Protein AF-A0A7C1VEL8-F1 (afdb_monomer)

Foldseek 3Di:
DQDAADPDAQKWFPAPQQKWWKALFAFPPDDWFQKKKKKKKWAAAADALDKWFFKAFVLGQWTFIQHSNQWTKTFHADPVSDTAWIKTFQDHDGHPRGIKMWIWIARLCDPPQTFTDILLHGRIDIDHHHSDITDRHGGMMIGQAYPVSPHGGHGMMAFIFIAPPDGDRSVDPVRCCLQAPPSRYGDQPSACPPPVAFGSATQHHHQQCSQQGSGRRGGIDIPDDGIDGRVVVVPPDDDDDDDDDPDPDPPPPDDPPDDQDDPPPPFLDKDKDKDDKDFDDFAFFWKKFWDWPLVVPQPVVNLVVLVVQLVVLVVVLVVLVPDPVNQPDPPDDPPPLPDDDPNSHRDDRRDRPDDRWKKKKWKFFDAVPGPDTHTQFIDIDRDRQMDTTPRPGTGRIMMMIMITSIGIDDMDTDRDSVVVVVD

Secondary structure (DSSP, 8-state):
--------SS-EEE-TT--EEE-SSPPTT---BSEEEEEEEEEE-S-TTS-EEEEEETTSSEEEEE-TTS-EEEEEE-TT--EEEEEEESS-------EEEEEEEEETTSTT-EEEEETTEE-EEEEEE--S-B----S-EEESB-TTS--B--EEEEEEEEEET----TTSHHHHTTTB-TTSPBPS--TTTTTTS--SEEE-S-GGGTTS-SSSS---EEESS--B-TTGGGS--------PPP-----TTS-TT--------S----EEEEPPPEEEEEE---EEEEEE-TT----HHHHHHHHHHHHHHHHHHHHHHH-TTTS-S-TT-TTSTTS--TT-PPP-PPPPPPSS--EEEEEEEE-TT-SS-EEEEEEEE-SSS-EE----S-EEEEEEEEEESS-EEEEEEES-HHHHT--

Structure (mmCIF, N/CA/C/O backbone):
data_AF-A0A7C1VEL8-F1
#
_entry.id   AF-A0A7C1VEL8-F1
#
loop_
_atom_site.group_PDB
_atom_site.id
_atom_site.type_symbol
_atom_site.label_atom_id
_atom_site.label_alt_id
_atom_site.label_comp_id
_atom_site.label_asym_id
_atom_site.label_entity_id
_atom_site.label_seq_id
_atom_site.pdbx_PDB_ins_code
_atom_site.Cartn_x
_atom_site.Cartn_y
_atom_site.Cartn_z
_atom_site.occupancy
_atom_site.B_iso_or_equiv
_atom_site.auth_seq_id
_atom_site.auth_comp_id
_atom_site.auth_asym_id
_atom_site.auth_atom_id
_atom_site.pdbx_PDB_model_num
ATOM 1 N N . MET A 1 1 ? -11.208 -22.782 0.284 1.00 33.25 1 MET A N 1
ATOM 2 C CA . MET A 1 1 ? -11.543 -21.385 0.617 1.00 33.25 1 MET A CA 1
ATOM 3 C C . MET A 1 1 ? -10.215 -20.685 0.793 1.00 33.25 1 MET A C 1
ATOM 5 O O . MET A 1 1 ? -9.515 -21.023 1.736 1.00 33.25 1 MET A O 1
ATOM 9 N N . ALA A 1 2 ? -9.803 -19.890 -0.195 1.00 29.83 2 ALA A N 1
ATOM 10 C CA . ALA A 1 2 ? -8.572 -19.110 -0.112 1.00 29.83 2 ALA A CA 1
ATOM 11 C C . ALA A 1 2 ? -8.760 -18.035 0.966 1.00 29.83 2 ALA A C 1
ATOM 13 O O . ALA A 1 2 ? -9.850 -17.469 1.062 1.00 29.83 2 ALA A O 1
ATOM 14 N N . ALA A 1 3 ? -7.749 -17.844 1.811 1.00 31.75 3 ALA A N 1
ATOM 15 C CA . ALA A 1 3 ? -7.752 -16.806 2.830 1.00 31.75 3 ALA A CA 1
ATOM 16 C C . ALA A 1 3 ? -7.942 -15.438 2.158 1.00 31.75 3 ALA A C 1
ATOM 18 O O . ALA A 1 3 ? -7.396 -15.189 1.085 1.00 31.75 3 ALA A O 1
ATOM 19 N N .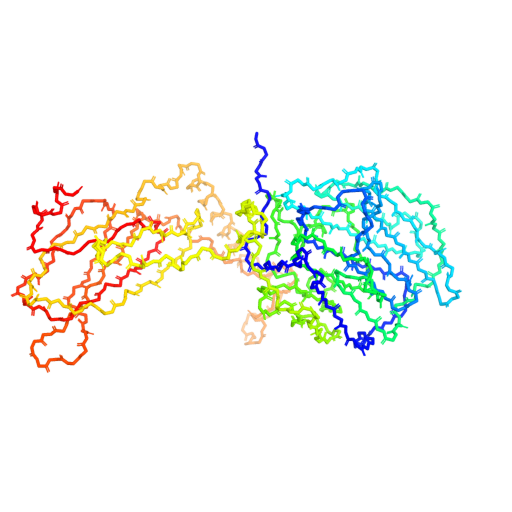 VAL A 1 4 ? -8.778 -14.598 2.764 1.00 39.50 4 VAL A N 1
ATOM 20 C CA . VAL A 1 4 ? -9.010 -13.227 2.314 1.00 39.50 4 VAL A CA 1
ATOM 21 C C . VAL A 1 4 ? -7.731 -12.446 2.606 1.00 39.50 4 VAL A C 1
ATOM 23 O O . VAL A 1 4 ? -7.354 -12.316 3.766 1.00 39.50 4 VAL A O 1
ATOM 26 N N . LEU A 1 5 ? -7.061 -11.998 1.546 1.00 49.50 5 LEU A N 1
ATOM 27 C CA . LEU A 1 5 ? -5.910 -11.097 1.587 1.00 49.50 5 LEU A CA 1
ATOM 28 C C . LEU A 1 5 ? -6.412 -9.777 2.190 1.00 49.50 5 LEU A C 1
ATOM 30 O O . LEU A 1 5 ? -7.396 -9.232 1.685 1.00 49.50 5 LEU A O 1
ATOM 34 N N . GLN A 1 6 ? -5.820 -9.279 3.276 1.00 53.97 6 GLN A N 1
ATOM 35 C CA . GLN A 1 6 ? -6.238 -7.997 3.849 1.00 53.97 6 GLN A CA 1
ATOM 36 C C . GLN A 1 6 ? -5.045 -7.062 4.068 1.00 53.97 6 GLN A C 1
ATOM 38 O O . GLN A 1 6 ? -4.089 -7.396 4.765 1.00 53.97 6 GLN A O 1
ATOM 43 N N . ALA A 1 7 ? -5.132 -5.867 3.484 1.00 52.25 7 ALA A N 1
ATOM 44 C CA . ALA A 1 7 ? -4.549 -4.666 4.064 1.00 52.25 7 ALA A CA 1
ATOM 45 C C . ALA A 1 7 ? -5.594 -4.147 5.065 1.00 52.25 7 ALA A C 1
ATOM 47 O O . ALA A 1 7 ? -6.755 -4.001 4.689 1.00 52.25 7 ALA A O 1
ATOM 48 N N . THR A 1 8 ? -5.245 -4.025 6.347 1.00 49.19 8 THR A N 1
ATOM 49 C CA . THR A 1 8 ? -6.218 -3.680 7.408 1.00 49.19 8 THR A CA 1
ATOM 50 C C . THR A 1 8 ? -5.832 -2.472 8.251 1.00 49.19 8 THR A C 1
ATOM 52 O O . THR A 1 8 ? -6.599 -2.094 9.129 1.00 49.19 8 THR A O 1
ATOM 55 N N . GLU A 1 9 ? -4.647 -1.883 8.064 1.00 50.47 9 GLU A N 1
ATOM 56 C CA . GLU A 1 9 ? -4.124 -0.893 9.024 1.00 50.47 9 GLU A CA 1
ATOM 57 C C . GLU A 1 9 ? -3.711 0.452 8.400 1.00 50.47 9 GLU A C 1
ATOM 59 O O . GLU A 1 9 ? -3.475 1.415 9.127 1.00 50.47 9 GLU A O 1
ATOM 64 N N . PHE A 1 10 ? -3.667 0.569 7.065 1.00 52.12 10 PHE A N 1
ATOM 65 C CA . PHE A 1 10 ? -3.064 1.722 6.371 1.00 52.12 10 PHE A CA 1
ATOM 66 C C . PHE A 1 10 ? -3.917 2.240 5.208 1.00 52.12 10 PHE A C 1
ATOM 68 O O . PHE A 1 10 ? -3.395 2.704 4.192 1.00 52.12 10 PHE A O 1
ATOM 75 N N . ASP A 1 11 ? -5.231 2.091 5.315 1.00 58.62 11 ASP A N 1
ATOM 76 C CA . ASP A 1 11 ? -6.111 2.191 4.158 1.00 58.62 11 ASP A CA 1
ATOM 77 C C . ASP A 1 11 ? -6.571 3.628 3.932 1.00 58.62 11 ASP A C 1
ATOM 79 O O . ASP A 1 11 ? -6.935 4.331 4.878 1.00 58.62 11 ASP A O 1
ATOM 83 N N . ALA A 1 12 ? -6.603 4.050 2.668 1.00 58.19 12 ALA A N 1
ATOM 84 C CA . ALA A 1 12 ? -7.296 5.254 2.244 1.00 58.19 12 ALA A CA 1
ATOM 85 C C . ALA A 1 12 ? -8.347 4.910 1.189 1.00 58.19 12 ALA A C 1
ATOM 87 O O . ALA A 1 12 ? -8.041 4.329 0.143 1.00 58.19 12 ALA A O 1
ATOM 88 N N . ILE A 1 13 ? -9.599 5.296 1.450 1.00 61.44 13 ILE A N 1
ATOM 89 C CA . ILE A 1 13 ? -10.613 5.389 0.403 1.00 61.44 13 ILE A CA 1
ATOM 90 C C . ILE A 1 13 ? -10.329 6.634 -0.403 1.00 61.44 13 ILE A C 1
ATOM 92 O O . ILE A 1 13 ? -10.439 7.760 0.088 1.00 61.44 13 ILE A O 1
ATOM 96 N N . VAL A 1 14 ? -10.104 6.403 -1.680 1.00 58.53 14 VAL A N 1
ATOM 97 C CA . VAL A 1 14 ? -10.192 7.416 -2.712 1.00 58.53 14 VAL A CA 1
ATOM 98 C C . VAL A 1 14 ? -11.608 7.272 -3.275 1.00 58.53 14 VAL A C 1
ATOM 100 O O . VAL A 1 14 ? -11.918 6.352 -4.030 1.00 58.53 14 VAL A O 1
ATOM 103 N N . SER A 1 15 ? -12.513 8.074 -2.710 1.00 56.22 15 SER A N 1
ATOM 104 C CA . SER A 1 15 ? -13.957 7.800 -2.665 1.00 56.22 15 SER A CA 1
ATOM 105 C C . SER A 1 15 ? -14.661 7.932 -4.027 1.00 56.22 15 SER A C 1
ATOM 107 O O . SER A 1 15 ? -14.097 8.527 -4.945 1.00 56.22 15 SER A O 1
ATOM 109 N N . PRO A 1 16 ? -15.917 7.442 -4.160 1.00 56.16 16 PRO A N 1
ATOM 110 C CA . PRO A 1 16 ? -16.767 7.522 -5.363 1.00 56.16 16 PRO A CA 1
ATOM 111 C C . PRO A 1 16 ? -16.944 8.901 -6.027 1.00 56.16 16 PRO A C 1
ATOM 113 O O . PRO A 1 16 ? -17.610 8.984 -7.059 1.00 56.16 16 PRO A O 1
ATOM 116 N N . THR A 1 17 ? -16.436 9.987 -5.436 1.00 64.81 17 THR A N 1
ATOM 117 C CA . THR A 1 17 ? -16.779 11.376 -5.781 1.00 64.81 17 THR A CA 1
ATOM 118 C C . THR A 1 17 ? -15.623 12.242 -6.279 1.00 64.81 17 THR A C 1
ATOM 120 O O . THR A 1 17 ? -15.853 13.440 -6.420 1.00 64.81 17 THR A O 1
ATOM 123 N N . ASN A 1 18 ? -14.446 11.670 -6.578 1.00 84.19 18 ASN A N 1
ATOM 124 C CA . ASN A 1 18 ? -13.273 12.320 -7.211 1.00 84.19 18 ASN A CA 1
ATOM 125 C C . ASN A 1 18 ? -12.121 12.758 -6.275 1.00 84.19 18 ASN A C 1
ATOM 127 O O . ASN A 1 18 ? -11.240 13.500 -6.716 1.00 84.19 18 ASN A O 1
ATOM 131 N N . GLN A 1 19 ? -12.073 12.319 -5.006 1.00 90.25 19 GLN A N 1
ATOM 132 C CA . GLN A 1 19 ? -10.911 12.630 -4.155 1.00 90.25 19 GLN A CA 1
ATOM 133 C C . GLN A 1 19 ? -9.631 12.072 -4.770 1.00 90.25 19 GLN A C 1
ATOM 135 O O . GLN A 1 19 ? -9.621 10.952 -5.262 1.00 90.25 19 GLN A O 1
ATOM 140 N N . HIS A 1 20 ? -8.537 12.818 -4.702 1.00 93.06 20 HIS A N 1
ATOM 141 C CA . HIS A 1 20 ? -7.247 12.370 -5.220 1.00 93.06 20 HIS A CA 1
ATOM 142 C C . HIS A 1 20 ? -6.104 13.152 -4.568 1.00 93.06 20 HIS A C 1
ATOM 144 O O . HIS A 1 20 ? -6.326 14.045 -3.745 1.00 93.06 20 HIS A O 1
ATOM 150 N N . LEU A 1 21 ? -4.863 12.809 -4.909 1.00 95.00 21 LEU A N 1
ATOM 151 C CA . LEU A 1 21 ? -3.682 13.539 -4.458 1.00 95.00 21 LEU A CA 1
ATOM 152 C C . LEU A 1 21 ? -2.989 14.223 -5.629 1.00 95.00 21 LEU A C 1
ATOM 154 O O . LEU A 1 21 ? -2.841 13.638 -6.702 1.00 95.00 21 LEU A O 1
ATOM 158 N N . ARG A 1 22 ? -2.467 15.423 -5.376 1.00 95.62 22 ARG A N 1
ATOM 159 C CA . ARG A 1 22 ? -1.539 16.112 -6.278 1.00 95.62 22 ARG A CA 1
ATOM 160 C C . ARG A 1 22 ? -0.294 16.564 -5.552 1.00 95.62 22 ARG A C 1
ATOM 162 O O . ARG A 1 22 ? -0.353 16.955 -4.387 1.00 95.62 22 ARG A O 1
ATOM 169 N N . ARG A 1 23 ? 0.833 16.570 -6.254 1.00 96.00 23 ARG A N 1
ATOM 170 C CA . ARG A 1 23 ? 2.074 17.136 -5.725 1.00 96.00 23 ARG A CA 1
ATOM 171 C C . ARG A 1 23 ? 2.136 18.656 -5.912 1.00 96.00 23 ARG A C 1
ATOM 173 O O . ARG A 1 23 ? 2.726 19.330 -5.064 1.00 96.00 23 ARG A O 1
ATOM 180 N N . GLY A 1 24 ? 1.541 19.180 -6.988 1.00 95.50 24 GLY A N 1
ATOM 181 C CA . GLY A 1 24 ? 1.607 20.588 -7.404 1.00 95.50 24 GLY A CA 1
ATOM 182 C C . GLY A 1 24 ? 2.992 21.026 -7.901 1.00 95.50 24 GLY A C 1
ATOM 183 O O . GLY A 1 24 ? 3.245 22.220 -8.057 1.00 95.50 24 GLY A O 1
ATOM 184 N N . ALA A 1 25 ? 3.898 20.065 -8.066 1.00 95.88 25 ALA A N 1
ATOM 185 C CA . ALA A 1 25 ? 5.299 20.199 -8.444 1.00 95.88 25 ALA A CA 1
ATOM 186 C C . ALA A 1 25 ? 5.827 18.806 -8.836 1.00 95.88 25 ALA A C 1
ATOM 188 O O . ALA A 1 25 ? 5.127 17.805 -8.661 1.00 95.88 25 ALA A O 1
ATOM 189 N N . ASP A 1 26 ? 7.077 18.722 -9.284 1.00 97.00 26 ASP A N 1
ATOM 190 C CA . ASP A 1 26 ? 7.761 17.430 -9.357 1.00 97.00 26 ASP A CA 1
ATOM 191 C C . ASP A 1 26 ? 8.026 16.850 -7.955 1.00 97.00 26 ASP A C 1
ATOM 193 O O . ASP A 1 26 ? 8.032 17.573 -6.947 1.00 97.00 26 ASP A O 1
ATOM 197 N N . TYR A 1 27 ? 8.297 15.547 -7.883 1.00 97.50 27 TYR A N 1
ATOM 198 C CA . TYR A 1 27 ? 8.831 14.947 -6.665 1.00 97.50 27 TYR A CA 1
ATOM 199 C C . TYR A 1 27 ? 10.257 15.449 -6.402 1.00 97.50 27 TYR A C 1
ATOM 201 O O . TYR A 1 27 ? 11.089 15.566 -7.302 1.00 97.50 27 TYR A O 1
ATOM 209 N N . THR A 1 28 ? 10.569 15.738 -5.140 1.00 97.56 28 THR A N 1
ATOM 210 C CA . THR A 1 28 ? 11.923 16.149 -4.751 1.00 97.56 28 THR A CA 1
ATOM 211 C C . THR A 1 28 ? 12.915 15.023 -5.042 1.00 97.56 28 THR A C 1
ATOM 213 O O . THR A 1 28 ? 12.745 13.914 -4.550 1.00 97.56 28 THR A O 1
ATOM 216 N N . GLY A 1 29 ? 13.975 15.316 -5.800 1.00 95.50 29 GLY A N 1
ATOM 217 C CA . GLY A 1 29 ? 15.008 14.328 -6.125 1.00 95.50 29 GLY A CA 1
ATOM 218 C C . GLY A 1 29 ? 14.618 13.341 -7.228 1.00 95.50 29 GLY A C 1
ATOM 219 O O . GLY A 1 29 ? 15.336 12.366 -7.425 1.00 95.50 29 GLY A O 1
ATOM 220 N N . ASN A 1 30 ? 13.518 13.592 -7.942 1.00 96.88 30 ASN A N 1
ATOM 221 C CA . ASN A 1 30 ? 13.138 12.815 -9.113 1.00 96.88 30 ASN A CA 1
ATOM 222 C C . ASN A 1 30 ? 14.158 12.990 -10.245 1.00 96.88 30 ASN A C 1
ATOM 224 O O . ASN A 1 30 ? 14.655 14.096 -10.473 1.00 96.88 30 ASN A O 1
ATOM 228 N N . VAL A 1 31 ? 14.497 11.897 -10.924 1.00 97.00 31 VAL A N 1
ATOM 229 C CA . VAL A 1 31 ? 15.492 11.881 -12.000 1.00 97.00 31 VAL A CA 1
ATOM 230 C C . VAL A 1 31 ? 15.065 10.873 -13.056 1.00 97.00 31 VAL A C 1
ATOM 232 O O . VAL A 1 31 ? 14.685 9.746 -12.736 1.00 97.00 31 VAL A O 1
ATOM 235 N N . ASP A 1 32 ? 15.181 11.277 -14.316 1.00 98.38 32 ASP A N 1
ATOM 236 C CA . ASP A 1 32 ? 14.953 10.424 -15.477 1.00 98.38 32 ASP A CA 1
ATOM 237 C C . ASP A 1 32 ? 15.871 9.193 -15.455 1.00 98.38 32 ASP A C 1
ATOM 239 O O . ASP A 1 32 ? 17.070 9.278 -15.170 1.00 98.38 32 ASP A O 1
ATOM 243 N N . SER A 1 33 ? 15.318 8.019 -15.744 1.00 98.25 33 SER A N 1
ATOM 244 C CA . SER A 1 33 ? 16.071 6.766 -15.698 1.00 98.25 33 SER A CA 1
ATOM 245 C C . SER A 1 33 ? 15.412 5.689 -16.551 1.00 98.25 33 SER A C 1
ATOM 247 O O . SER A 1 33 ? 14.336 5.879 -17.100 1.00 98.25 33 SER A O 1
ATOM 249 N N . LYS A 1 34 ? 16.039 4.522 -16.655 1.00 98.56 34 LYS A N 1
ATOM 250 C CA . LYS A 1 34 ? 15.480 3.360 -17.363 1.00 98.56 34 LYS A CA 1
ATOM 251 C C . LYS A 1 34 ? 14.783 2.367 -16.439 1.00 98.56 34 LYS A C 1
ATOM 253 O O . LYS A 1 34 ? 14.451 1.260 -16.856 1.00 98.56 34 LYS A O 1
ATOM 258 N N . LYS A 1 35 ? 14.640 2.724 -15.164 1.00 98.50 35 LYS A N 1
ATOM 259 C CA . LYS A 1 35 ? 14.283 1.793 -14.101 1.00 98.50 35 LYS A CA 1
ATOM 260 C C . LYS A 1 35 ? 13.135 2.329 -13.273 1.00 98.50 35 LYS A C 1
ATOM 262 O O . LYS A 1 35 ? 13.056 3.528 -13.007 1.00 98.50 35 LYS A O 1
ATOM 267 N N . LEU A 1 36 ? 12.252 1.430 -12.873 1.00 98.44 36 LEU A N 1
ATOM 268 C CA . LEU A 1 36 ? 11.110 1.759 -12.041 1.00 98.44 36 LEU A CA 1
ATOM 269 C C . LEU A 1 36 ? 10.744 0.573 -11.149 1.00 98.44 36 LEU A C 1
ATOM 271 O O . LEU A 1 36 ? 10.749 -0.577 -11.596 1.00 98.44 36 LEU A O 1
ATOM 275 N N . ILE A 1 37 ? 10.365 0.867 -9.906 1.00 98.38 37 ILE A N 1
ATOM 276 C CA . ILE A 1 37 ? 9.601 -0.027 -9.033 1.00 98.38 37 ILE A CA 1
ATOM 277 C C . ILE A 1 37 ? 8.305 0.686 -8.651 1.00 98.38 37 ILE A C 1
ATOM 279 O O . ILE A 1 37 ? 8.342 1.807 -8.139 1.00 98.38 37 ILE A O 1
ATOM 283 N N . VAL A 1 38 ? 7.173 0.014 -8.850 1.00 98.19 38 VAL A N 1
ATOM 284 C CA . VAL A 1 38 ? 5.868 0.412 -8.322 1.00 98.19 38 VAL A CA 1
ATOM 285 C C . VAL A 1 38 ? 5.210 -0.772 -7.627 1.00 98.19 38 VAL A C 1
ATOM 287 O O . VAL A 1 38 ? 5.158 -1.873 -8.168 1.00 98.19 38 VAL A O 1
ATOM 290 N N . SER A 1 39 ? 4.674 -0.539 -6.435 1.00 97.19 39 SER A N 1
ATOM 291 C CA . SER A 1 39 ? 3.829 -1.492 -5.723 1.00 97.19 39 SER A CA 1
ATOM 292 C C . SER A 1 39 ? 2.695 -0.757 -5.033 1.00 97.19 39 SER A C 1
ATOM 294 O O . SER A 1 39 ? 2.908 0.324 -4.498 1.00 97.19 39 SER A O 1
ATOM 296 N N . PHE A 1 40 ? 1.506 -1.340 -5.001 1.00 95.69 40 PHE A N 1
ATOM 297 C CA . PHE A 1 40 ? 0.416 -0.877 -4.144 1.00 95.69 40 PHE A CA 1
ATOM 298 C C . PHE A 1 40 ? -0.605 -1.987 -3.940 1.00 95.69 40 PHE A C 1
ATOM 300 O O . PHE A 1 40 ? -0.708 -2.921 -4.734 1.00 95.69 40 PHE A O 1
ATOM 307 N N . TRP A 1 41 ? -1.385 -1.859 -2.879 1.00 94.25 41 TRP A N 1
ATOM 308 C CA . TRP A 1 41 ? -2.583 -2.653 -2.661 1.00 94.25 41 TRP A CA 1
ATOM 309 C C . TRP A 1 41 ? -3.786 -1.883 -3.170 1.00 94.25 41 TRP A C 1
ATOM 311 O O . TRP A 1 41 ? -3.866 -0.671 -2.971 1.00 94.25 41 TRP A O 1
ATOM 321 N N . PHE A 1 42 ? -4.721 -2.570 -3.816 1.00 93.44 42 PHE A N 1
ATOM 322 C CA . PHE A 1 42 ? -5.916 -1.952 -4.371 1.00 93.44 42 PHE A CA 1
ATOM 323 C C . PHE A 1 42 ? -7.165 -2.797 -4.110 1.00 93.44 42 PHE A C 1
ATOM 325 O O . PHE A 1 42 ? -7.111 -4.024 -4.138 1.00 93.44 42 PHE A O 1
ATOM 332 N N . LYS A 1 43 ? -8.299 -2.132 -3.885 1.00 91.94 43 LYS A N 1
ATOM 333 C CA . LYS A 1 43 ? -9.642 -2.728 -3.828 1.00 91.94 43 LYS A CA 1
ATOM 334 C C . LYS A 1 43 ? -10.549 -1.938 -4.761 1.00 91.94 43 LYS A C 1
ATOM 336 O O . LYS A 1 43 ? -10.732 -0.745 -4.540 1.00 91.94 43 LYS A O 1
ATOM 341 N N . LEU A 1 44 ? -11.112 -2.577 -5.785 1.00 91.62 44 LEU A N 1
ATOM 342 C CA . LEU A 1 44 ? -12.000 -1.921 -6.754 1.00 91.62 44 LEU A CA 1
ATOM 343 C C . LEU A 1 44 ? -13.456 -2.024 -6.297 1.00 91.62 44 LEU A C 1
ATOM 345 O O . LEU A 1 44 ? -13.960 -3.130 -6.094 1.00 91.62 44 LEU A O 1
ATOM 349 N N . THR A 1 45 ? -14.143 -0.886 -6.198 1.00 88.94 45 THR A N 1
ATOM 350 C CA . THR A 1 45 ? -15.546 -0.825 -5.744 1.00 88.94 45 THR A CA 1
ATOM 351 C C . THR A 1 45 ? -16.531 -0.452 -6.855 1.00 88.94 45 THR A C 1
ATOM 353 O O . THR A 1 45 ? -17.737 -0.502 -6.639 1.00 88.94 45 THR A O 1
ATOM 356 N N . GLY A 1 46 ? -16.056 -0.116 -8.063 1.00 87.06 46 GLY A N 1
ATOM 357 C CA . GLY A 1 46 ? -16.937 0.180 -9.194 1.00 87.06 46 GLY A CA 1
ATOM 358 C C . GLY A 1 46 ? -16.230 0.524 -10.510 1.00 87.06 46 GLY A C 1
ATOM 359 O O . GLY A 1 46 ? -15.086 0.140 -10.758 1.00 87.06 46 GLY A O 1
ATOM 360 N N . LEU A 1 47 ? -16.953 1.260 -11.366 1.00 87.81 47 LEU A N 1
ATOM 361 C CA . LEU A 1 47 ? -16.488 1.812 -12.652 1.00 87.81 47 LEU A CA 1
ATOM 362 C C . LEU A 1 47 ? -15.936 0.784 -13.653 1.00 87.81 47 LEU A C 1
ATOM 364 O O . LEU A 1 47 ? -15.023 1.081 -14.425 1.00 87.81 47 LEU A O 1
ATOM 368 N N . ASP A 1 48 ? -16.497 -0.424 -13.676 1.00 92.75 48 ASP A N 1
ATOM 369 C CA . ASP A 1 48 ? -16.171 -1.403 -14.715 1.00 92.75 48 ASP A CA 1
ATOM 370 C C . ASP A 1 48 ? -16.556 -0.879 -16.099 1.00 92.75 48 ASP A C 1
ATOM 372 O O . ASP A 1 48 ? -17.638 -0.324 -16.296 1.00 92.75 48 ASP A O 1
ATOM 376 N N . GLY A 1 49 ? -15.671 -1.059 -17.075 1.00 92.25 49 GLY A N 1
ATOM 377 C CA . GLY A 1 49 ? -15.866 -0.516 -18.417 1.00 92.25 49 GLY A CA 1
ATOM 378 C C . GLY A 1 49 ? -15.392 0.931 -18.594 1.00 92.25 49 GLY A C 1
ATOM 379 O O . GLY A 1 49 ? -15.483 1.460 -19.701 1.00 92.25 49 GLY A O 1
ATOM 380 N N . PHE A 1 50 ? -14.877 1.570 -17.540 1.00 91.62 50 PHE A N 1
ATOM 381 C CA . PHE A 1 50 ? -14.353 2.936 -17.576 1.00 91.62 50 PHE A CA 1
ATOM 382 C C . PHE A 1 50 ? -12.839 2.960 -17.389 1.00 91.62 50 PHE A C 1
ATOM 384 O O . PHE A 1 50 ? -12.240 2.014 -16.883 1.00 91.62 50 PHE A O 1
ATOM 391 N N . PHE A 1 51 ? -12.236 4.061 -17.826 1.00 91.12 51 PHE A N 1
ATOM 392 C CA . PHE A 1 51 ? -10.833 4.350 -17.588 1.00 91.12 51 PHE A CA 1
ATOM 393 C C . PHE A 1 51 ? -10.675 4.957 -16.187 1.00 91.12 51 PHE A C 1
ATOM 395 O O . PHE A 1 51 ? -11.383 5.905 -15.849 1.00 91.12 51 PHE A O 1
ATOM 402 N N . ILE A 1 52 ? -9.775 4.406 -15.373 1.00 91.62 52 ILE A N 1
ATOM 403 C CA . ILE A 1 52 ? -9.464 4.910 -14.027 1.00 91.62 52 ILE A CA 1
ATOM 404 C C . ILE A 1 52 ? -7.951 4.949 -13.829 1.00 91.62 52 ILE A C 1
ATOM 406 O O . ILE A 1 52 ? -7.271 4.006 -14.218 1.00 91.62 52 ILE A O 1
ATOM 410 N N . GLN A 1 53 ? -7.415 6.000 -13.212 1.00 93.12 53 GLN A N 1
ATOM 411 C CA . GLN A 1 53 ? -5.968 6.207 -13.125 1.00 93.12 53 GLN A CA 1
ATOM 412 C C . GLN A 1 53 ? -5.471 6.195 -11.681 1.00 93.12 53 GLN A C 1
ATOM 414 O O . GLN A 1 53 ? -6.038 6.867 -10.826 1.00 93.12 53 GLN A O 1
ATOM 419 N N . VAL A 1 54 ? -4.390 5.457 -11.416 1.00 94.75 54 VAL A N 1
ATOM 420 C CA . VAL A 1 54 ? -3.746 5.377 -10.094 1.00 94.75 54 VAL A CA 1
ATOM 421 C C . VAL A 1 54 ? -2.512 6.262 -10.012 1.00 94.75 54 VAL A C 1
ATOM 423 O O . VAL A 1 54 ? -2.343 6.936 -9.003 1.00 94.75 54 VAL A O 1
ATOM 426 N N . ILE A 1 55 ? -1.666 6.294 -11.041 1.00 96.38 55 ILE A N 1
ATOM 427 C CA . ILE A 1 55 ? -0.495 7.184 -11.099 1.00 96.38 55 ILE A CA 1
ATOM 428 C C . ILE A 1 55 ? -0.541 7.970 -12.403 1.00 96.38 55 ILE A C 1
ATOM 430 O O . ILE A 1 55 ? -0.771 7.393 -13.467 1.00 96.38 55 ILE A O 1
ATOM 434 N N . GLY A 1 56 ? -0.322 9.281 -12.306 1.00 94.12 56 GLY A N 1
ATOM 435 C CA . GLY A 1 56 ? -0.199 10.193 -13.435 1.00 94.12 56 GLY A CA 1
ATOM 436 C C . GLY A 1 56 ? 0.925 11.198 -13.279 1.00 94.12 56 GLY A C 1
ATOM 437 O O . GLY A 1 56 ? 1.221 11.644 -12.174 1.00 94.12 56 GLY A O 1
ATOM 438 N N . SER A 1 57 ? 1.486 11.614 -14.409 1.00 95.31 57 SER A N 1
ATOM 439 C CA . SER A 1 57 ? 2.440 12.718 -14.495 1.00 95.31 57 SER A CA 1
ATOM 440 C C . SER A 1 57 ? 1.991 13.743 -15.535 1.00 95.31 57 SER A C 1
ATOM 442 O O . SER A 1 57 ? 1.289 13.413 -16.498 1.00 95.31 57 SER A O 1
ATOM 444 N N . GLN A 1 58 ? 2.378 15.013 -15.373 1.00 94.69 58 GLN A N 1
ATOM 445 C CA . GLN A 1 58 ? 2.084 16.020 -16.395 1.00 94.69 58 GLN A CA 1
ATOM 446 C C . GLN A 1 58 ? 2.665 15.587 -17.752 1.00 94.69 58 GLN A C 1
ATOM 448 O O . GLN A 1 58 ? 3.833 15.226 -17.855 1.00 94.69 58 GLN A O 1
ATOM 453 N N . GLY A 1 59 ? 1.852 15.645 -18.810 1.00 92.75 59 GLY A N 1
ATOM 454 C CA . GLY A 1 59 ? 2.259 15.172 -20.136 1.00 92.75 59 GLY A CA 1
ATOM 455 C C . GLY A 1 59 ? 2.200 13.650 -20.299 1.00 92.75 59 GLY A C 1
ATOM 456 O O . GLY A 1 59 ? 2.620 13.156 -21.342 1.00 92.75 59 GLY A O 1
ATOM 457 N N . ASN A 1 60 ? 1.651 12.931 -19.312 1.00 93.50 60 ASN A N 1
ATOM 458 C CA . ASN A 1 60 ? 1.390 11.493 -19.338 1.00 93.50 60 ASN A CA 1
ATOM 459 C C . ASN A 1 60 ? 2.641 10.658 -19.641 1.00 93.50 60 ASN A C 1
ATOM 461 O O . ASN A 1 60 ? 2.593 9.727 -20.441 1.00 93.50 60 ASN A O 1
ATOM 465 N N . THR A 1 61 ? 3.781 11.006 -19.039 1.00 96.00 61 THR A N 1
ATOM 466 C CA . THR A 1 61 ? 4.996 10.196 -19.216 1.00 96.00 61 THR A CA 1
ATOM 467 C C . THR A 1 61 ? 4.973 8.895 -18.456 1.00 96.00 61 THR A C 1
ATOM 469 O O . THR A 1 61 ? 5.655 7.957 -18.859 1.00 96.00 61 THR A O 1
ATOM 472 N N . ILE A 1 62 ? 4.197 8.841 -17.377 1.00 96.69 62 ILE A N 1
ATOM 473 C CA . ILE A 1 62 ? 3.934 7.631 -16.615 1.00 96.69 62 ILE A CA 1
ATOM 474 C C . ILE A 1 62 ? 2.443 7.559 -16.412 1.00 96.69 62 ILE A C 1
ATOM 476 O O . ILE A 1 62 ? 1.824 8.486 -15.881 1.00 96.69 62 ILE A O 1
ATOM 480 N N . ILE A 1 63 ? 1.895 6.434 -16.835 1.00 96.38 63 ILE A N 1
ATOM 481 C CA . ILE A 1 63 ? 0.497 6.114 -16.654 1.00 96.38 63 ILE A CA 1
ATOM 482 C C . ILE A 1 63 ? 0.437 4.727 -16.040 1.00 96.38 63 ILE A C 1
ATOM 484 O O . ILE A 1 63 ? 0.980 3.768 -16.591 1.00 96.38 63 ILE A O 1
ATOM 488 N N . ILE A 1 64 ? -0.219 4.636 -14.887 1.00 97.81 64 ILE A N 1
ATOM 489 C CA . ILE A 1 64 ? -0.697 3.364 -14.353 1.00 97.81 64 ILE A CA 1
ATOM 490 C C . ILE A 1 64 ? -2.194 3.508 -14.163 1.00 97.81 64 ILE A C 1
ATOM 492 O O . ILE A 1 64 ? -2.654 4.268 -13.305 1.00 97.81 64 ILE A O 1
ATOM 496 N N . ASP A 1 65 ? -2.942 2.796 -14.991 1.00 96.75 65 ASP A N 1
ATOM 497 C CA . ASP A 1 65 ? -4.390 2.908 -15.085 1.00 96.75 65 ASP A CA 1
ATOM 498 C C . ASP A 1 65 ? -5.045 1.535 -15.256 1.00 96.75 65 ASP A C 1
ATOM 500 O O . ASP A 1 65 ? -4.382 0.524 -15.495 1.00 96.75 65 ASP A O 1
ATOM 504 N N . ARG A 1 66 ? -6.369 1.500 -15.121 1.00 96.56 66 ARG A N 1
ATOM 505 C CA . ARG A 1 66 ? -7.193 0.410 -15.629 1.00 96.56 66 ARG A CA 1
ATOM 506 C C . ARG A 1 66 ? -8.023 0.949 -16.788 1.00 96.56 66 ARG A C 1
ATOM 508 O O . ARG A 1 66 ? -8.873 1.819 -16.595 1.00 96.56 66 ARG A O 1
ATOM 515 N N . LYS A 1 67 ? -7.813 0.383 -17.976 1.00 96.06 67 LYS A N 1
ATOM 516 C CA . LYS A 1 67 ? -8.529 0.722 -19.212 1.00 96.06 67 LYS A CA 1
ATOM 517 C C . LYS A 1 67 ? -9.999 0.287 -19.160 1.00 96.06 67 LYS A C 1
ATOM 519 O O . LYS A 1 67 ? -10.394 -0.585 -18.389 1.00 96.06 67 LYS A O 1
ATOM 524 N N . SER A 1 68 ? -10.800 0.796 -20.098 1.00 96.25 68 SER A N 1
ATOM 525 C CA . SER A 1 68 ? -12.222 0.443 -20.272 1.00 96.25 68 SER A CA 1
ATOM 526 C C . SER A 1 68 ? -12.492 -1.029 -20.616 1.00 96.25 68 SER A C 1
ATOM 528 O O . SER A 1 68 ? -13.629 -1.484 -20.576 1.00 96.25 68 SER A O 1
ATOM 530 N N . ASN A 1 69 ? -11.465 -1.812 -20.943 1.00 96.94 69 ASN A N 1
ATOM 531 C CA . ASN A 1 69 ? -11.558 -3.268 -21.071 1.00 96.94 69 ASN A CA 1
ATOM 532 C C . ASN A 1 69 ? -11.279 -4.001 -19.740 1.00 96.94 69 ASN A C 1
ATOM 534 O O . ASN A 1 69 ? -11.117 -5.220 -19.743 1.00 96.94 69 ASN A O 1
ATOM 538 N N . ASN A 1 70 ? -11.224 -3.269 -18.622 1.00 97.38 70 ASN A N 1
ATOM 539 C CA . ASN A 1 70 ? -10.909 -3.740 -17.274 1.00 97.38 70 ASN A CA 1
ATOM 540 C C . ASN A 1 70 ? -9.506 -4.345 -17.130 1.00 97.38 70 ASN A C 1
ATOM 542 O O . ASN A 1 70 ? -9.280 -5.151 -16.232 1.00 97.38 70 ASN A O 1
ATOM 546 N N . LYS A 1 71 ? -8.556 -3.994 -17.998 1.00 97.94 71 LYS A N 1
ATOM 547 C CA . LYS A 1 71 ? -7.160 -4.417 -17.860 1.00 97.94 71 LYS A CA 1
ATOM 548 C C . LYS A 1 71 ? -6.352 -3.315 -17.208 1.00 97.94 71 LYS A C 1
ATOM 550 O O . LYS A 1 71 ? -6.456 -2.162 -17.619 1.00 97.94 71 LYS A O 1
ATOM 555 N N . TRP A 1 72 ? -5.539 -3.686 -16.226 1.00 98.06 72 TRP A N 1
ATOM 556 C CA . TRP A 1 72 ? -4.469 -2.812 -15.765 1.00 98.06 72 TRP A CA 1
ATOM 557 C C . TRP A 1 72 ? -3.462 -2.598 -16.885 1.00 98.06 72 TRP A C 1
ATOM 559 O O . TRP A 1 72 ? -3.167 -3.536 -17.633 1.00 98.06 72 TRP A O 1
ATOM 569 N N . HIS A 1 73 ? -2.964 -1.377 -16.964 1.00 98.06 73 HIS A N 1
ATOM 570 C CA . HIS A 1 73 ? -2.096 -0.872 -18.002 1.00 98.06 73 HIS A CA 1
ATOM 571 C C . HIS A 1 73 ? -0.958 -0.067 -17.383 1.00 98.06 73 HIS A C 1
ATOM 573 O O . HIS A 1 73 ? -1.168 0.706 -16.446 1.00 98.06 73 HIS A O 1
ATOM 579 N N . VAL A 1 74 ? 0.239 -0.253 -17.930 1.00 98.44 74 VAL A N 1
ATOM 580 C CA . VAL A 1 74 ? 1.416 0.555 -17.632 1.00 98.44 74 VAL A CA 1
ATOM 581 C C . VAL A 1 74 ? 1.946 1.123 -18.940 1.00 98.44 74 VAL A C 1
ATOM 583 O O . VAL A 1 74 ? 2.278 0.366 -19.855 1.00 98.44 74 VAL A O 1
ATOM 586 N N . GLU A 1 75 ? 2.063 2.444 -19.004 1.00 98.19 75 GLU A N 1
ATOM 587 C CA . GLU A 1 75 ? 2.654 3.172 -20.126 1.00 98.19 75 GLU A CA 1
ATOM 588 C C . GLU A 1 75 ? 3.777 4.072 -19.619 1.00 98.19 75 GLU A C 1
ATOM 590 O O . GLU A 1 75 ? 3.578 4.859 -18.690 1.00 98.19 75 GLU A O 1
ATOM 595 N N . LEU A 1 76 ? 4.953 3.967 -20.241 1.00 98.56 76 LEU A N 1
ATOM 596 C CA . LEU A 1 76 ? 6.112 4.804 -19.945 1.00 98.56 76 LEU A CA 1
ATOM 597 C C . LEU A 1 76 ? 6.584 5.488 -21.229 1.00 98.56 76 LEU A C 1
ATOM 599 O O . LEU A 1 76 ? 6.702 4.849 -22.283 1.00 98.56 76 LEU A O 1
ATOM 603 N N . ARG A 1 77 ? 6.884 6.785 -21.140 1.00 98.62 77 ARG A N 1
ATOM 604 C CA . ARG A 1 77 ? 7.346 7.608 -22.264 1.00 98.62 77 ARG A CA 1
ATOM 605 C C . ARG A 1 77 ? 8.696 8.256 -21.987 1.00 98.62 77 ARG A C 1
ATOM 607 O O . ARG A 1 77 ? 9.047 8.521 -20.840 1.00 98.62 77 ARG A O 1
ATOM 614 N N . ASN A 1 78 ? 9.419 8.556 -23.059 1.00 98.25 78 ASN A N 1
ATOM 615 C CA . ASN A 1 78 ? 10.617 9.393 -23.005 1.00 98.25 78 ASN A CA 1
ATOM 616 C C . ASN A 1 78 ? 10.273 10.895 -23.064 1.00 98.25 78 ASN A C 1
ATOM 618 O O . ASN A 1 78 ? 9.109 11.286 -23.196 1.00 98.25 78 ASN A O 1
ATOM 622 N N . GLU A 1 79 ? 11.301 11.746 -23.033 1.00 96.69 79 GLU A N 1
ATOM 623 C CA . GLU A 1 79 ? 11.153 13.210 -23.061 1.00 96.69 79 GLU A CA 1
ATOM 624 C C . GLU A 1 79 ? 10.501 13.734 -24.346 1.00 96.69 79 GLU A C 1
ATOM 626 O O . GLU A 1 79 ? 9.754 14.713 -24.328 1.00 96.69 79 GLU A O 1
ATOM 631 N N . ALA A 1 80 ? 10.694 13.030 -25.463 1.00 96.88 80 ALA A N 1
ATOM 632 C CA . ALA A 1 80 ? 10.044 13.348 -26.732 1.00 96.88 80 ALA A CA 1
ATOM 633 C C . ALA A 1 80 ? 8.552 12.951 -26.773 1.00 96.88 80 ALA A C 1
ATOM 635 O O . ALA A 1 80 ? 7.879 13.203 -27.775 1.00 96.88 80 ALA A O 1
ATOM 636 N N . GLY A 1 81 ? 8.030 12.319 -25.716 1.00 96.25 81 GLY A N 1
ATOM 637 C CA . GLY A 1 81 ? 6.649 11.851 -25.619 1.00 96.25 81 GLY A CA 1
ATOM 638 C C . GLY A 1 81 ? 6.371 10.551 -26.380 1.00 96.25 81 GLY A C 1
ATOM 639 O O . GLY A 1 81 ? 5.202 10.187 -26.551 1.00 96.25 81 GLY A O 1
ATOM 640 N N . ALA A 1 82 ? 7.405 9.844 -26.845 1.00 97.94 82 ALA A N 1
ATOM 641 C CA . ALA A 1 82 ? 7.254 8.534 -27.467 1.00 97.94 82 ALA A CA 1
ATOM 642 C C . ALA A 1 82 ? 7.016 7.465 -26.393 1.00 97.94 82 ALA A C 1
ATOM 644 O O . ALA A 1 82 ? 7.693 7.467 -25.369 1.00 97.94 82 ALA A O 1
ATOM 645 N N . ILE A 1 83 ? 6.076 6.548 -26.639 1.00 98.38 83 ILE A N 1
ATOM 646 C CA . ILE A 1 83 ? 5.868 5.367 -25.791 1.00 98.38 83 ILE A CA 1
ATOM 647 C C . ILE A 1 83 ? 7.075 4.446 -25.968 1.00 98.38 83 ILE A C 1
ATOM 649 O O . ILE A 1 83 ? 7.361 4.010 -27.084 1.00 98.38 83 ILE A O 1
ATOM 653 N N . ILE A 1 84 ? 7.780 4.172 -24.875 1.00 98.38 84 ILE A N 1
ATOM 654 C CA . ILE A 1 84 ? 8.987 3.333 -24.854 1.00 98.38 84 ILE A CA 1
ATOM 655 C C . ILE A 1 84 ? 8.771 2.037 -24.078 1.00 98.38 84 ILE A C 1
ATOM 657 O O . ILE A 1 84 ? 9.468 1.057 -24.324 1.00 98.38 84 ILE A O 1
ATOM 661 N N . PHE A 1 85 ? 7.765 1.994 -23.207 1.00 98.62 85 PHE A N 1
ATOM 662 C CA . PHE A 1 85 ? 7.278 0.763 -22.608 1.00 98.62 85 PHE A CA 1
ATOM 663 C C . PHE A 1 85 ? 5.757 0.792 -22.545 1.00 98.62 85 PHE A C 1
ATOM 665 O O . PHE A 1 85 ? 5.172 1.794 -22.133 1.00 98.62 85 PHE A O 1
ATOM 672 N N . GLU A 1 86 ? 5.127 -0.307 -22.938 1.00 98.31 86 GLU A N 1
ATOM 673 C CA . GLU A 1 86 ? 3.684 -0.473 -22.841 1.00 98.31 86 GLU A CA 1
ATOM 674 C C . GLU A 1 86 ? 3.356 -1.921 -22.491 1.00 98.31 86 GLU A C 1
ATOM 676 O O . GLU A 1 86 ? 3.803 -2.850 -23.168 1.00 98.31 86 GLU A O 1
ATOM 681 N N . SER A 1 87 ? 2.563 -2.117 -21.442 1.00 98.25 87 SER A N 1
ATOM 682 C CA . SER A 1 87 ? 2.084 -3.439 -21.054 1.00 98.25 87 SER A CA 1
ATOM 683 C C . SER A 1 87 ? 0.655 -3.365 -20.544 1.00 98.25 87 SER A C 1
ATOM 685 O O . SER A 1 87 ? 0.315 -2.512 -19.726 1.00 98.25 87 SER A O 1
ATOM 687 N N . ASP A 1 88 ? -0.178 -4.282 -21.023 1.00 98.44 88 ASP A N 1
ATOM 688 C CA . ASP A 1 88 ? -1.486 -4.554 -20.441 1.00 98.44 88 ASP A CA 1
ATOM 689 C C . ASP A 1 88 ? -1.417 -5.852 -19.638 1.00 98.44 88 ASP A C 1
ATOM 691 O O . ASP A 1 88 ? -0.622 -6.748 -19.914 1.00 98.44 88 ASP A O 1
ATOM 695 N N . THR A 1 89 ? -2.330 -6.014 -18.693 1.00 98.44 89 THR A N 1
ATOM 696 C CA . THR A 1 89 ? -2.547 -7.316 -18.062 1.00 98.44 89 THR A CA 1
ATOM 697 C C . THR A 1 89 ? -3.199 -8.315 -19.025 1.00 98.44 89 THR A C 1
ATOM 699 O O . THR A 1 89 ? -4.031 -7.977 -19.873 1.00 98.44 89 THR A O 1
ATOM 702 N N . THR A 1 90 ? -2.847 -9.595 -18.917 1.00 97.88 90 THR A N 1
ATOM 703 C CA . THR A 1 90 ? -3.484 -10.686 -19.672 1.00 97.88 90 THR A CA 1
ATOM 704 C C . THR A 1 90 ? -4.934 -10.888 -19.227 1.00 97.88 90 THR A C 1
ATOM 706 O O . THR A 1 90 ? -5.819 -11.040 -20.077 1.00 97.88 90 THR A O 1
ATOM 709 N N . SER A 1 91 ? -5.169 -10.801 -17.917 1.00 96.69 91 SER A N 1
ATOM 710 C CA . SER A 1 91 ? -6.464 -10.926 -17.239 1.00 96.69 91 SER A CA 1
ATOM 711 C C . SER A 1 91 ? -7.225 -9.601 -17.142 1.00 96.69 91 SER A C 1
ATOM 713 O O . SER A 1 91 ? -6.653 -8.526 -17.276 1.00 96.69 91 SER A O 1
ATOM 715 N N . THR A 1 92 ? -8.531 -9.684 -16.888 1.00 97.31 92 THR A N 1
ATOM 716 C CA . THR A 1 92 ? -9.403 -8.537 -16.593 1.00 97.31 92 THR A CA 1
ATOM 717 C C . THR A 1 92 ? -9.698 -8.473 -15.097 1.00 97.31 92 THR A C 1
ATOM 719 O O . THR A 1 92 ? -9.964 -9.509 -14.491 1.00 97.31 92 THR A O 1
ATOM 722 N N . PHE A 1 93 ? -9.736 -7.273 -14.531 1.00 96.00 93 PHE A N 1
ATOM 723 C CA . PHE A 1 93 ? -9.972 -7.004 -13.116 1.00 96.00 93 PHE A CA 1
ATOM 724 C C . PHE A 1 93 ? -11.186 -6.089 -12.972 1.00 96.00 93 PHE A C 1
ATOM 726 O O . PHE A 1 93 ? -11.107 -4.878 -13.179 1.00 96.00 93 PHE A O 1
ATOM 733 N N . THR A 1 94 ? -12.334 -6.692 -12.678 1.00 96.00 94 THR A N 1
ATOM 734 C CA . THR A 1 94 ? -13.594 -5.986 -12.421 1.00 96.00 94 THR A CA 1
ATOM 735 C C . THR A 1 94 ? -13.724 -5.608 -10.951 1.00 96.00 94 THR A C 1
ATOM 737 O O . THR A 1 94 ? -13.000 -6.131 -10.107 1.00 96.00 94 THR A O 1
ATOM 740 N N . SER A 1 95 ? -14.669 -4.727 -10.644 1.00 92.19 95 SER A N 1
ATOM 741 C CA . SER A 1 95 ? -15.073 -4.426 -9.280 1.00 92.19 95 SER A CA 1
ATOM 742 C C . SER A 1 95 ? -15.606 -5.689 -8.605 1.00 92.19 95 SER A C 1
ATOM 744 O O . SER A 1 95 ? -16.605 -6.278 -9.017 1.00 92.19 95 SER A O 1
ATOM 746 N N . ASP A 1 96 ? -14.877 -6.158 -7.600 1.00 91.69 96 ASP A N 1
ATOM 747 C CA . ASP A 1 96 ? -15.212 -7.347 -6.816 1.00 91.69 96 ASP A CA 1
ATOM 748 C C . ASP A 1 96 ? -15.074 -7.111 -5.309 1.00 91.69 96 ASP A C 1
ATOM 750 O O . ASP A 1 96 ? -15.358 -8.012 -4.521 1.00 91.69 96 ASP A O 1
ATOM 754 N N . ASN A 1 97 ? -14.683 -5.894 -4.916 1.00 87.88 97 ASN A N 1
ATOM 755 C CA . ASN A 1 97 ? -14.449 -5.503 -3.535 1.00 87.88 97 ASN A CA 1
ATOM 756 C C . ASN A 1 97 ? -13.413 -6.394 -2.818 1.00 87.88 97 ASN A C 1
ATOM 758 O O . ASN A 1 97 ? -13.492 -6.598 -1.608 1.00 87.88 97 ASN A O 1
ATOM 762 N N . VAL A 1 98 ? -12.438 -6.937 -3.560 1.00 89.75 98 VAL A N 1
ATOM 763 C CA . VAL A 1 98 ? -11.342 -7.751 -3.018 1.00 89.75 98 VAL A CA 1
ATOM 764 C C . VAL A 1 98 ? -10.040 -6.954 -3.037 1.00 89.75 98 VAL A C 1
ATOM 766 O O . VAL A 1 98 ? -9.704 -6.323 -4.040 1.00 89.75 98 VAL A O 1
ATOM 769 N N . TRP A 1 99 ? -9.294 -6.998 -1.929 1.00 90.88 99 TRP A N 1
ATOM 770 C CA . TRP A 1 99 ? -7.930 -6.478 -1.879 1.00 90.88 99 TRP A CA 1
ATOM 771 C C . TRP A 1 99 ? -7.000 -7.327 -2.737 1.00 90.88 99 TRP A C 1
ATOM 773 O O . TRP A 1 99 ? -6.958 -8.552 -2.615 1.00 90.88 99 TRP A O 1
ATOM 783 N N . ARG A 1 100 ? -6.236 -6.649 -3.585 1.00 94.38 100 ARG A N 1
ATOM 784 C CA . ARG A 1 100 ? -5.282 -7.245 -4.510 1.00 94.38 100 ARG A CA 1
ATOM 785 C C . ARG A 1 100 ? -3.962 -6.504 -4.448 1.00 94.38 100 ARG A C 1
ATOM 787 O O . ARG A 1 100 ? -3.935 -5.289 -4.247 1.00 94.38 100 ARG A O 1
ATOM 794 N N . SER A 1 101 ? -2.869 -7.225 -4.651 1.00 95.44 101 SER A N 1
ATOM 795 C CA . SER A 1 101 ? -1.542 -6.617 -4.743 1.00 95.44 101 SER A CA 1
ATOM 796 C C . SER A 1 101 ? -1.217 -6.302 -6.199 1.00 95.44 101 SER A C 1
ATOM 798 O O . SER A 1 101 ? -1.360 -7.182 -7.044 1.00 95.44 101 SER A O 1
ATOM 800 N N . PHE A 1 102 ? -0.714 -5.109 -6.488 1.00 97.69 102 PHE A N 1
ATOM 801 C CA . PHE A 1 102 ? -0.116 -4.742 -7.769 1.00 97.69 102 PHE A CA 1
ATOM 802 C C . PHE A 1 102 ? 1.397 -4.616 -7.593 1.00 97.69 102 PHE A C 1
ATOM 804 O O . PHE A 1 102 ? 1.848 -3.863 -6.731 1.00 97.69 102 PHE A O 1
ATOM 811 N N . LEU A 1 103 ? 2.180 -5.316 -8.415 1.00 98.25 103 LEU A N 1
ATOM 812 C CA . LEU A 1 103 ? 3.640 -5.226 -8.440 1.00 98.25 103 LEU A CA 1
ATOM 813 C C . LEU A 1 103 ? 4.115 -4.996 -9.873 1.00 98.25 103 LEU A C 1
ATOM 815 O O . LEU A 1 103 ? 3.871 -5.825 -10.747 1.00 98.25 103 LEU A O 1
ATOM 819 N N . PHE A 1 104 ? 4.847 -3.912 -10.104 1.00 98.56 104 PHE A N 1
ATOM 820 C CA . PHE A 1 104 ? 5.489 -3.631 -11.380 1.00 98.56 104 PHE A CA 1
ATOM 821 C C . PHE A 1 104 ? 6.942 -3.214 -11.177 1.00 98.56 104 PHE A C 1
ATOM 823 O O . PHE A 1 104 ? 7.239 -2.336 -10.367 1.00 98.56 104 PHE A O 1
ATOM 830 N N . SER A 1 105 ? 7.865 -3.818 -11.918 1.00 98.44 105 SER A N 1
ATOM 831 C CA . SER A 1 105 ? 9.224 -3.289 -12.013 1.00 98.44 105 SER A CA 1
ATOM 832 C C . SER A 1 105 ? 9.801 -3.525 -13.394 1.00 98.44 105 SER A C 1
ATOM 834 O O . SER A 1 105 ? 9.552 -4.570 -13.995 1.00 98.44 105 SER A O 1
ATOM 836 N N . CYS A 1 106 ? 10.584 -2.563 -13.881 1.00 98.44 106 CYS A N 1
ATOM 837 C CA . CYS A 1 106 ? 11.278 -2.666 -15.155 1.00 98.44 106 CYS A CA 1
ATOM 838 C C . CYS A 1 106 ? 12.714 -2.130 -15.096 1.00 98.44 106 CYS A C 1
ATOM 840 O O . CYS A 1 106 ? 13.038 -1.255 -14.293 1.00 98.44 106 CYS A O 1
ATOM 842 N N . ASP A 1 107 ? 13.556 -2.656 -15.980 1.00 98.31 107 ASP A N 1
ATOM 843 C CA . ASP A 1 107 ? 14.904 -2.201 -16.316 1.00 98.31 107 ASP A CA 1
ATOM 844 C C . ASP A 1 107 ? 15.026 -2.226 -17.846 1.00 98.31 107 ASP A C 1
ATOM 846 O O . ASP A 1 107 ? 15.260 -3.279 -18.443 1.00 98.31 107 ASP A O 1
ATOM 850 N N . LEU A 1 108 ? 14.798 -1.076 -18.493 1.00 98.19 108 LEU A N 1
ATOM 851 C CA . LEU A 1 108 ? 14.724 -0.977 -19.957 1.00 98.19 108 LEU A CA 1
ATOM 852 C C . LEU A 1 108 ? 16.079 -1.181 -20.655 1.00 98.19 108 LEU A C 1
ATOM 854 O O . LEU A 1 108 ? 16.102 -1.389 -21.865 1.00 98.19 108 LEU A O 1
ATOM 858 N N . ASP A 1 109 ? 17.189 -1.235 -19.907 1.00 96.94 109 ASP A N 1
ATOM 859 C CA . ASP A 1 109 ? 18.482 -1.662 -20.458 1.00 96.94 109 ASP A CA 1
ATOM 860 C C . ASP A 1 109 ? 18.457 -3.148 -20.892 1.00 96.94 109 ASP A C 1
ATOM 862 O O . ASP A 1 109 ? 19.316 -3.600 -21.654 1.00 96.94 109 ASP A O 1
ATOM 866 N N . ILE A 1 110 ? 17.512 -3.954 -20.378 1.00 94.12 110 ILE A N 1
ATOM 867 C CA . ILE A 1 110 ? 17.456 -5.404 -20.606 1.00 94.12 110 ILE A CA 1
ATOM 868 C C . ILE A 1 110 ? 16.020 -5.855 -20.903 1.00 94.12 110 ILE A C 1
ATOM 870 O O . ILE A 1 110 ? 15.155 -5.884 -20.033 1.00 94.12 110 ILE A O 1
ATOM 874 N N . SER A 1 111 ? 15.797 -6.352 -22.122 1.00 92.12 111 SER A N 1
ATOM 875 C CA . SER A 1 111 ? 14.477 -6.681 -22.698 1.00 92.12 111 SER A CA 1
ATOM 876 C C . SER A 1 111 ? 13.676 -7.814 -22.046 1.00 92.12 111 SER A C 1
ATOM 878 O O . SER A 1 111 ? 12.695 -8.262 -22.623 1.00 92.12 111 SER A O 1
ATOM 880 N N . PHE A 1 112 ? 14.125 -8.359 -20.922 1.00 91.31 112 PHE A N 1
ATOM 881 C CA . PHE A 1 112 ? 13.406 -9.386 -20.157 1.00 91.31 112 PHE A CA 1
ATOM 882 C C . PHE A 1 112 ? 13.353 -9.057 -18.661 1.00 91.31 112 PHE A C 1
ATOM 884 O O . PHE A 1 112 ? 12.964 -9.896 -17.855 1.00 91.31 112 PHE A O 1
ATOM 891 N N . ARG A 1 113 ? 13.806 -7.862 -18.267 1.00 95.81 113 ARG A N 1
ATOM 892 C CA . ARG A 1 113 ? 13.755 -7.381 -16.887 1.00 95.81 113 ARG A CA 1
ATOM 893 C C . ARG A 1 113 ? 12.567 -6.458 -16.706 1.00 95.81 113 ARG A C 1
ATOM 895 O O . ARG A 1 113 ? 12.716 -5.298 -16.348 1.00 95.81 113 ARG A O 1
ATOM 902 N N . HIS A 1 114 ? 11.391 -6.977 -16.990 1.00 96.88 114 HIS A N 1
ATOM 903 C CA . HIS A 1 114 ? 10.132 -6.309 -16.734 1.00 96.88 114 HIS A CA 1
ATOM 904 C C . HIS A 1 114 ? 9.152 -7.363 -16.237 1.00 96.88 114 HIS A C 1
ATOM 906 O O . HIS A 1 114 ? 9.165 -8.495 -16.717 1.00 96.88 114 HIS A O 1
ATOM 912 N N . HIS A 1 115 ? 8.393 -7.019 -15.206 1.00 97.56 115 HIS A N 1
ATOM 913 C CA . HIS A 1 115 ? 7.406 -7.912 -14.625 1.00 97.56 115 HIS A CA 1
ATOM 914 C C . HIS A 1 115 ? 6.223 -7.099 -14.126 1.00 97.56 115 HIS A C 1
ATOM 916 O O . HIS A 1 115 ? 6.411 -6.119 -13.400 1.00 97.56 115 HIS A O 1
ATOM 922 N N . LEU A 1 116 ? 5.019 -7.554 -14.468 1.00 98.31 116 LEU A N 1
ATOM 923 C CA . LEU A 1 116 ? 3.755 -7.032 -13.964 1.00 98.31 116 LEU A CA 1
ATOM 924 C C . LEU A 1 116 ? 2.982 -8.177 -13.313 1.00 98.31 116 LEU A C 1
ATOM 926 O O . LEU A 1 116 ? 2.469 -9.058 -14.002 1.00 98.31 116 LEU A O 1
ATOM 930 N N . LEU A 1 117 ? 2.903 -8.164 -11.985 1.00 98.19 117 LEU A N 1
ATOM 931 C CA . LEU A 1 117 ? 2.215 -9.189 -11.217 1.00 98.19 117 LEU A CA 1
ATOM 932 C C . LEU A 1 117 ? 1.000 -8.614 -10.502 1.00 98.19 117 LEU A C 1
ATOM 934 O O . LEU A 1 117 ? 1.056 -7.521 -9.936 1.00 98.19 117 LEU A O 1
ATOM 938 N N . ILE A 1 118 ? -0.071 -9.404 -10.472 1.00 97.19 118 ILE A N 1
ATOM 939 C CA . ILE A 1 118 ? -1.217 -9.179 -9.594 1.00 97.19 118 ILE A CA 1
ATOM 940 C C . ILE A 1 118 ? -1.452 -10.441 -8.775 1.00 97.19 118 ILE A C 1
ATOM 942 O O . ILE A 1 118 ? -1.471 -11.539 -9.326 1.00 97.19 118 ILE A O 1
ATOM 946 N N . ASP A 1 119 ? -1.591 -10.282 -7.460 1.00 95.06 119 ASP A N 1
ATOM 947 C CA . ASP A 1 119 ? -1.714 -11.380 -6.489 1.00 95.06 119 ASP A CA 1
ATOM 948 C C . ASP A 1 119 ? -0.608 -12.443 -6.651 1.00 95.06 119 ASP A C 1
ATOM 950 O O . ASP A 1 119 ? -0.866 -13.643 -6.706 1.00 95.06 119 ASP A O 1
ATOM 954 N N . GLU A 1 120 ? 0.641 -11.979 -6.794 1.00 94.44 120 GLU A N 1
ATOM 955 C CA . GLU A 1 120 ? 1.841 -12.788 -7.086 1.00 94.44 120 GLU A CA 1
ATOM 956 C C . GLU A 1 120 ? 1.843 -13.562 -8.418 1.00 94.44 120 GLU A C 1
ATOM 958 O O . GLU A 1 120 ? 2.773 -14.328 -8.686 1.00 94.44 120 GLU A O 1
ATOM 963 N N . ILE A 1 121 ? 0.849 -13.357 -9.280 1.00 95.50 121 ILE A N 1
ATOM 964 C CA . ILE A 1 121 ? 0.766 -14.000 -10.590 1.00 95.50 121 ILE A CA 1
ATOM 965 C C . ILE A 1 121 ? 1.273 -13.024 -11.644 1.00 95.50 121 ILE A C 1
ATOM 967 O O . ILE A 1 121 ? 0.729 -11.932 -11.783 1.00 95.50 121 ILE A O 1
ATOM 971 N N . ASP A 1 122 ? 2.288 -13.433 -12.407 1.00 96.00 122 ASP A N 1
ATOM 972 C CA . ASP A 1 122 ? 2.735 -12.686 -13.584 1.00 96.00 122 ASP A CA 1
ATOM 973 C C . ASP A 1 122 ? 1.615 -12.669 -14.631 1.00 96.00 122 ASP A C 1
ATOM 975 O O . ASP A 1 122 ? 1.183 -13.706 -15.144 1.00 96.00 122 ASP A O 1
ATOM 979 N N . VAL A 1 123 ? 1.095 -11.472 -14.879 1.00 97.69 123 VAL A N 1
ATOM 980 C CA . VAL A 1 123 ? -0.019 -11.200 -15.786 1.00 97.69 123 VAL A CA 1
ATOM 981 C C . VAL A 1 123 ? 0.419 -10.275 -16.912 1.00 97.69 123 VAL A C 1
ATOM 983 O O . VAL A 1 123 ? -0.433 -9.706 -17.585 1.00 97.69 123 VAL A O 1
ATOM 986 N N . GLU A 1 124 ? 1.716 -10.116 -17.142 1.00 96.38 124 GLU A N 1
ATOM 987 C CA . GLU A 1 124 ? 2.249 -9.188 -18.127 1.00 96.38 124 GLU A CA 1
ATOM 988 C C . GLU A 1 124 ? 1.904 -9.576 -19.578 1.00 96.38 124 GLU A C 1
ATOM 990 O O . GLU A 1 124 ? 2.005 -10.735 -19.986 1.00 96.38 124 GLU A O 1
ATOM 995 N N . ASN A 1 125 ? 1.526 -8.586 -20.389 1.00 96.50 125 ASN A N 1
ATOM 996 C CA . ASN A 1 125 ? 1.416 -8.691 -21.841 1.00 96.50 125 ASN A CA 1
ATOM 997 C C . ASN A 1 125 ? 1.977 -7.419 -22.490 1.00 96.50 125 ASN A C 1
ATOM 999 O O . ASN A 1 125 ? 1.235 -6.514 -22.880 1.00 96.50 125 ASN A O 1
ATOM 1003 N N . ASN A 1 126 ? 3.306 -7.379 -22.586 1.00 92.56 126 ASN A N 1
ATOM 1004 C CA . ASN A 1 126 ? 4.070 -6.283 -23.170 1.00 92.56 126 ASN A CA 1
ATOM 1005 C C . ASN A 1 126 ? 3.798 -6.148 -24.685 1.00 92.56 126 ASN A C 1
ATOM 1007 O O . ASN A 1 126 ? 3.907 -7.123 -25.436 1.00 92.56 126 ASN A O 1
ATOM 1011 N N . THR A 1 127 ? 3.451 -4.939 -25.130 1.00 94.50 127 THR A N 1
ATOM 1012 C CA . THR A 1 127 ? 3.226 -4.580 -26.541 1.00 94.50 127 THR A CA 1
ATOM 1013 C C . THR A 1 127 ? 4.323 -3.689 -27.118 1.00 94.50 127 THR A C 1
ATOM 1015 O O . THR A 1 127 ? 4.551 -3.730 -28.330 1.00 94.50 127 THR A O 1
ATOM 1018 N N . THR A 1 128 ? 5.019 -2.923 -26.275 1.00 97.56 128 THR A N 1
ATOM 1019 C CA . THR A 1 128 ? 6.088 -2.000 -26.673 1.00 97.56 128 THR A CA 1
ATOM 1020 C C . THR A 1 128 ? 7.254 -2.081 -25.694 1.00 97.56 128 THR A C 1
ATOM 1022 O O . THR A 1 128 ? 7.078 -1.938 -24.488 1.00 97.56 128 THR A O 1
ATOM 1025 N N . PHE A 1 129 ? 8.469 -2.225 -26.226 1.00 97.62 129 PHE A N 1
ATOM 1026 C CA . PHE A 1 129 ? 9.710 -2.135 -25.461 1.00 97.62 129 PHE A CA 1
ATOM 1027 C C . PHE A 1 129 ? 10.790 -1.443 -26.293 1.00 97.62 129 PHE A C 1
ATOM 1029 O O . PHE A 1 129 ? 11.141 -1.907 -27.380 1.00 97.62 129 PHE A O 1
ATOM 1036 N N . THR A 1 130 ? 11.333 -0.353 -25.767 1.00 98.25 130 THR A N 1
ATOM 1037 C CA . THR A 1 130 ? 12.452 0.399 -26.332 1.00 98.25 130 THR A CA 1
ATOM 1038 C C . THR A 1 130 ? 13.446 0.700 -25.219 1.00 98.25 130 THR A C 1
ATOM 1040 O O . THR A 1 130 ? 13.065 1.198 -24.164 1.00 98.25 130 THR A O 1
ATOM 1043 N N . ASP A 1 131 ? 14.721 0.407 -25.472 1.00 98.12 131 ASP A N 1
ATOM 1044 C CA . ASP A 1 131 ? 15.829 0.753 -24.581 1.00 98.12 131 ASP A CA 1
ATOM 1045 C C . ASP A 1 13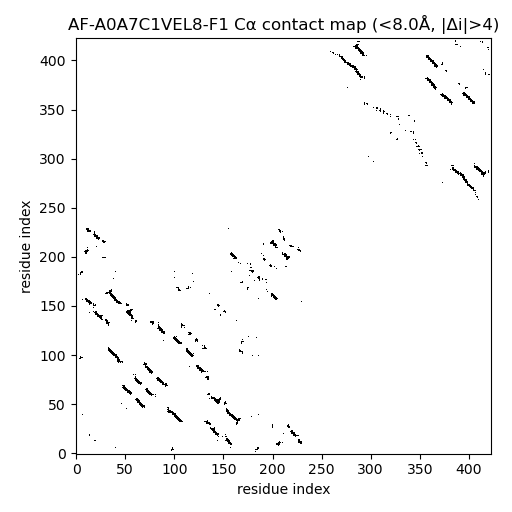1 ? 16.109 2.265 -24.649 1.00 98.12 131 ASP A C 1
ATOM 1047 O O . ASP A 1 131 ? 16.945 2.734 -25.424 1.00 98.12 131 ASP A O 1
ATOM 1051 N N . ASP A 1 132 ? 15.345 3.034 -23.878 1.00 98.62 132 ASP A N 1
ATOM 1052 C CA . ASP A 1 132 ? 15.438 4.488 -23.787 1.00 98.62 132 ASP A CA 1
ATOM 1053 C C . ASP A 1 132 ? 15.104 4.956 -22.365 1.00 98.62 132 ASP A C 1
ATOM 1055 O O . ASP A 1 132 ? 14.531 4.219 -21.561 1.00 98.62 132 ASP A O 1
ATOM 1059 N N . THR A 1 133 ? 15.496 6.181 -22.040 1.00 98.56 133 THR A N 1
ATOM 1060 C CA . THR A 1 133 ? 15.269 6.788 -20.731 1.00 98.56 133 THR A CA 1
ATOM 1061 C C . THR A 1 133 ? 13.805 7.206 -20.579 1.00 98.56 133 THR A C 1
ATOM 1063 O O . THR A 1 133 ? 13.257 7.918 -21.421 1.00 98.56 133 THR A O 1
ATOM 1066 N N . ILE A 1 134 ? 13.187 6.791 -19.473 1.00 98.56 134 ILE A N 1
ATOM 1067 C CA . ILE A 1 134 ? 11.852 7.214 -19.049 1.00 98.56 134 ILE A CA 1
ATOM 1068 C C . ILE A 1 134 ? 11.955 8.619 -18.460 1.00 98.56 134 ILE A C 1
ATOM 1070 O O . ILE A 1 134 ? 12.816 8.890 -17.618 1.00 98.56 134 ILE A O 1
ATOM 1074 N N . ASP A 1 135 ? 11.057 9.494 -18.898 1.00 98.25 135 ASP A N 1
ATOM 1075 C CA . ASP A 1 135 ? 10.956 10.860 -18.401 1.00 98.25 135 ASP A CA 1
ATOM 1076 C C . ASP A 1 135 ? 10.078 10.889 -17.144 1.00 98.25 135 ASP A C 1
ATOM 1078 O O . ASP A 1 135 ? 8.844 10.831 -17.195 1.00 98.25 135 ASP A O 1
ATOM 1082 N N . PHE A 1 136 ? 10.744 10.935 -15.997 1.00 97.88 136 PHE A N 1
ATOM 1083 C CA . PHE A 1 136 ? 10.110 11.032 -14.692 1.00 97.88 136 PHE A CA 1
ATOM 1084 C C . PHE A 1 136 ? 9.896 12.494 -14.286 1.00 97.88 136 PHE A C 1
ATOM 1086 O O . PHE A 1 136 ? 8.954 12.784 -13.540 1.00 97.88 136 PHE A O 1
ATOM 1093 N N . THR A 1 137 ? 10.757 13.401 -14.755 1.00 97.19 137 THR A N 1
ATOM 1094 C CA . THR A 1 137 ? 10.853 14.783 -14.276 1.00 97.19 137 THR A CA 1
ATOM 1095 C C . THR A 1 137 ? 9.775 15.690 -14.868 1.00 97.19 137 THR A C 1
ATOM 1097 O O . THR A 1 137 ? 9.933 16.365 -15.889 1.00 97.19 137 THR A O 1
ATOM 1100 N N . ARG A 1 138 ? 8.624 15.734 -14.188 1.00 96.00 138 ARG A N 1
ATOM 1101 C CA . ARG A 1 138 ? 7.447 16.493 -14.623 1.00 96.00 138 ARG A CA 1
ATOM 1102 C C . ARG A 1 138 ? 7.021 17.546 -13.621 1.00 96.00 138 ARG A C 1
ATOM 1104 O O . ARG A 1 138 ? 7.161 17.417 -12.419 1.00 96.00 138 ARG A O 1
ATOM 1111 N N . SER A 1 139 ? 6.431 18.605 -14.155 1.00 96.38 139 SER A N 1
ATOM 1112 C CA . SER A 1 139 ? 5.936 19.771 -13.419 1.00 96.38 139 SER A CA 1
ATOM 1113 C C . SER A 1 139 ? 4.880 19.464 -12.352 1.00 96.38 139 SER A C 1
ATOM 1115 O O . SER A 1 139 ? 4.641 20.326 -11.511 1.00 96.38 139 SER A O 1
ATOM 1117 N N . ASP A 1 140 ? 4.178 18.335 -12.442 1.00 96.50 140 ASP A N 1
ATOM 1118 C CA . ASP A 1 140 ? 3.151 17.915 -11.490 1.00 96.50 140 ASP A CA 1
ATOM 1119 C C . ASP A 1 140 ? 2.937 16.398 -11.598 1.00 96.50 140 ASP A C 1
ATOM 1121 O O . ASP A 1 140 ? 3.174 15.800 -12.655 1.00 96.50 140 ASP A O 1
ATOM 1125 N N . GLN A 1 141 ? 2.493 15.804 -10.495 1.00 96.19 141 GLN A N 1
ATOM 1126 C CA . GLN A 1 141 ? 2.290 14.372 -10.304 1.00 96.19 141 GLN A CA 1
ATOM 1127 C C . GLN A 1 141 ? 0.957 14.163 -9.581 1.00 96.19 141 GLN A C 1
ATOM 1129 O O . GLN A 1 141 ? 0.636 14.897 -8.638 1.00 96.19 141 GLN A O 1
ATOM 1134 N N . SER A 1 142 ? 0.194 13.159 -9.998 1.00 95.50 142 SER A N 1
ATOM 1135 C CA . SER A 1 142 ? -1.102 12.818 -9.417 1.00 95.50 142 SER A CA 1
ATOM 1136 C C . SER A 1 142 ? -1.156 11.358 -8.990 1.00 95.50 142 SER A C 1
ATOM 1138 O O . SER A 1 142 ? -0.590 10.469 -9.629 1.00 95.50 142 SER A O 1
ATOM 1140 N N . ILE A 1 143 ? -1.869 11.114 -7.894 1.00 95.69 143 ILE A N 1
ATOM 1141 C CA . ILE A 1 143 ? -2.218 9.771 -7.441 1.00 95.69 143 ILE A CA 1
ATOM 1142 C C . ILE A 1 143 ? -3.736 9.696 -7.375 1.00 95.69 143 ILE A C 1
ATOM 1144 O O . ILE A 1 143 ? -4.377 10.580 -6.807 1.00 95.69 143 ILE A O 1
ATOM 1148 N N . CYS A 1 144 ? -4.287 8.623 -7.938 1.00 94.31 144 CYS A N 1
ATOM 1149 C CA . CYS A 1 144 ? -5.714 8.326 -8.024 1.00 94.31 144 CYS A CA 1
ATOM 1150 C C . CYS A 1 144 ? -6.551 9.258 -8.922 1.00 94.31 144 CYS A C 1
ATOM 1152 O O . CYS A 1 144 ? -7.779 9.238 -8.858 1.00 94.31 144 CYS A O 1
ATOM 1154 N N . ALA A 1 145 ? -5.897 10.037 -9.784 1.00 93.50 145 ALA A N 1
ATOM 1155 C CA . ALA A 1 145 ? -6.530 10.782 -10.866 1.00 93.50 145 ALA A CA 1
ATOM 1156 C C . ALA A 1 145 ? -5.537 11.030 -12.006 1.00 93.50 145 ALA A C 1
ATOM 1158 O O . ALA A 1 145 ? -4.318 10.974 -11.804 1.00 93.50 145 ALA A O 1
ATOM 1159 N N . ASP A 1 146 ? -6.046 11.362 -13.187 1.00 92.81 146 ASP A N 1
ATOM 1160 C CA . ASP A 1 146 ? -5.268 12.059 -14.207 1.00 92.81 146 ASP A CA 1
ATOM 1161 C C . ASP A 1 146 ? -5.157 13.560 -13.899 1.00 92.81 146 ASP A C 1
ATOM 1163 O O . ASP A 1 146 ? -5.949 14.129 -13.154 1.00 92.81 146 ASP A O 1
ATOM 1167 N N . LEU A 1 147 ? -4.184 14.249 -14.504 1.00 92.38 147 LEU A N 1
ATOM 1168 C CA . LEU A 1 147 ? -4.020 15.689 -14.265 1.00 92.38 147 LEU A CA 1
ATOM 1169 C C . LEU A 1 147 ? -5.095 16.559 -14.935 1.00 92.38 147 LEU A C 1
ATOM 1171 O O . LEU A 1 147 ? -5.114 17.773 -14.711 1.00 92.38 147 LEU A O 1
ATOM 1175 N N . ALA A 1 148 ? -5.962 15.967 -15.758 1.00 91.50 148 ALA A N 1
ATOM 1176 C CA . ALA A 1 148 ? -7.125 16.637 -16.330 1.00 91.50 148 ALA A CA 1
ATOM 1177 C C . ALA A 1 148 ? -8.378 16.529 -15.443 1.00 91.50 148 ALA A C 1
ATOM 1179 O O . ALA A 1 148 ? -9.401 17.102 -15.816 1.00 91.50 148 ALA A O 1
ATOM 1180 N N . ASP A 1 149 ? -8.301 15.825 -14.305 1.00 87.19 149 ASP A N 1
ATOM 1181 C CA . ASP A 1 149 ? -9.418 15.604 -13.378 1.00 87.19 149 ASP A CA 1
ATOM 1182 C C . ASP A 1 149 ? -10.648 15.019 -14.094 1.00 87.19 149 ASP A C 1
ATOM 1184 O O . ASP A 1 149 ? -11.790 15.446 -13.907 1.00 87.19 149 ASP A O 1
ATOM 1188 N N . SER A 1 150 ? -10.396 14.058 -14.983 1.00 89.38 150 SER A N 1
ATOM 1189 C CA . SER A 1 150 ? -11.408 13.395 -15.805 1.00 89.38 150 SER A CA 1
ATOM 1190 C C . SER A 1 150 ? -11.486 11.888 -15.567 1.00 89.38 150 SER A C 1
ATOM 1192 O O . SER A 1 150 ? -12.523 11.281 -15.839 1.00 89.38 150 SER A O 1
ATOM 1194 N N . ASN A 1 151 ? -10.427 11.298 -15.011 1.00 91.75 151 ASN A N 1
ATOM 1195 C CA . ASN A 1 151 ? -10.275 9.865 -14.817 1.00 91.75 151 ASN A CA 1
ATOM 1196 C C . ASN A 1 151 ? -9.842 9.555 -13.383 1.00 91.75 151 ASN A C 1
ATOM 1198 O O . ASN A 1 151 ? -8.651 9.500 -13.081 1.00 91.75 151 ASN A O 1
ATOM 1202 N N . PHE A 1 152 ? -10.812 9.327 -12.503 1.00 91.62 152 PHE A N 1
ATOM 1203 C CA . PHE A 1 152 ? -10.571 9.095 -11.079 1.00 91.62 152 PHE A CA 1
ATOM 1204 C C . PHE A 1 152 ? -10.522 7.609 -10.750 1.00 91.62 152 PHE A C 1
ATOM 1206 O O . PHE A 1 152 ? -11.314 6.815 -11.263 1.00 91.62 152 PHE A O 1
ATOM 1213 N N . TYR A 1 153 ? -9.611 7.233 -9.859 1.00 92.19 153 TYR A N 1
ATOM 1214 C CA . TYR A 1 153 ? -9.655 5.923 -9.229 1.00 92.19 153 TYR A CA 1
ATOM 1215 C C . TYR A 1 153 ? -10.876 5.822 -8.311 1.00 92.19 153 TYR A C 1
ATOM 1217 O O . TYR A 1 153 ? -11.215 6.769 -7.608 1.00 92.19 153 TYR A O 1
ATOM 1225 N N . HIS A 1 154 ? -11.536 4.664 -8.324 1.00 88.50 154 HIS A N 1
ATOM 1226 C CA . HIS A 1 154 ? -12.720 4.413 -7.512 1.00 88.50 154 HIS A CA 1
ATOM 1227 C C . HIS A 1 154 ? -12.535 3.112 -6.734 1.00 88.50 154 HIS A C 1
ATOM 1229 O O . HIS A 1 154 ? -12.706 2.007 -7.262 1.00 88.50 154 HIS A O 1
ATOM 1235 N N . GLY A 1 155 ? -12.171 3.274 -5.464 1.00 89.69 155 GLY A N 1
ATOM 1236 C CA . GLY A 1 155 ? -11.922 2.164 -4.566 1.00 89.69 155 GLY A CA 1
ATOM 1237 C C . GLY A 1 155 ? -11.022 2.543 -3.399 1.00 89.69 155 GLY A C 1
ATOM 1238 O O . GLY A 1 155 ? -10.915 3.706 -3.011 1.00 89.69 155 GLY A O 1
ATOM 1239 N N . CYS A 1 156 ? -10.336 1.547 -2.856 1.00 91.12 156 CYS A N 1
ATOM 1240 C CA . CYS A 1 156 ? -9.315 1.760 -1.838 1.00 91.12 156 CYS A CA 1
ATOM 1241 C C . CYS A 1 156 ? -7.927 1.510 -2.402 1.00 91.12 156 CYS A C 1
ATOM 1243 O O . CYS A 1 156 ? -7.752 0.677 -3.300 1.00 91.12 156 CYS A O 1
ATOM 1245 N N . ILE A 1 157 ? -6.956 2.224 -1.849 1.00 92.00 157 ILE A N 1
ATOM 1246 C CA . ILE A 1 157 ? -5.540 2.024 -2.118 1.00 92.00 157 ILE A CA 1
ATOM 1247 C C . ILE A 1 157 ? -4.769 2.040 -0.797 1.00 92.00 157 ILE A C 1
ATOM 1249 O O . ILE A 1 157 ? -5.141 2.744 0.143 1.00 92.00 157 ILE A O 1
ATOM 1253 N N . SER A 1 158 ? -3.707 1.247 -0.717 1.00 91.38 158 SER A N 1
ATOM 1254 C CA . SER A 1 158 ? -2.802 1.243 0.430 1.00 91.38 158 SER A CA 1
ATOM 1255 C C . SER A 1 158 ? -1.373 0.889 0.016 1.00 91.38 158 SER A C 1
ATOM 1257 O O . SER A 1 158 ? -1.139 0.336 -1.062 1.00 91.38 158 SER A O 1
ATOM 1259 N N . ASN A 1 159 ? -0.415 1.234 0.878 1.00 91.38 159 ASN A N 1
ATOM 1260 C CA . ASN A 1 159 ? 1.014 0.943 0.746 1.00 91.38 159 ASN A CA 1
ATOM 1261 C C . ASN A 1 159 ? 1.585 1.248 -0.652 1.00 91.38 159 ASN A C 1
ATOM 1263 O O . ASN A 1 159 ? 2.331 0.441 -1.210 1.00 91.38 159 ASN A O 1
ATOM 1267 N N . LEU A 1 160 ? 1.245 2.412 -1.217 1.00 94.81 160 LEU A N 1
ATOM 1268 C CA . LEU A 1 160 ? 1.788 2.842 -2.504 1.00 94.81 160 LEU A CA 1
ATOM 1269 C C . LEU A 1 160 ? 3.283 3.118 -2.360 1.00 94.81 160 LEU A C 1
ATOM 1271 O O . LEU A 1 160 ? 3.666 4.074 -1.698 1.00 94.81 160 LEU A O 1
ATOM 1275 N N . TYR A 1 161 ? 4.106 2.311 -3.011 1.00 96.88 161 TYR A N 1
ATOM 1276 C CA . TYR A 1 161 ? 5.551 2.434 -3.120 1.00 96.88 161 TYR A CA 1
ATOM 1277 C C . TYR A 1 161 ? 5.899 2.769 -4.571 1.00 96.88 161 TYR A C 1
ATOM 1279 O O . TYR A 1 161 ? 5.592 1.991 -5.471 1.00 96.88 161 TYR A O 1
ATOM 1287 N N . TYR A 1 162 ? 6.543 3.908 -4.811 1.00 97.50 162 TYR A N 1
ATOM 1288 C CA . TYR A 1 162 ? 6.9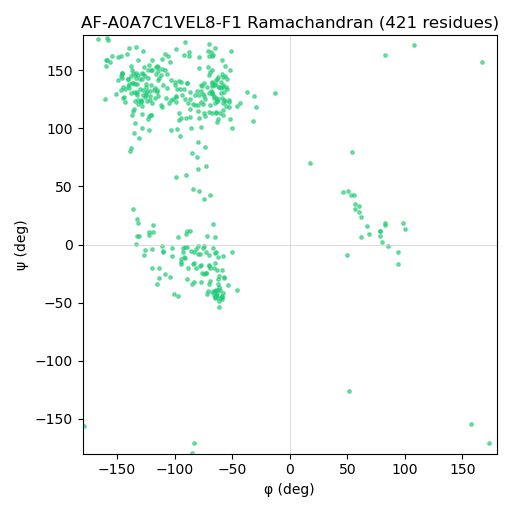57 4.354 -6.142 1.00 97.50 162 TYR A CA 1
ATOM 1289 C C . TYR A 1 162 ? 8.396 4.877 -6.091 1.00 97.50 162 TYR A C 1
ATOM 1291 O O . TYR A 1 162 ? 8.708 5.840 -5.382 1.00 97.50 162 TYR A O 1
ATOM 1299 N N . ASN A 1 163 ? 9.280 4.197 -6.822 1.00 97.56 163 ASN A N 1
ATOM 1300 C CA . ASN A 1 163 ? 10.723 4.401 -6.768 1.00 97.56 163 ASN A CA 1
ATOM 1301 C C . ASN A 1 163 ? 11.341 4.369 -8.180 1.00 97.56 163 ASN A C 1
ATOM 1303 O O . ASN A 1 163 ? 11.789 3.312 -8.639 1.00 97.56 163 ASN A O 1
ATOM 1307 N N . PRO A 1 164 ? 11.311 5.493 -8.915 1.00 97.62 164 PRO A N 1
ATOM 1308 C CA . PRO A 1 164 ? 12.011 5.607 -10.188 1.00 97.62 164 PRO A CA 1
ATOM 1309 C C . PRO A 1 164 ? 13.528 5.611 -9.964 1.00 97.62 164 PRO A C 1
ATOM 1311 O O . PRO A 1 164 ? 14.015 6.076 -8.936 1.00 97.62 164 PRO A O 1
ATOM 1314 N N . GLY A 1 165 ? 14.287 5.083 -10.924 1.00 97.12 165 GLY A N 1
ATOM 1315 C CA . GLY A 1 165 ? 15.744 4.925 -10.807 1.00 97.12 165 GLY A CA 1
ATOM 1316 C C . GLY A 1 165 ? 16.190 3.556 -10.304 1.00 97.12 165 GLY A C 1
ATOM 1317 O O . GLY A 1 165 ? 17.336 3.169 -10.534 1.00 97.12 165 GLY A O 1
ATOM 1318 N N . GLU A 1 166 ? 15.282 2.787 -9.706 1.00 97.69 166 GLU A N 1
ATOM 1319 C CA . GLU A 1 166 ? 15.576 1.497 -9.087 1.00 97.69 166 GLU A CA 1
ATOM 1320 C C . GLU A 1 166 ? 14.874 0.339 -9.801 1.00 97.69 166 GLU A C 1
ATOM 1322 O O . GLU A 1 166 ? 13.836 0.513 -10.437 1.00 97.69 166 GLU A O 1
ATOM 1327 N N . TYR A 1 167 ? 15.451 -0.860 -9.701 1.00 97.69 167 TYR A N 1
ATOM 1328 C CA . TYR A 1 167 ? 14.895 -2.089 -10.273 1.00 97.69 167 TYR A CA 1
ATOM 1329 C C . TYR A 1 167 ? 14.922 -3.217 -9.251 1.00 97.69 167 TYR A C 1
ATOM 1331 O O . TYR A 1 167 ? 15.937 -3.441 -8.585 1.00 97.69 167 TYR A O 1
ATOM 1339 N N . LEU A 1 168 ? 13.839 -3.991 -9.203 1.00 97.12 168 LEU A N 1
ATOM 1340 C CA . LEU A 1 168 ? 13.769 -5.213 -8.421 1.00 97.12 168 LEU A CA 1
ATOM 1341 C C . LEU A 1 168 ? 13.184 -6.348 -9.260 1.00 97.12 168 LEU A C 1
ATOM 1343 O O . LEU A 1 168 ? 12.109 -6.240 -9.839 1.00 97.12 168 LEU A O 1
ATOM 1347 N N . ASN A 1 169 ? 13.880 -7.483 -9.297 1.00 96.69 169 ASN A N 1
ATOM 1348 C CA . ASN A 1 169 ? 13.419 -8.625 -10.076 1.00 96.69 169 ASN A CA 1
ATOM 1349 C C . ASN A 1 169 ? 12.270 -9.363 -9.367 1.00 96.69 169 ASN A C 1
ATOM 1351 O O . ASN A 1 169 ? 12.532 -10.176 -8.477 1.00 96.69 169 ASN A O 1
ATOM 1355 N N . PHE A 1 170 ? 11.026 -9.135 -9.791 1.00 97.00 170 PHE A N 1
ATOM 1356 C CA . PHE A 1 170 ? 9.845 -9.779 -9.205 1.00 97.00 170 PHE A CA 1
ATOM 1357 C C . PHE A 1 170 ? 9.589 -11.231 -9.642 1.00 97.00 170 PHE A C 1
ATOM 1359 O O . PHE A 1 170 ? 8.783 -11.917 -9.004 1.00 97.00 170 PHE A O 1
ATOM 1366 N N . SER A 1 171 ? 10.325 -11.767 -10.625 1.00 94.81 171 SER A N 1
ATOM 1367 C CA . SER A 1 171 ? 10.312 -13.222 -10.873 1.00 94.81 171 SER A CA 1
ATOM 1368 C C . SER A 1 171 ? 10.867 -14.020 -9.685 1.00 94.81 171 SER A C 1
ATOM 1370 O O . SER A 1 171 ? 10.540 -15.195 -9.507 1.00 94.81 171 SER A O 1
ATOM 1372 N N . ILE A 1 172 ? 11.674 -13.378 -8.834 1.00 95.31 172 ILE A N 1
ATOM 1373 C CA . ILE A 1 172 ? 12.243 -13.971 -7.627 1.00 95.31 172 ILE A CA 1
ATOM 1374 C C . ILE A 1 172 ? 11.275 -13.765 -6.460 1.00 95.31 172 ILE A C 1
ATOM 1376 O O . ILE A 1 172 ? 10.974 -12.636 -6.080 1.00 95.31 172 ILE A O 1
ATOM 1380 N N . GLU A 1 173 ? 10.832 -14.859 -5.841 1.00 94.31 173 GLU A N 1
ATOM 1381 C CA . GLU A 1 173 ? 9.874 -14.807 -4.730 1.00 94.31 173 GLU A CA 1
ATOM 1382 C C . GLU A 1 173 ? 10.369 -13.984 -3.541 1.00 94.31 173 GLU A C 1
ATOM 1384 O O . GLU A 1 173 ? 9.625 -13.147 -3.041 1.00 94.31 173 GLU A O 1
ATOM 1389 N N . SER A 1 174 ? 11.632 -14.139 -3.130 1.00 93.94 174 SER A N 1
ATOM 1390 C CA . SER A 1 174 ? 12.186 -13.374 -2.003 1.00 93.94 174 SER A CA 1
ATOM 1391 C C . SER A 1 174 ? 12.083 -11.860 -2.198 1.00 93.94 174 SER A C 1
ATOM 1393 O O . SER A 1 174 ? 11.953 -11.132 -1.223 1.00 93.94 174 SER A O 1
ATOM 1395 N N . ASN A 1 175 ? 12.096 -11.385 -3.446 1.00 95.06 175 ASN A N 1
ATOM 1396 C CA . ASN A 1 175 ? 11.928 -9.970 -3.758 1.00 95.06 175 ASN A CA 1
ATOM 1397 C C . ASN A 1 175 ? 10.462 -9.519 -3.653 1.00 95.06 175 ASN A C 1
ATOM 1399 O O . ASN A 1 175 ? 10.193 -8.383 -3.276 1.00 95.06 175 ASN A O 1
ATOM 1403 N N . ARG A 1 176 ? 9.496 -10.398 -3.947 1.00 95.25 176 ARG A N 1
ATOM 1404 C CA . ARG A 1 176 ? 8.067 -10.106 -3.728 1.00 95.25 176 ARG A CA 1
ATOM 1405 C C . ARG A 1 176 ? 7.722 -10.052 -2.244 1.00 95.25 176 ARG A C 1
ATOM 1407 O O . ARG A 1 176 ? 6.879 -9.252 -1.846 1.00 95.25 176 ARG A O 1
ATOM 1414 N N . ARG A 1 177 ? 8.430 -10.836 -1.421 1.00 93.75 177 ARG A N 1
ATOM 1415 C CA . ARG A 1 177 ? 8.243 -10.884 0.039 1.00 93.75 177 ARG A CA 1
ATOM 1416 C C . ARG A 1 177 ? 8.575 -9.591 0.782 1.00 93.75 177 ARG A C 1
ATOM 1418 O O . ARG A 1 177 ? 8.251 -9.488 1.957 1.00 93.75 177 ARG A O 1
ATOM 1425 N N . PHE A 1 178 ? 9.144 -8.590 0.110 1.00 93.25 178 PHE A N 1
ATOM 1426 C CA . PHE A 1 178 ? 9.230 -7.237 0.663 1.00 93.25 178 PHE A CA 1
ATOM 1427 C C . PHE A 1 178 ? 7.884 -6.501 0.677 1.00 93.25 178 PHE A C 1
ATOM 1429 O O . PHE A 1 178 ? 7.713 -5.602 1.488 1.00 93.25 178 PHE A O 1
ATOM 1436 N N . PHE A 1 179 ? 6.942 -6.871 -0.195 1.00 94.06 179 PHE A N 1
ATOM 1437 C CA . PHE A 1 179 ? 5.656 -6.184 -0.366 1.00 94.06 179 PHE A CA 1
ATOM 1438 C C . PHE A 1 179 ? 4.457 -7.042 0.060 1.00 94.06 179 PHE A C 1
ATOM 1440 O O . PHE A 1 179 ? 3.430 -6.502 0.474 1.00 94.06 179 PHE A O 1
ATOM 1447 N N . ILE A 1 180 ? 4.591 -8.370 -0.044 1.00 92.44 180 ILE A N 1
ATOM 1448 C CA . ILE A 1 180 ? 3.527 -9.348 0.214 1.00 92.44 180 ILE A CA 1
ATOM 1449 C C . ILE A 1 180 ? 4.067 -10.457 1.124 1.00 92.44 180 ILE A C 1
ATOM 1451 O O . ILE A 1 180 ? 5.015 -11.148 0.756 1.00 92.44 180 ILE A O 1
ATOM 1455 N N . ASP A 1 181 ? 3.478 -10.673 2.298 1.00 89.50 181 ASP A N 1
ATOM 1456 C CA . ASP A 1 181 ? 3.910 -11.724 3.224 1.00 89.50 181 ASP A CA 1
ATOM 1457 C C . ASP A 1 181 ? 3.586 -13.136 2.688 1.00 89.50 181 ASP A C 1
ATOM 1459 O O . ASP A 1 181 ? 2.916 -13.301 1.671 1.00 89.50 181 ASP A O 1
ATOM 1463 N N . ALA A 1 182 ? 4.062 -14.189 3.359 1.00 87.25 182 ALA A N 1
ATOM 1464 C CA . ALA A 1 182 ? 3.825 -15.575 2.929 1.00 87.25 182 ALA A CA 1
ATOM 1465 C C . ALA A 1 182 ? 2.347 -16.018 2.983 1.00 87.25 182 ALA A C 1
ATOM 1467 O O . ALA A 1 182 ? 1.993 -17.041 2.398 1.00 87.25 182 ALA A O 1
ATOM 1468 N N . ASN A 1 183 ? 1.497 -15.271 3.687 1.00 84.75 183 ASN A N 1
ATOM 1469 C CA . ASN A 1 183 ? 0.056 -15.493 3.758 1.00 84.75 183 ASN A CA 1
ATOM 1470 C C . ASN A 1 183 ? -0.705 -14.683 2.694 1.00 84.75 183 ASN A C 1
ATOM 1472 O O . ASN A 1 183 ? -1.923 -14.825 2.588 1.00 84.75 183 ASN A O 1
ATOM 1476 N N . GLY A 1 184 ? -0.001 -13.859 1.912 1.00 84.19 184 GLY A N 1
ATOM 1477 C CA . GLY A 1 184 ? -0.587 -12.968 0.924 1.00 84.19 184 GLY A CA 1
ATOM 1478 C C . GLY A 1 184 ? -1.098 -11.646 1.509 1.00 84.19 184 GLY A C 1
ATOM 1479 O O . GLY A 1 184 ? -1.906 -10.981 0.882 1.00 84.19 184 GLY A O 1
ATOM 1480 N N . ASN A 1 185 ? -0.674 -11.234 2.698 1.00 86.38 185 ASN A N 1
ATOM 1481 C CA . ASN A 1 185 ? -1.046 -9.929 3.247 1.00 86.38 185 ASN A CA 1
ATOM 1482 C C . ASN A 1 185 ? -0.017 -8.860 2.887 1.00 86.38 185 ASN A C 1
ATOM 1484 O O . ASN A 1 185 ? 1.127 -9.163 2.538 1.00 86.38 185 ASN A O 1
ATOM 1488 N N . ALA A 1 186 ? -0.409 -7.595 3.022 1.00 86.75 186 ALA A N 1
ATOM 1489 C CA . ALA A 1 186 ? 0.526 -6.485 2.922 1.00 86.75 186 ALA A CA 1
ATOM 1490 C C . ALA A 1 186 ? 1.614 -6.604 3.996 1.00 86.75 186 ALA A C 1
ATOM 1492 O O . ALA A 1 186 ? 1.323 -6.860 5.166 1.00 86.75 186 ALA A O 1
ATOM 1493 N N . VAL A 1 187 ? 2.873 -6.391 3.611 1.00 86.75 187 VAL A N 1
ATOM 1494 C CA . VAL A 1 187 ? 3.957 -6.253 4.589 1.00 86.75 187 VAL A CA 1
ATOM 1495 C C . VAL A 1 187 ? 3.872 -4.853 5.209 1.00 86.75 187 VAL A C 1
ATOM 1497 O O . VAL A 1 187 ? 3.928 -3.864 4.469 1.00 86.75 187 VAL A O 1
ATOM 1500 N N . PRO A 1 188 ? 3.739 -4.737 6.543 1.00 74.19 188 PRO A N 1
ATOM 1501 C CA . PRO A 1 188 ? 3.732 -3.440 7.202 1.00 74.19 188 PRO A CA 1
ATOM 1502 C C . PRO A 1 188 ? 5.116 -2.792 7.091 1.00 74.19 188 PRO A C 1
ATOM 1504 O O . PRO A 1 188 ? 6.125 -3.420 7.397 1.00 74.19 188 PRO A O 1
ATOM 1507 N N . ASP A 1 189 ? 5.136 -1.526 6.671 1.00 79.81 189 ASP A N 1
ATOM 1508 C CA . ASP A 1 189 ? 6.328 -0.675 6.563 1.00 79.81 189 ASP A CA 1
ATOM 1509 C C . ASP A 1 189 ? 7.488 -1.258 5.730 1.00 79.81 189 ASP A C 1
ATOM 1511 O O . ASP A 1 189 ? 8.499 -1.751 6.227 1.00 79.81 189 ASP A O 1
ATOM 1515 N N . VAL A 1 190 ? 7.349 -1.146 4.411 1.00 82.50 190 VAL A N 1
ATOM 1516 C CA . VAL A 1 190 ? 8.381 -1.511 3.432 1.00 82.50 190 VAL A CA 1
ATOM 1517 C C . VAL A 1 190 ? 9.558 -0.519 3.484 1.00 82.50 190 VAL A C 1
ATOM 1519 O O . VAL A 1 190 ? 10.715 -0.920 3.352 1.00 82.50 190 VAL A O 1
ATOM 1522 N N . GLY A 1 191 ? 9.287 0.761 3.771 1.00 82.75 191 GLY A N 1
ATOM 1523 C CA . GLY A 1 191 ? 10.291 1.775 4.106 1.00 82.75 191 GLY A CA 1
ATOM 1524 C C . GLY A 1 191 ? 11.448 1.874 3.105 1.00 82.75 191 GLY A C 1
ATOM 1525 O O . GLY A 1 191 ? 11.242 2.080 1.912 1.00 82.75 191 GLY A O 1
ATOM 1526 N N . SER A 1 192 ? 12.684 1.760 3.602 1.00 86.88 192 SER A N 1
ATOM 1527 C CA . SER A 1 192 ? 13.902 1.754 2.779 1.00 86.88 192 SER A CA 1
ATOM 1528 C C . SER A 1 192 ? 14.251 0.388 2.186 1.00 86.88 192 SER A C 1
ATOM 1530 O O . SER A 1 192 ? 15.196 0.280 1.408 1.00 86.88 192 SER A O 1
ATOM 1532 N N . ASN A 1 193 ? 13.534 -0.671 2.552 1.00 86.38 193 ASN A N 1
ATOM 1533 C CA . ASN A 1 193 ? 13.607 -1.926 1.817 1.00 86.38 193 ASN A CA 1
ATOM 1534 C C . ASN A 1 193 ? 12.752 -1.783 0.544 1.00 86.38 193 ASN A C 1
ATOM 1536 O O . ASN A 1 193 ? 11.831 -0.972 0.509 1.00 86.38 193 ASN A O 1
ATOM 1540 N N . PRO A 1 194 ? 13.053 -2.502 -0.547 1.00 89.50 194 PRO A N 1
ATOM 1541 C CA . PRO A 1 194 ? 14.128 -3.480 -0.728 1.00 89.50 194 PRO A CA 1
ATOM 1542 C C . PRO A 1 194 ? 15.486 -2.890 -1.150 1.00 89.50 194 PRO A C 1
ATOM 1544 O O . PRO A 1 194 ? 16.456 -3.632 -1.268 1.00 89.50 194 PRO A O 1
ATOM 1547 N N . THR A 1 195 ? 15.575 -1.588 -1.428 1.00 90.56 195 THR A N 1
ATOM 1548 C CA . THR A 1 195 ? 16.735 -0.985 -2.117 1.00 90.56 195 THR A CA 1
ATOM 1549 C C . THR A 1 195 ? 17.828 -0.474 -1.176 1.00 90.56 195 THR A C 1
ATOM 1551 O O . THR A 1 195 ? 18.920 -0.129 -1.620 1.00 90.56 195 THR A O 1
ATOM 1554 N N . GLY A 1 196 ? 17.557 -0.411 0.129 1.00 88.44 196 GLY A N 1
ATOM 1555 C CA . GLY A 1 196 ? 18.420 0.236 1.122 1.00 88.44 196 GLY A CA 1
ATOM 1556 C C . GLY A 1 196 ? 18.273 1.763 1.164 1.00 88.44 196 GLY A C 1
ATOM 1557 O O . GLY A 1 196 ? 18.958 2.423 1.945 1.00 88.44 196 GLY A O 1
ATOM 1558 N N . SER A 1 197 ? 17.374 2.330 0.357 1.00 90.62 197 SER A N 1
ATOM 1559 C CA . SER A 1 197 ? 17.055 3.757 0.274 1.00 90.62 197 SER A CA 1
ATOM 1560 C C . SER A 1 197 ? 15.540 3.953 0.324 1.00 90.62 197 SER A C 1
ATOM 1562 O O . SER A 1 197 ? 14.780 3.120 -0.162 1.00 90.62 197 SER A O 1
ATOM 1564 N N . ALA A 1 198 ? 15.080 5.046 0.937 1.00 93.06 198 ALA A N 1
ATOM 1565 C CA . ALA A 1 198 ? 13.657 5.374 0.920 1.00 93.06 198 ALA A CA 1
ATOM 1566 C C . ALA A 1 198 ? 13.204 5.680 -0.523 1.00 93.06 198 ALA A C 1
ATOM 1568 O O . ALA A 1 198 ? 13.915 6.412 -1.220 1.00 93.06 198 ALA A O 1
ATOM 1569 N N . PRO A 1 199 ? 12.036 5.181 -0.968 1.00 97.00 199 PRO A N 1
ATOM 1570 C CA . PRO A 1 199 ? 11.497 5.500 -2.288 1.00 97.00 199 PRO A CA 1
ATOM 1571 C C . PRO A 1 199 ? 11.155 6.989 -2.403 1.00 97.00 199 PRO A C 1
ATOM 1573 O O . PRO A 1 199 ? 11.096 7.712 -1.401 1.00 97.00 199 PRO A O 1
ATOM 1576 N N . LEU A 1 200 ? 10.868 7.462 -3.619 1.00 97.25 200 LEU A N 1
ATOM 1577 C CA . LEU A 1 200 ? 10.352 8.822 -3.792 1.00 97.25 200 LEU A CA 1
ATOM 1578 C C . LEU A 1 200 ? 8.968 8.973 -3.166 1.00 97.25 200 LEU A C 1
ATOM 1580 O O . LEU A 1 200 ? 8.721 9.959 -2.474 1.00 97.25 200 LEU A O 1
ATOM 1584 N N . VAL A 1 201 ? 8.080 8.001 -3.356 1.00 97.31 201 VAL A N 1
ATOM 1585 C CA . VAL A 1 201 ? 6.759 8.011 -2.722 1.00 97.31 201 VAL A CA 1
ATOM 1586 C C . VAL A 1 201 ? 6.541 6.716 -1.958 1.00 97.31 201 VAL A C 1
ATOM 1588 O O . VAL A 1 201 ? 6.674 5.630 -2.519 1.00 97.31 201 VAL A O 1
ATOM 1591 N N . TYR A 1 202 ? 6.190 6.852 -0.680 1.00 96.12 202 TYR A N 1
ATOM 1592 C CA . TYR A 1 202 ? 5.657 5.772 0.134 1.00 96.12 202 TYR A CA 1
ATOM 1593 C C . TYR A 1 202 ? 4.441 6.246 0.930 1.00 96.12 202 TYR A C 1
ATOM 1595 O O . TYR A 1 202 ? 4.585 6.983 1.906 1.00 96.12 202 TYR A O 1
ATOM 1603 N N . LEU A 1 203 ? 3.244 5.840 0.501 1.00 93.44 203 LEU A N 1
ATOM 1604 C CA . LEU A 1 203 ? 1.985 6.159 1.178 1.00 93.44 203 LEU A CA 1
ATOM 1605 C C . LEU A 1 203 ? 1.508 4.937 1.952 1.00 93.44 203 LEU A C 1
ATOM 1607 O O . LEU A 1 203 ? 0.937 4.004 1.391 1.00 93.44 203 LEU A O 1
ATOM 1611 N N . ASN A 1 204 ? 1.798 4.935 3.247 1.00 90.75 204 ASN A N 1
ATOM 1612 C CA . ASN A 1 204 ? 1.586 3.805 4.149 1.00 90.75 204 ASN A CA 1
ATOM 1613 C C . ASN A 1 204 ? 0.900 4.218 5.451 1.00 90.75 204 ASN A C 1
ATOM 1615 O O . ASN A 1 204 ? 1.081 3.566 6.471 1.00 90.75 204 ASN A O 1
ATOM 1619 N N . ARG A 1 205 ? 0.195 5.346 5.450 1.00 88.25 205 ARG A N 1
ATOM 1620 C CA . ARG A 1 205 ? -0.457 5.893 6.640 1.00 88.25 205 ARG A CA 1
ATOM 1621 C C . ARG A 1 205 ? -1.964 5.737 6.536 1.00 88.25 205 ARG A C 1
ATOM 1623 O O 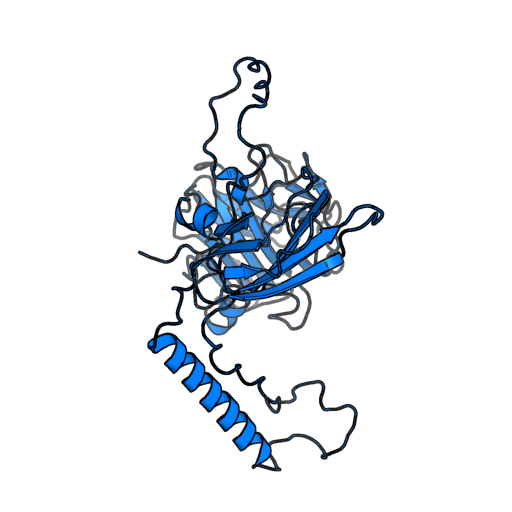. ARG A 1 205 ? -2.499 5.533 5.455 1.00 88.25 205 ARG A O 1
ATOM 1630 N N . ILE A 1 206 ? -2.637 5.884 7.669 1.00 85.00 206 ILE A N 1
ATOM 1631 C CA . ILE A 1 206 ? -4.099 5.915 7.745 1.00 85.00 206 ILE A CA 1
ATOM 1632 C C . ILE A 1 206 ? -4.692 7.006 6.838 1.00 85.00 206 ILE A C 1
ATOM 1634 O O . ILE A 1 206 ? -4.053 8.036 6.613 1.00 85.00 206 ILE A O 1
ATOM 1638 N N . PHE A 1 207 ? -5.936 6.826 6.383 1.00 85.12 207 PHE A N 1
ATOM 1639 C CA . PHE A 1 207 ? -6.630 7.732 5.454 1.00 85.12 207 PHE A CA 1
ATOM 1640 C C . PHE A 1 207 ? -6.515 9.233 5.786 1.00 85.12 207 PHE A C 1
ATOM 1642 O O . PHE A 1 207 ? -6.354 10.045 4.878 1.00 85.12 207 PHE A O 1
ATOM 1649 N N . SER A 1 208 ? -6.562 9.630 7.066 1.00 86.19 208 SER A N 1
ATOM 1650 C CA . SER A 1 208 ? -6.482 11.044 7.477 1.00 86.19 208 SER A CA 1
ATOM 1651 C C . SER A 1 208 ? -5.099 11.677 7.279 1.00 86.19 208 SER A C 1
ATOM 1653 O O . SER A 1 208 ? -4.959 12.900 7.300 1.00 86.19 208 SER A O 1
ATOM 1655 N N . GLU A 1 209 ? -4.074 10.844 7.120 1.00 90.19 209 GLU A N 1
ATOM 1656 C CA . GLU A 1 209 ? -2.680 11.226 6.908 1.00 90.19 209 GLU A CA 1
ATOM 1657 C C . GLU A 1 209 ? -2.108 10.654 5.605 1.00 90.19 209 GLU A C 1
ATOM 1659 O O . GLU A 1 209 ? -0.898 10.714 5.396 1.00 90.19 209 GLU A O 1
ATOM 1664 N N . PHE A 1 210 ? -2.941 10.093 4.727 1.00 90.38 210 PHE A N 1
ATOM 1665 C CA . PHE A 1 210 ? -2.482 9.348 3.553 1.00 90.38 210 PHE A CA 1
ATOM 1666 C C . PHE A 1 210 ? -1.648 10.194 2.580 1.00 90.38 210 PHE A C 1
ATOM 1668 O O . PHE A 1 210 ? -0.776 9.675 1.893 1.00 90.38 210 PHE A O 1
ATOM 1675 N N . GLN A 1 211 ? -1.872 11.508 2.551 1.00 93.25 211 GLN A N 1
ATOM 1676 C CA . GLN A 1 211 ? -1.093 12.473 1.772 1.00 93.25 211 GLN A CA 1
ATOM 1677 C C . GLN A 1 211 ? 0.335 12.709 2.292 1.00 93.25 211 GLN A C 1
ATOM 1679 O O . GLN A 1 211 ? 1.165 13.258 1.561 1.00 93.25 211 GLN A O 1
ATOM 1684 N N . ASN A 1 212 ? 0.611 12.343 3.549 1.00 94.94 212 ASN A N 1
ATOM 1685 C CA . ASN A 1 212 ? 1.916 12.531 4.173 1.00 94.94 212 ASN A CA 1
ATOM 1686 C C . ASN A 1 212 ? 2.847 11.422 3.679 1.00 94.94 212 ASN A C 1
ATOM 1688 O O . ASN A 1 212 ? 2.699 10.250 4.034 1.00 94.94 212 ASN A O 1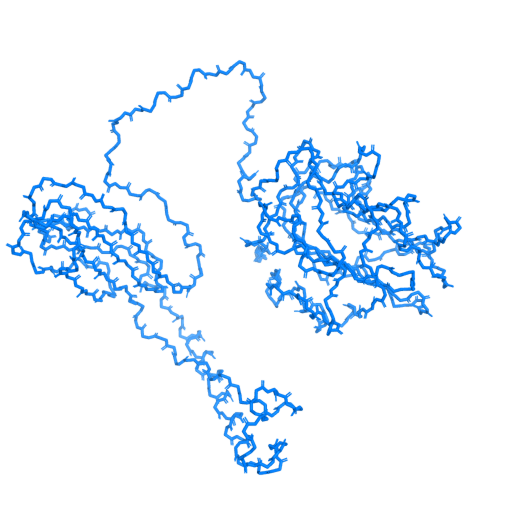
ATOM 1692 N N . ASN A 1 213 ? 3.804 11.807 2.848 1.00 95.62 213 ASN A N 1
ATOM 1693 C CA . ASN A 1 213 ? 4.688 10.891 2.160 1.00 95.62 213 ASN A CA 1
ATOM 1694 C C . ASN A 1 213 ? 5.799 10.429 3.110 1.00 95.62 213 ASN A C 1
ATOM 1696 O O . ASN A 1 213 ? 6.592 11.233 3.597 1.00 95.62 213 ASN A O 1
ATOM 1700 N N . SER A 1 214 ? 5.888 9.123 3.355 1.00 94.81 214 SER A N 1
ATOM 1701 C CA . SER A 1 214 ? 6.988 8.530 4.127 1.00 94.81 214 SER A CA 1
ATOM 1702 C C . SER A 1 214 ? 8.267 8.348 3.288 1.00 94.81 214 SER A C 1
ATOM 1704 O O . SER A 1 214 ? 9.314 7.996 3.829 1.00 94.81 214 SER A O 1
ATOM 1706 N N . GLY A 1 215 ? 8.191 8.583 1.974 1.00 96.00 215 GLY A N 1
ATOM 1707 C CA . GLY A 1 215 ? 9.321 8.642 1.047 1.00 96.00 215 GLY A CA 1
ATOM 1708 C C . GLY A 1 215 ? 10.028 10.004 1.013 1.00 96.00 215 GLY A C 1
ATOM 1709 O O . GLY A 1 215 ? 9.778 10.899 1.818 1.00 96.00 215 GLY A O 1
ATOM 1710 N N . SER A 1 216 ? 10.940 10.174 0.055 1.00 96.94 216 SER A N 1
ATOM 1711 C CA . SER A 1 216 ? 11.807 11.361 -0.064 1.00 96.94 216 SER A CA 1
ATOM 1712 C C . SER A 1 216 ? 11.283 12.460 -1.006 1.00 96.94 216 SER A C 1
ATOM 1714 O O . SER A 1 216 ? 11.769 13.591 -0.966 1.00 96.94 216 SER A O 1
ATOM 1716 N N . GLY A 1 217 ? 10.257 12.167 -1.810 1.00 97.12 217 GLY A N 1
ATOM 1717 C CA . GLY A 1 217 ? 9.701 13.035 -2.858 1.00 97.12 217 GLY A CA 1
ATOM 1718 C C . GLY A 1 217 ? 8.855 14.220 -2.368 1.00 97.12 217 GLY A C 1
ATOM 1719 O O . GLY A 1 217 ? 8.385 15.026 -3.180 1.00 97.12 217 GLY A O 1
ATOM 1720 N N . GLY A 1 218 ? 8.681 14.354 -1.051 1.00 97.38 218 GLY A N 1
ATOM 1721 C CA . GLY A 1 218 ? 7.858 15.377 -0.402 1.00 97.38 218 GLY A CA 1
ATOM 1722 C C . GLY A 1 218 ? 6.370 15.023 -0.346 1.00 97.38 218 GLY A C 1
ATOM 1723 O O . GLY A 1 218 ? 5.906 14.133 -1.059 1.00 97.38 218 GLY A O 1
ATOM 1724 N N . ASP A 1 219 ? 5.638 15.731 0.515 1.00 96.75 219 ASP A N 1
ATOM 1725 C CA . ASP A 1 219 ? 4.213 15.488 0.764 1.00 96.75 219 ASP A CA 1
ATOM 1726 C C . ASP A 1 219 ? 3.326 15.898 -0.415 1.00 96.75 219 ASP A C 1
ATOM 1728 O O . ASP A 1 219 ? 3.645 16.817 -1.190 1.00 96.75 219 ASP A O 1
ATOM 1732 N N . LEU A 1 220 ? 2.184 15.216 -0.510 1.00 96.31 220 LEU A N 1
ATOM 1733 C CA . LEU A 1 220 ? 1.125 15.509 -1.465 1.00 96.31 220 LEU A CA 1
ATOM 1734 C C . LEU A 1 220 ? -0.001 16.320 -0.814 1.00 96.31 220 LEU A C 1
ATOM 1736 O O . LEU A 1 220 ? -0.081 16.483 0.403 1.00 96.31 220 LEU A O 1
ATOM 1740 N N . ILE A 1 221 ? -0.886 16.842 -1.655 1.00 95.62 221 ILE A N 1
ATOM 1741 C CA . ILE A 1 221 ? -2.028 17.662 -1.270 1.00 95.62 221 ILE A CA 1
ATOM 1742 C C . ILE A 1 221 ? -3.299 16.921 -1.663 1.00 95.62 221 ILE A C 1
ATOM 1744 O O . ILE A 1 221 ? -3.470 16.550 -2.826 1.00 95.62 221 ILE A O 1
ATOM 1748 N N . VAL A 1 222 ? -4.190 16.747 -0.690 1.00 93.81 222 VAL A N 1
ATOM 1749 C CA . VAL A 1 222 ? -5.527 16.188 -0.905 1.00 93.81 222 VAL A CA 1
ATOM 1750 C C . VAL A 1 222 ? -6.375 17.158 -1.722 1.00 93.81 222 VAL A C 1
ATOM 1752 O O . VAL A 1 222 ? -6.449 18.347 -1.403 1.00 93.81 222 VAL A O 1
ATOM 1755 N N . GLN A 1 223 ? -7.030 16.634 -2.753 1.00 94.12 223 GLN A N 1
ATOM 1756 C CA . GLN A 1 223 ? -7.990 17.341 -3.593 1.00 94.12 223 GLN A CA 1
ATOM 1757 C C . GLN A 1 223 ? -9.404 16.800 -3.354 1.00 94.12 223 GLN A C 1
ATOM 1759 O O . GLN A 1 223 ? -9.584 15.638 -2.992 1.00 94.12 223 GLN A O 1
ATOM 1764 N N . ASP A 1 224 ? -10.402 17.662 -3.553 1.00 89.62 224 ASP A N 1
ATOM 1765 C CA . ASP A 1 224 ? -11.832 17.312 -3.552 1.00 89.62 224 ASP A CA 1
ATOM 1766 C C . ASP A 1 224 ? -12.392 16.696 -2.251 1.00 89.62 224 ASP A C 1
ATOM 1768 O O . ASP A 1 224 ? -13.414 16.012 -2.247 1.00 89.62 224 ASP A O 1
ATOM 1772 N N . GLY A 1 225 ? -11.781 17.033 -1.109 1.00 85.75 225 GLY A N 1
ATOM 1773 C CA . GLY A 1 225 ? -12.266 16.688 0.234 1.00 85.75 225 GLY A CA 1
ATOM 1774 C C . GLY A 1 225 ? -11.437 15.603 0.927 1.00 85.75 225 GLY A C 1
ATOM 1775 O O . GLY A 1 225 ? -10.530 15.042 0.325 1.00 85.75 225 GLY A O 1
ATOM 1776 N N . PRO A 1 226 ? -11.689 15.322 2.218 1.00 84.94 226 PRO A N 1
ATOM 1777 C CA . PRO A 1 226 ? -10.906 14.338 2.957 1.00 84.94 226 PRO A CA 1
ATOM 1778 C C . PRO A 1 226 ? -11.145 12.916 2.433 1.00 84.94 226 PRO A C 1
ATOM 1780 O O . PRO A 1 226 ? -12.246 12.584 1.983 1.00 84.94 226 PRO A O 1
ATOM 1783 N N . PHE A 1 227 ? -10.126 12.066 2.561 1.00 85.75 227 PHE A N 1
ATOM 1784 C CA . PHE A 1 227 ? -10.291 10.620 2.425 1.00 85.75 227 PHE A CA 1
ATOM 1785 C C . PHE A 1 227 ? -11.076 10.045 3.605 1.00 85.75 227 PHE A C 1
ATOM 1787 O O . PHE A 1 227 ? -11.195 10.668 4.663 1.00 85.75 227 PHE A O 1
ATOM 1794 N N . VAL A 1 228 ? -11.603 8.840 3.411 1.00 82.94 228 VAL A N 1
ATOM 1795 C CA . VAL A 1 228 ? -12.360 8.083 4.417 1.00 82.94 228 VAL A CA 1
ATOM 1796 C C . VAL A 1 228 ? -11.782 6.671 4.568 1.00 82.94 228 VAL A C 1
ATOM 1798 O O . VAL A 1 228 ? -10.937 6.256 3.777 1.00 82.94 228 VAL A O 1
ATOM 1801 N N . ASP A 1 229 ? -12.174 5.955 5.618 1.00 80.56 229 ASP A N 1
ATOM 1802 C CA . ASP A 1 229 ? -11.656 4.618 5.937 1.00 80.56 229 ASP A CA 1
ATOM 1803 C C . ASP A 1 229 ? -12.290 3.524 5.066 1.00 80.56 229 ASP A C 1
ATOM 1805 O O . ASP A 1 229 ? -13.517 3.413 5.026 1.00 80.56 229 ASP A O 1
ATOM 1809 N N . CYS A 1 230 ? -11.458 2.682 4.442 1.00 76.81 230 CYS A N 1
ATOM 1810 C CA . CYS A 1 230 ? -11.854 1.597 3.537 1.00 76.81 230 CYS A CA 1
ATOM 1811 C C . CYS A 1 230 ? -12.816 0.582 4.148 1.00 76.81 230 CYS A C 1
ATOM 1813 O O . CYS A 1 230 ? -13.631 0.003 3.422 1.00 76.81 230 CYS A O 1
ATOM 1815 N N . LEU A 1 231 ? -12.762 0.410 5.467 1.00 67.56 231 LEU A N 1
ATOM 1816 C CA . LEU A 1 231 ? -13.628 -0.509 6.197 1.00 67.56 231 LEU A CA 1
ATOM 1817 C C . LEU A 1 231 ? -15.075 -0.002 6.309 1.00 67.56 231 LEU A C 1
ATOM 1819 O O . LEU A 1 231 ? -15.998 -0.802 6.421 1.00 67.56 231 LEU A O 1
ATOM 1823 N N . ILE A 1 232 ? -15.303 1.313 6.224 1.00 57.03 232 ILE A N 1
ATOM 1824 C CA . ILE A 1 232 ? -16.643 1.912 6.364 1.00 57.03 232 ILE A CA 1
ATOM 1825 C C . ILE A 1 232 ? -17.450 1.818 5.052 1.00 57.03 232 ILE A C 1
ATOM 1827 O O . ILE A 1 232 ? -18.677 1.884 5.075 1.00 57.03 232 ILE A O 1
ATOM 1831 N N . ALA A 1 233 ? -16.792 1.628 3.902 1.00 53.62 233 ALA A N 1
ATOM 1832 C CA . ALA A 1 233 ? -17.455 1.580 2.591 1.00 53.62 233 ALA A CA 1
ATOM 1833 C C . ALA A 1 233 ? -18.100 0.230 2.229 1.00 53.62 233 ALA A C 1
ATOM 1835 O O . ALA A 1 233 ? -18.748 0.140 1.189 1.00 53.62 233 ALA A O 1
ATOM 1836 N N . ASP A 1 234 ? -17.953 -0.806 3.061 1.00 49.34 234 ASP A N 1
ATOM 1837 C CA . ASP A 1 234 ? -18.615 -2.101 2.840 1.00 49.34 234 ASP A CA 1
ATOM 1838 C C . ASP A 1 234 ? -20.099 -2.100 3.274 1.00 49.34 234 ASP A C 1
ATOM 1840 O O . ASP A 1 234 ? -20.801 -3.094 3.074 1.00 49.34 234 ASP A O 1
ATOM 1844 N N . GLU A 1 235 ? -20.612 -0.988 3.814 1.00 43.22 235 GLU A N 1
ATOM 1845 C CA . GLU A 1 235 ? -22.054 -0.777 3.972 1.00 43.22 235 GLU A CA 1
ATOM 1846 C C . GLU A 1 235 ? -22.666 -0.485 2.587 1.00 43.22 235 GLU A C 1
ATOM 1848 O O . GLU A 1 235 ? -22.390 0.568 2.005 1.00 43.22 235 GLU A O 1
ATOM 1853 N N . PRO A 1 236 ? -23.475 -1.398 2.014 1.00 42.22 236 PRO A N 1
ATOM 1854 C CA . PRO A 1 236 ? -24.018 -1.227 0.675 1.00 42.22 236 PRO A CA 1
ATOM 1855 C C . PRO A 1 236 ? -24.862 0.045 0.614 1.00 42.22 236 PRO A C 1
ATOM 1857 O O . PRO A 1 236 ? -25.746 0.240 1.450 1.00 42.22 236 PRO A O 1
ATOM 1860 N N . ASP A 1 237 ? -24.593 0.872 -0.399 1.00 45.56 237 ASP A N 1
ATOM 1861 C CA . ASP A 1 237 ? -25.290 2.120 -0.707 1.00 45.56 237 ASP A CA 1
ATOM 1862 C C . ASP A 1 237 ? -26.774 2.078 -0.312 1.00 45.56 237 ASP A C 1
ATOM 1864 O O . ASP A 1 237 ? -27.622 1.452 -0.962 1.00 45.56 237 ASP A O 1
ATOM 1868 N N . GLY A 1 238 ? -27.099 2.792 0.767 1.00 38.94 238 GLY A N 1
ATOM 1869 C CA . GLY A 1 238 ? -28.473 3.148 1.083 1.00 38.94 238 GLY A CA 1
ATOM 1870 C C . GLY A 1 238 ? -29.097 3.894 -0.105 1.00 38.94 238 GLY A C 1
ATOM 1871 O O . GLY A 1 238 ? -28.411 4.642 -0.806 1.00 38.94 238 GLY A O 1
ATOM 1872 N N . PRO A 1 239 ? -30.400 3.706 -0.373 1.00 38.91 239 PRO A N 1
ATOM 1873 C CA . PRO A 1 239 ? -31.009 4.147 -1.616 1.00 38.91 239 PRO A CA 1
ATOM 1874 C C . PRO A 1 239 ? -30.912 5.668 -1.783 1.00 38.91 239 PRO A C 1
ATOM 1876 O O . PRO A 1 239 ? -31.192 6.448 -0.873 1.00 38.91 239 PRO A O 1
ATOM 1879 N N . THR A 1 240 ? -30.544 6.052 -3.001 1.00 47.41 240 THR A N 1
ATOM 1880 C CA . THR A 1 240 ? -30.434 7.404 -3.557 1.00 47.41 240 THR A CA 1
ATOM 1881 C C . THR A 1 240 ? -31.417 8.440 -2.995 1.00 47.41 240 THR A C 1
ATOM 1883 O O . THR A 1 240 ? -32.631 8.259 -3.073 1.00 47.41 240 THR A O 1
ATOM 1886 N N . ALA A 1 241 ? -30.853 9.567 -2.547 1.00 48.06 241 ALA A N 1
ATOM 1887 C CA . ALA A 1 241 ? -31.386 10.936 -2.528 1.00 48.06 241 ALA A CA 1
ATOM 1888 C C . ALA A 1 241 ? -32.914 11.112 -2.701 1.00 48.06 241 ALA A C 1
ATOM 1890 O O . ALA A 1 241 ? -33.395 11.668 -3.690 1.00 48.06 241 ALA A O 1
ATOM 1891 N N . GLY A 1 242 ? -33.680 10.718 -1.687 1.00 36.97 242 GLY A N 1
ATOM 1892 C CA . GLY A 1 242 ? -34.991 11.290 -1.382 1.00 36.97 242 GLY A CA 1
ATOM 1893 C C . GLY A 1 242 ? -34.870 12.098 -0.094 1.00 36.97 242 GLY A C 1
ATOM 1894 O O . GLY A 1 242 ? -34.181 11.657 0.816 1.00 36.97 242 GLY A O 1
ATOM 1895 N N . THR A 1 243 ? -35.484 13.286 -0.052 1.00 37.06 243 THR A N 1
ATOM 1896 C CA . THR A 1 243 ? -35.589 14.231 1.087 1.00 37.06 243 THR A CA 1
ATOM 1897 C C . THR A 1 243 ? -35.173 13.679 2.459 1.00 37.06 243 THR A C 1
ATOM 1899 O O . THR A 1 243 ? -35.716 12.648 2.861 1.00 37.06 243 THR A O 1
ATOM 1902 N N . PRO A 1 244 ? -34.308 14.392 3.214 1.00 37.16 244 PRO A N 1
ATOM 1903 C CA . PRO A 1 244 ? -33.752 13.879 4.459 1.00 37.16 244 PRO A CA 1
ATOM 1904 C C . PRO A 1 244 ? -34.892 13.487 5.409 1.00 37.16 244 PRO A C 1
ATOM 1906 O O . PRO A 1 244 ? -35.747 14.333 5.704 1.00 37.16 244 PRO A O 1
ATOM 1909 N N . PRO A 1 245 ? -34.947 12.228 5.879 1.00 38.53 245 PRO A N 1
ATOM 1910 C CA . PRO A 1 245 ? -35.853 11.879 6.955 1.00 38.53 245 PRO A CA 1
ATOM 1911 C C . PRO A 1 245 ? -35.450 12.695 8.192 1.00 38.53 245 PRO A C 1
ATOM 1913 O O . PRO A 1 245 ? -34.260 12.969 8.389 1.00 38.53 245 PRO A O 1
ATOM 1916 N N . PRO A 1 246 ? -36.415 13.135 9.017 1.00 38.78 246 PRO A N 1
ATOM 1917 C CA . PRO A 1 246 ? -36.092 13.826 10.252 1.00 38.78 246 PRO A CA 1
ATOM 1918 C C . PRO A 1 246 ? -35.152 12.942 11.067 1.00 38.78 246 PRO A C 1
ATOM 1920 O O . PRO A 1 246 ? -35.381 11.736 11.180 1.00 38.78 246 PRO A O 1
ATOM 1923 N N . LEU A 1 247 ? -34.090 13.573 11.577 1.00 35.56 247 LEU A N 1
ATOM 1924 C CA . LEU A 1 247 ? -33.063 12.958 12.412 1.00 35.56 247 LEU A CA 1
ATOM 1925 C C . LEU A 1 247 ? -33.699 11.927 13.354 1.00 35.56 247 LEU A C 1
ATOM 1927 O O . LEU A 1 247 ? -34.697 12.261 14.007 1.00 35.56 247 LEU A O 1
ATOM 1931 N N . PRO A 1 248 ? -33.152 10.702 13.443 1.00 31.05 248 PRO A N 1
ATOM 1932 C CA . PRO A 1 248 ? -33.637 9.736 14.405 1.00 31.05 248 PRO A CA 1
ATOM 1933 C C . PRO A 1 248 ? -33.493 10.370 15.784 1.00 31.05 248 PRO A C 1
ATOM 1935 O O . PRO A 1 248 ? -32.398 10.707 16.238 1.00 31.05 248 PRO A O 1
ATOM 1938 N N . ILE A 1 249 ? -34.635 10.592 16.427 1.00 34.44 249 ILE A N 1
ATOM 1939 C CA . ILE A 1 249 ? -34.685 10.919 17.840 1.00 34.44 249 ILE A CA 1
ATOM 1940 C C . ILE A 1 249 ? -33.993 9.751 18.532 1.00 34.44 249 ILE A C 1
ATOM 1942 O O . ILE A 1 249 ? -34.501 8.629 18.512 1.00 34.44 249 ILE A O 1
ATOM 1946 N N . ILE A 1 250 ? -32.817 10.022 19.097 1.00 30.00 250 ILE A N 1
ATOM 1947 C CA . ILE A 1 250 ? -32.145 9.135 20.039 1.00 30.00 250 ILE A CA 1
ATOM 1948 C C . ILE A 1 250 ? -33.182 8.828 21.111 1.00 30.00 250 ILE A C 1
ATOM 1950 O O . ILE A 1 250 ? -33.586 9.708 21.870 1.00 30.00 250 ILE A O 1
ATOM 1954 N N . ASN A 1 251 ? -33.674 7.597 21.100 1.00 29.72 251 ASN A N 1
ATOM 1955 C CA . ASN A 1 251 ? -34.605 7.111 22.093 1.00 29.72 251 ASN A CA 1
ATOM 1956 C C . ASN A 1 251 ? -33.769 6.875 23.364 1.00 29.72 251 ASN A C 1
ATOM 1958 O O . ASN A 1 251 ? -32.897 6.005 23.337 1.00 29.72 251 ASN A O 1
ATOM 1962 N N . PRO A 1 252 ? -33.959 7.628 24.462 1.00 34.66 252 PRO A N 1
ATOM 1963 C CA . PRO A 1 252 ? -33.122 7.539 25.661 1.00 34.66 252 PRO A CA 1
ATOM 1964 C C . PRO A 1 252 ? -33.512 6.327 26.533 1.00 34.66 252 PRO A C 1
ATOM 1966 O O . PRO A 1 252 ? -33.721 6.457 27.735 1.00 34.66 252 PRO A O 1
ATOM 1969 N N . GLY A 1 253 ? -33.703 5.160 25.912 1.00 35.59 253 GLY A N 1
ATOM 1970 C CA . GLY A 1 253 ? -34.346 3.996 26.529 1.00 35.59 253 GLY A CA 1
ATOM 1971 C C . GLY A 1 253 ? -33.607 2.665 26.393 1.00 35.59 253 GLY A C 1
ATOM 1972 O O . GLY A 1 253 ? -34.186 1.651 26.766 1.00 35.59 253 GLY A O 1
ATOM 1973 N N . ALA A 1 254 ? -32.378 2.639 25.872 1.00 39.50 254 ALA A N 1
ATOM 1974 C CA . ALA A 1 254 ? -31.509 1.466 25.968 1.00 39.50 254 ALA A CA 1
ATOM 1975 C C . ALA A 1 254 ? -30.528 1.682 27.128 1.00 39.50 254 ALA A C 1
ATOM 1977 O O . ALA A 1 254 ? -29.907 2.740 27.221 1.00 39.50 254 ALA A O 1
ATOM 1978 N N . ASP A 1 255 ? -30.462 0.716 28.042 1.00 41.22 255 ASP A N 1
ATOM 1979 C CA . ASP A 1 255 ? -29.691 0.781 29.282 1.00 41.22 255 ASP A CA 1
ATOM 1980 C C . ASP A 1 255 ? -28.221 1.167 29.015 1.00 41.22 255 ASP A C 1
ATOM 1982 O O . ASP A 1 255 ? -27.480 0.440 28.361 1.00 41.22 255 ASP A O 1
ATOM 1986 N N . GLU A 1 256 ? -27.768 2.301 29.562 1.00 42.22 256 GLU A N 1
ATOM 1987 C CA . GLU A 1 256 ? -26.414 2.875 29.392 1.00 42.22 256 GLU A CA 1
ATOM 1988 C C . GLU A 1 256 ? -25.269 2.032 30.015 1.00 42.22 256 GLU A C 1
ATOM 1990 O O . GLU A 1 256 ? -24.170 2.537 30.271 1.00 42.22 256 GLU A O 1
ATOM 1995 N N . SER A 1 257 ? -25.521 0.756 30.310 1.00 40.66 257 SER A N 1
ATOM 1996 C CA . SER A 1 257 ? -24.618 -0.142 31.035 1.00 40.66 257 SER A CA 1
ATOM 1997 C C . SER A 1 257 ? -24.007 -1.264 30.197 1.00 40.66 257 SER A C 1
ATOM 1999 O O . SER A 1 257 ? -23.212 -2.023 30.743 1.00 40.66 257 SER A O 1
ATOM 2001 N N . THR A 1 258 ? -24.339 -1.381 28.911 1.00 37.72 258 THR A N 1
ATOM 2002 C CA . THR A 1 258 ? -23.793 -2.419 28.021 1.00 37.72 258 THR A CA 1
ATOM 2003 C C . THR A 1 258 ? -22.988 -1.802 26.876 1.00 37.72 258 THR A C 1
ATOM 2005 O O . THR A 1 258 ? -23.388 -0.810 26.271 1.00 37.72 258 THR A O 1
ATOM 2008 N N . ILE A 1 259 ? -21.807 -2.367 26.612 1.00 41.69 259 ILE A N 1
ATOM 2009 C CA . ILE A 1 259 ? -20.949 -2.031 25.467 1.00 41.69 259 ILE A CA 1
ATOM 2010 C C . ILE A 1 259 ? -21.272 -3.063 24.382 1.00 41.69 259 ILE A C 1
ATOM 2012 O O . ILE A 1 259 ? -21.005 -4.241 24.590 1.00 41.69 259 ILE A O 1
ATOM 2016 N N . GLU A 1 260 ? -21.876 -2.653 23.262 1.00 38.38 260 GLU A N 1
ATOM 2017 C CA . GLU A 1 260 ? -22.440 -3.603 22.284 1.00 38.38 260 GLU A CA 1
ATOM 2018 C C . GLU A 1 260 ? -21.506 -4.054 21.152 1.00 38.38 260 GLU A C 1
ATOM 2020 O O . GLU A 1 260 ? -21.905 -4.930 20.395 1.00 38.38 260 GLU A O 1
ATOM 2025 N N . GLN A 1 261 ? -20.263 -3.577 21.032 1.00 39.22 261 GLN A N 1
ATOM 2026 C CA . GLN A 1 261 ? -19.346 -4.133 20.024 1.00 39.22 261 GLN A CA 1
ATOM 2027 C C . GLN A 1 261 ? -17.875 -3.834 20.338 1.00 39.22 261 GLN A C 1
ATOM 2029 O O . GLN A 1 261 ? -17.483 -2.684 20.526 1.00 39.22 261 GLN A O 1
ATOM 2034 N N . TRP A 1 262 ? -17.067 -4.895 20.406 1.00 46.03 262 TRP A N 1
ATOM 2035 C CA . TRP A 1 262 ? -15.608 -4.858 20.516 1.00 46.03 262 TRP A CA 1
ATOM 2036 C C . TRP A 1 262 ? -15.017 -5.586 19.304 1.00 46.03 262 TRP A C 1
ATOM 2038 O O . TRP A 1 262 ? -15.156 -6.804 19.183 1.00 46.03 262 TRP A O 1
ATOM 2048 N N . GLU A 1 263 ? -14.360 -4.848 18.411 1.00 44.38 263 GLU A N 1
ATOM 2049 C CA . GLU A 1 263 ? -13.707 -5.390 17.213 1.00 44.38 263 GLU A CA 1
ATOM 2050 C C . GLU A 1 263 ? -12.243 -5.775 17.478 1.00 44.38 263 GLU A C 1
ATOM 2052 O O . GLU A 1 263 ? -11.322 -5.271 16.846 1.00 44.38 263 GLU A O 1
ATOM 2057 N N . ALA A 1 264 ? -11.986 -6.701 18.408 1.00 45.66 264 ALA A N 1
ATOM 2058 C CA . ALA A 1 264 ? -10.718 -7.442 18.368 1.00 45.66 264 ALA A CA 1
ATOM 2059 C C . ALA A 1 264 ? -10.869 -8.633 17.422 1.00 45.66 264 ALA A C 1
ATOM 2061 O O . ALA A 1 264 ? -11.084 -9.774 17.845 1.00 45.66 264 ALA A O 1
ATOM 2062 N N . GLY A 1 265 ? -10.780 -8.350 16.125 1.00 41.03 265 GLY A N 1
ATOM 2063 C CA . GLY A 1 265 ? -10.637 -9.373 15.102 1.00 41.03 265 GLY A CA 1
ATOM 2064 C C . GLY A 1 265 ? -9.317 -10.126 15.280 1.00 41.03 265 GLY A C 1
ATOM 2065 O O . GLY A 1 265 ? -8.264 -9.608 14.947 1.00 41.03 265 GLY A O 1
ATOM 2066 N N . SER A 1 266 ? -9.382 -11.361 15.789 1.00 45.22 266 SER A N 1
ATOM 2067 C CA . SER A 1 266 ? -8.397 -12.467 15.709 1.00 45.22 266 SER A CA 1
ATOM 2068 C C . SER A 1 266 ? -6.907 -12.260 16.057 1.00 45.22 266 SER A C 1
ATOM 2070 O O . SER A 1 266 ? -6.190 -13.257 16.163 1.00 45.22 266 SER A O 1
ATOM 2072 N N . SER A 1 267 ? -6.401 -11.044 16.268 1.00 47.16 267 SER A N 1
ATOM 2073 C CA . SER A 1 267 ? -4.987 -10.812 16.560 1.00 47.16 267 SER A CA 1
ATOM 2074 C C . SER A 1 267 ? -4.717 -10.935 18.064 1.00 47.16 267 SER A C 1
ATOM 2076 O O . SER A 1 267 ? -5.338 -10.278 18.899 1.00 47.16 267 SER A O 1
ATOM 2078 N N . LYS A 1 268 ? -3.765 -11.803 18.434 1.00 58.91 268 LYS A N 1
ATOM 2079 C CA . LYS A 1 268 ? -3.312 -12.045 19.821 1.00 58.91 268 LYS A CA 1
ATOM 2080 C C . LYS A 1 268 ? -2.430 -10.900 20.349 1.00 58.91 268 LYS A C 1
ATOM 2082 O O . LYS A 1 268 ? -1.405 -11.138 20.989 1.00 58.91 268 LYS A O 1
ATOM 2087 N N . LEU A 1 269 ? -2.771 -9.655 20.022 1.00 59.62 269 LEU A N 1
ATOM 2088 C CA . LEU A 1 269 ? -2.031 -8.477 20.461 1.00 59.62 269 LEU A CA 1
ATOM 2089 C C . LEU A 1 269 ? -2.318 -8.208 21.942 1.00 59.62 269 LEU A C 1
ATOM 2091 O O . LEU A 1 269 ? -3.449 -8.323 22.415 1.00 59.62 269 LEU A O 1
ATOM 2095 N N . SER A 1 270 ? -1.278 -7.844 22.694 1.00 70.12 270 SER A N 1
ATOM 2096 C CA . SER A 1 270 ? -1.456 -7.406 24.076 1.00 70.12 270 SER A CA 1
ATOM 2097 C C . SER A 1 270 ? -2.204 -6.078 24.103 1.00 70.12 270 SER A C 1
ATOM 2099 O O . SER A 1 270 ? -1.765 -5.127 23.458 1.00 70.12 270 SER A O 1
ATOM 2101 N N . TYR A 1 271 ? -3.267 -5.976 24.892 1.00 79.00 271 TYR A N 1
ATOM 2102 C CA . TYR A 1 271 ? -4.009 -4.729 25.065 1.00 79.00 271 TYR A CA 1
ATOM 2103 C C . TYR A 1 271 ? -3.905 -4.199 26.498 1.00 79.00 271 TYR A C 1
ATOM 2105 O O . TYR A 1 271 ? -3.746 -4.951 27.466 1.00 79.00 271 TYR A O 1
ATOM 2113 N N . LEU A 1 272 ? -4.032 -2.877 26.620 1.00 87.56 272 LEU A N 1
ATOM 2114 C CA . LEU A 1 272 ? -4.303 -2.160 27.861 1.00 87.56 272 LEU A CA 1
ATOM 2115 C C . LEU A 1 272 ? -5.495 -1.238 27.603 1.00 87.56 272 LEU A C 1
ATOM 2117 O O . LEU A 1 272 ? -5.391 -0.282 26.840 1.00 87.56 272 LEU A O 1
ATOM 2121 N N . TRP A 1 273 ? -6.620 -1.527 28.242 1.00 91.06 273 TRP A N 1
ATOM 2122 C CA . TRP A 1 273 ? -7.855 -0.769 28.097 1.00 91.06 273 TRP A CA 1
ATOM 2123 C C . TRP A 1 273 ? -8.321 -0.254 29.453 1.00 91.06 273 TRP A C 1
ATOM 2125 O O . TRP A 1 273 ? -8.204 -0.950 30.460 1.00 91.06 273 TRP A O 1
ATOM 2135 N N . ARG A 1 274 ? -8.888 0.952 29.486 1.00 91.38 274 ARG A N 1
ATOM 2136 C CA . ARG A 1 274 ? -9.505 1.534 30.679 1.00 91.38 274 ARG A CA 1
ATOM 2137 C C . ARG A 1 274 ? -10.840 2.161 30.307 1.00 91.38 274 ARG A C 1
ATOM 2139 O O . ARG A 1 274 ? -10.921 2.919 29.345 1.00 91.38 274 ARG A O 1
ATOM 2146 N N . SER A 1 275 ? -11.879 1.842 31.070 1.00 92.31 275 SER A N 1
ATOM 2147 C CA . SER A 1 275 ? -13.224 2.363 30.861 1.00 92.31 275 SER A CA 1
ATOM 2148 C C . SER A 1 275 ? -13.292 3.868 31.115 1.00 92.31 275 SER A C 1
ATOM 2150 O O . SER A 1 275 ? -12.470 4.436 31.837 1.00 92.31 275 SER A O 1
ATOM 2152 N N . LYS A 1 276 ? -14.360 4.509 30.623 1.00 91.56 276 LYS A N 1
ATOM 2153 C CA . LYS A 1 276 ? -14.775 5.816 31.151 1.00 91.56 276 LYS A CA 1
ATOM 2154 C C . LYS A 1 276 ? -15.088 5.716 32.652 1.00 91.56 276 LYS A C 1
ATOM 2156 O O . LYS A 1 276 ? -15.389 4.633 33.160 1.00 91.56 276 LYS A O 1
ATOM 2161 N N . SER A 1 277 ? -15.057 6.850 33.346 1.00 90.94 277 SER A N 1
ATOM 2162 C CA . SER A 1 277 ? -15.538 6.946 34.728 1.00 90.94 277 SER A CA 1
ATOM 2163 C C . SER A 1 277 ? -17.061 6.904 34.762 1.00 90.94 277 SER A C 1
ATOM 2165 O O . SER A 1 277 ? -17.719 7.744 34.149 1.00 90.94 277 SER A O 1
ATOM 2167 N N . PHE A 1 278 ? -17.621 5.979 35.537 1.00 89.94 278 PHE A N 1
ATOM 2168 C CA . PHE A 1 278 ? -19.060 5.885 35.774 1.00 89.94 278 PHE A CA 1
ATOM 2169 C C . PHE A 1 278 ? -19.411 6.472 37.134 1.00 89.94 278 PHE A C 1
ATOM 2171 O O . PHE A 1 278 ? -18.882 6.027 38.155 1.00 89.94 278 PHE A O 1
ATOM 2178 N N . GLU A 1 279 ? -20.328 7.438 37.165 1.00 92.75 279 GLU A N 1
ATOM 2179 C CA . GLU A 1 279 ? -20.940 7.881 38.416 1.00 92.75 279 GLU A CA 1
ATOM 2180 C C . GLU A 1 279 ? -22.084 6.936 38.779 1.00 92.75 279 GLU A C 1
ATOM 2182 O O . GLU A 1 279 ? -23.040 6.771 38.028 1.00 92.75 279 GLU A O 1
ATOM 2187 N N . VAL A 1 280 ? -21.979 6.293 39.938 1.00 91.12 280 VAL A N 1
ATOM 2188 C CA . VAL A 1 280 ? -22.932 5.276 40.384 1.00 91.12 280 VAL A CA 1
ATOM 2189 C C . VAL A 1 280 ? -23.524 5.649 41.733 1.00 91.12 280 VAL A C 1
ATOM 2191 O O . VAL A 1 280 ? -22.876 6.262 42.592 1.00 91.12 280 VAL A O 1
ATOM 2194 N N . ASN A 1 281 ? -24.767 5.220 41.960 1.00 92.12 281 ASN A N 1
ATOM 2195 C CA . ASN A 1 281 ? -25.333 5.238 43.301 1.00 92.12 281 ASN A CA 1
ATOM 2196 C C . ASN A 1 281 ? -24.404 4.457 44.245 1.00 92.12 281 ASN A C 1
ATOM 2198 O O . ASN A 1 281 ? -23.958 3.376 43.864 1.00 92.12 281 ASN A O 1
ATOM 2202 N N . PRO A 1 282 ? -24.108 4.962 45.463 1.00 92.62 282 PRO A N 1
ATOM 2203 C CA . PRO A 1 282 ? -23.134 4.346 46.359 1.00 92.62 282 PRO A CA 1
ATOM 2204 C C . PRO A 1 282 ? -23.357 2.842 46.576 1.00 92.62 282 PRO A C 1
ATOM 2206 O O . PRO A 1 282 ? -24.167 2.441 47.419 1.00 92.62 282 PRO A O 1
ATOM 2209 N N . ALA A 1 283 ? -22.583 2.021 45.868 1.00 90.44 283 ALA A N 1
ATOM 2210 C CA . ALA A 1 283 ? -22.717 0.569 45.834 1.00 90.44 283 ALA A CA 1
ATOM 2211 C C . ALA A 1 283 ? -21.383 -0.111 46.156 1.00 90.44 283 ALA A C 1
ATOM 2213 O O . ALA A 1 283 ? -20.307 0.418 45.863 1.00 90.44 283 ALA A O 1
ATOM 2214 N N . SER A 1 284 ? -21.463 -1.272 46.805 1.00 93.12 284 SER A N 1
ATOM 2215 C CA . SER A 1 284 ? -20.302 -2.112 47.099 1.00 93.12 284 SER A CA 1
ATOM 2216 C C . SER A 1 284 ? -20.185 -3.180 46.020 1.00 93.12 284 SER A C 1
ATOM 2218 O O . SER A 1 284 ? -20.972 -4.122 46.010 1.00 93.12 284 SER A O 1
ATOM 2220 N N . PHE A 1 285 ? -19.207 -3.043 45.130 1.00 92.81 285 PHE A N 1
ATOM 2221 C CA . PHE A 1 285 ? -18.900 -4.067 44.135 1.00 92.81 285 PHE A CA 1
ATOM 2222 C C . PHE A 1 285 ? -18.078 -5.172 44.800 1.00 92.81 285 PHE A C 1
ATOM 2224 O O . PHE A 1 285 ? -16.979 -4.914 45.291 1.00 92.81 285 PHE A O 1
ATOM 2231 N N . SER A 1 286 ? -18.635 -6.381 44.880 1.00 94.19 286 SER A N 1
ATOM 2232 C CA . SER A 1 286 ? -18.009 -7.528 45.558 1.00 94.19 286 SER A CA 1
ATOM 2233 C C . SER A 1 286 ? -17.748 -8.718 44.642 1.00 94.19 286 SER A C 1
ATOM 2235 O O . SER A 1 286 ? -17.147 -9.703 45.074 1.00 94.19 286 SER A O 1
ATOM 2237 N N . ALA A 1 287 ? -18.166 -8.636 43.381 1.00 95.19 287 ALA A N 1
ATOM 2238 C CA . ALA A 1 287 ? -17.941 -9.678 42.396 1.00 95.19 287 ALA A CA 1
ATOM 2239 C C . ALA A 1 287 ? -17.726 -9.089 41.005 1.00 95.19 287 ALA A C 1
ATOM 2241 O O . ALA A 1 287 ? -18.312 -8.055 40.691 1.00 95.19 287 ALA A O 1
ATOM 2242 N N . GLY A 1 288 ? -16.908 -9.751 40.192 1.00 94.31 288 GLY A N 1
ATOM 2243 C CA . GLY A 1 288 ? -16.709 -9.421 38.782 1.00 94.31 288 GLY A CA 1
ATOM 2244 C C . GLY A 1 288 ? -16.798 -10.662 37.898 1.00 94.31 288 GLY A C 1
ATOM 2245 O O . GLY A 1 288 ? -16.671 -11.786 38.392 1.00 94.31 288 GLY A O 1
ATOM 2246 N N . LYS A 1 289 ? -17.060 -10.466 36.607 1.00 95.25 289 LYS A N 1
ATOM 2247 C CA . LYS A 1 289 ? -17.072 -11.512 35.573 1.00 95.25 289 LYS A CA 1
ATOM 2248 C C . LYS A 1 289 ? -16.425 -10.925 34.324 1.00 95.25 289 LYS A C 1
ATOM 2250 O O . LYS A 1 289 ? -16.648 -9.764 34.008 1.00 95.25 289 LYS A O 1
ATOM 2255 N N . ILE A 1 290 ? -15.596 -11.719 33.661 1.00 94.06 290 ILE A N 1
ATOM 2256 C CA . ILE A 1 290 ? -15.039 -11.384 32.353 1.00 94.06 290 ILE A CA 1
ATOM 2257 C C . ILE A 1 290 ? -15.512 -12.465 31.401 1.00 94.06 290 ILE A C 1
ATOM 2259 O O . ILE A 1 290 ? -15.243 -13.639 31.655 1.00 94.06 290 ILE A O 1
ATOM 2263 N N . GLU A 1 291 ? -16.214 -12.079 30.343 1.00 91.88 291 GLU A N 1
ATOM 2264 C CA . GLU A 1 291 ? -16.489 -12.963 29.220 1.00 91.88 291 GLU A CA 1
ATOM 2265 C C . GLU A 1 291 ? -15.422 -12.733 28.165 1.00 91.88 291 GLU A C 1
ATOM 2267 O O . GLU A 1 291 ? -15.372 -11.680 27.535 1.00 91.88 291 GLU A O 1
ATOM 2272 N N . ALA A 1 292 ? -14.536 -13.704 27.992 1.00 89.56 292 ALA A N 1
ATOM 2273 C CA . ALA A 1 292 ? -13.477 -13.655 27.001 1.00 89.56 292 ALA A CA 1
ATOM 2274 C C . ALA A 1 292 ? -13.280 -15.034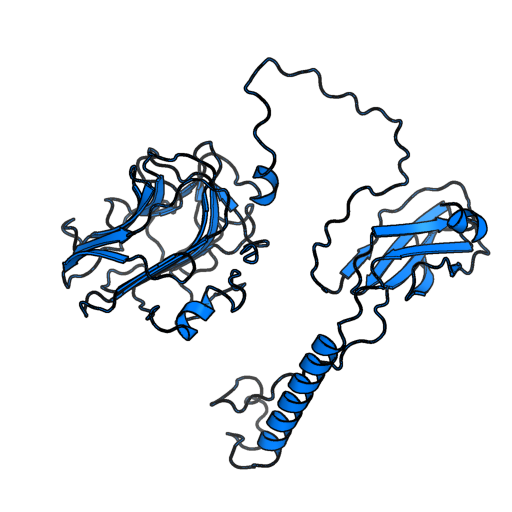 26.367 1.00 89.56 292 ALA A C 1
ATOM 2276 O O . ALA A 1 292 ? -13.737 -16.059 26.894 1.00 89.56 292 ALA A O 1
ATOM 2277 N N . ASP A 1 293 ? -12.597 -15.066 25.229 1.00 85.75 293 ASP A N 1
ATOM 2278 C CA . ASP A 1 293 ? -12.241 -16.317 24.564 1.00 85.75 293 ASP A CA 1
ATOM 2279 C C . ASP A 1 293 ? -11.018 -16.983 25.210 1.00 85.75 293 ASP A C 1
ATOM 2281 O O . ASP A 1 293 ? -9.969 -17.148 24.602 1.00 85.75 293 ASP A O 1
ATOM 2285 N N . PHE A 1 294 ? -11.160 -17.411 26.465 1.00 82.06 294 PHE A N 1
ATOM 2286 C CA . PHE A 1 294 ? -10.130 -18.200 27.154 1.00 82.06 294 PHE A CA 1
ATOM 2287 C C . PHE A 1 294 ? -9.926 -19.600 26.537 1.00 82.06 294 PHE A C 1
ATOM 2289 O O . PHE A 1 294 ? -9.111 -20.378 27.035 1.00 82.06 294 PHE A O 1
ATOM 2296 N N . ALA A 1 295 ? -10.719 -19.961 25.519 1.00 66.88 295 ALA A N 1
ATOM 2297 C CA . ALA A 1 295 ? -10.659 -21.241 24.828 1.00 66.88 295 ALA A CA 1
ATOM 2298 C C . ALA A 1 295 ? -9.747 -21.206 23.595 1.00 66.88 295 ALA A C 1
ATOM 2300 O O . ALA A 1 295 ? -9.466 -22.280 23.058 1.00 66.88 295 ALA A O 1
ATOM 2301 N N . ALA A 1 296 ? -9.225 -20.037 23.203 1.00 59.53 296 ALA A N 1
ATOM 2302 C CA . ALA A 1 296 ? -8.202 -19.876 22.169 1.00 59.53 296 ALA A CA 1
ATOM 2303 C C . ALA A 1 296 ? -6.824 -20.419 22.611 1.00 59.53 296 ALA A C 1
ATOM 2305 O O . ALA A 1 296 ? -5.773 -19.835 22.360 1.00 59.53 296 ALA A O 1
ATOM 2306 N N . VAL A 1 297 ? -6.811 -21.591 23.251 1.00 60.47 297 VAL A N 1
ATOM 2307 C CA . VAL A 1 297 ? -5.602 -22.356 23.532 1.00 60.47 297 VAL A CA 1
ATOM 2308 C C . VAL A 1 297 ? -4.913 -22.581 22.194 1.00 60.47 297 VAL A C 1
ATOM 2310 O O . VAL A 1 297 ? -5.500 -23.187 21.295 1.00 60.47 297 VAL A O 1
ATOM 2313 N N . GLN A 1 298 ? -3.682 -22.078 22.063 1.00 66.88 298 GLN A N 1
ATOM 2314 C CA . GLN A 1 298 ? -2.791 -22.473 20.975 1.00 66.88 298 GLN A CA 1
ATOM 2315 C C . GLN A 1 298 ? -2.905 -23.991 20.817 1.00 66.88 298 GLN A C 1
ATOM 2317 O O . GLN A 1 298 ? -2.727 -24.739 21.781 1.00 66.88 298 GLN A O 1
ATOM 2322 N N . THR A 1 299 ? -3.282 -24.447 19.629 1.00 71.00 299 THR A N 1
ATOM 2323 C CA . THR A 1 299 ? -3.369 -25.872 19.328 1.00 71.00 299 THR A CA 1
ATOM 2324 C C . THR A 1 299 ? -2.045 -26.535 19.701 1.00 71.00 299 THR A C 1
ATOM 2326 O O . THR A 1 299 ? -0.985 -25.910 19.634 1.00 71.00 299 THR A O 1
ATOM 2329 N N . GLN A 1 300 ? -2.070 -27.816 20.079 1.00 71.19 300 GLN A N 1
ATOM 2330 C CA . GLN A 1 300 ? -0.828 -28.528 20.401 1.00 71.19 300 GLN A CA 1
ATOM 2331 C C . GLN A 1 300 ? 0.193 -28.414 19.254 1.00 71.19 300 GLN A C 1
ATOM 2333 O O . GLN A 1 300 ? 1.374 -28.238 19.512 1.00 71.19 300 GLN A O 1
ATOM 2338 N N . SER A 1 301 ? -0.271 -28.388 17.999 1.00 74.44 301 SER A N 1
ATOM 2339 C CA . SER A 1 301 ? 0.561 -28.128 16.821 1.00 74.44 301 SER A CA 1
ATOM 2340 C C . SER A 1 301 ? 1.211 -26.742 16.795 1.00 74.44 301 SER A C 1
ATOM 2342 O O . SER A 1 301 ? 2.366 -26.635 16.399 1.00 74.44 301 SER A O 1
ATOM 2344 N N . GLU A 1 302 ? 0.515 -25.683 17.214 1.00 74.56 302 GLU A N 1
ATOM 2345 C CA . GLU A 1 302 ? 1.087 -24.330 17.302 1.00 74.56 302 GLU A CA 1
ATOM 2346 C C . GLU A 1 302 ? 2.094 -24.230 18.450 1.00 74.56 302 GLU A C 1
ATOM 2348 O O . GLU A 1 302 ? 3.165 -23.653 18.281 1.00 74.56 302 GLU A O 1
ATOM 2353 N N . ILE A 1 303 ? 1.794 -24.851 19.596 1.00 77.38 303 ILE A N 1
ATOM 2354 C CA . ILE A 1 303 ? 2.726 -24.958 20.728 1.00 77.38 303 ILE A CA 1
ATOM 2355 C C . ILE A 1 303 ? 3.993 -25.702 20.297 1.00 77.38 303 ILE A C 1
ATOM 2357 O O . ILE A 1 303 ? 5.105 -25.268 20.606 1.00 77.38 303 ILE A O 1
ATOM 2361 N N . ASP A 1 304 ? 3.838 -26.809 19.575 1.00 80.88 304 ASP A N 1
ATOM 2362 C CA . ASP A 1 304 ? 4.951 -27.609 19.071 1.00 80.88 304 ASP A CA 1
ATOM 2363 C C . ASP A 1 304 ? 5.770 -26.823 18.037 1.00 80.88 304 ASP A C 1
ATOM 2365 O O . ASP A 1 304 ? 6.999 -26.858 18.093 1.00 80.88 304 ASP A O 1
ATOM 2369 N N . ALA A 1 305 ? 5.122 -26.050 17.157 1.00 81.69 305 ALA A N 1
ATOM 2370 C CA . ALA A 1 305 ? 5.795 -25.182 16.191 1.00 81.69 305 ALA A CA 1
ATOM 2371 C C . ALA A 1 305 ? 6.589 -24.053 16.872 1.00 81.69 305 ALA A C 1
ATOM 2373 O O . ALA A 1 305 ? 7.758 -23.846 16.549 1.00 81.69 305 ALA A O 1
ATOM 2374 N N . ILE A 1 306 ? 6.003 -23.373 17.864 1.00 79.75 306 ILE A N 1
ATOM 2375 C CA . ILE A 1 306 ? 6.684 -22.324 18.642 1.00 79.75 306 ILE A CA 1
ATOM 2376 C C . ILE A 1 306 ? 7.864 -22.916 19.416 1.00 79.75 306 ILE A C 1
ATOM 2378 O O . ILE A 1 306 ? 8.948 -22.335 19.440 1.00 79.75 306 ILE A O 1
ATOM 2382 N N . ASN A 1 307 ? 7.691 -24.088 20.033 1.00 85.12 307 ASN A N 1
ATOM 2383 C CA . ASN A 1 307 ? 8.779 -24.765 20.734 1.00 85.12 307 ASN A CA 1
ATOM 2384 C C . ASN A 1 307 ? 9.889 -25.205 19.775 1.00 85.12 307 ASN A C 1
ATOM 2386 O O . ASN A 1 307 ? 11.061 -25.046 20.112 1.00 85.12 307 ASN A O 1
ATOM 2390 N N . ALA A 1 308 ? 9.543 -25.708 18.587 1.00 87.50 308 ALA A N 1
ATOM 2391 C CA . ALA A 1 308 ? 10.513 -26.069 17.560 1.00 87.50 308 ALA A CA 1
ATOM 2392 C C . ALA A 1 308 ? 11.316 -24.846 17.095 1.00 87.50 308 ALA A C 1
ATOM 2394 O O . ALA A 1 308 ? 12.546 -24.911 17.068 1.00 87.50 308 ALA A O 1
ATOM 2395 N N . GLN A 1 309 ? 10.644 -23.721 16.823 1.00 86.25 309 GLN A N 1
ATOM 2396 C CA . GLN A 1 309 ? 11.301 -22.466 16.455 1.00 86.25 309 GLN A CA 1
ATOM 2397 C C . GLN A 1 309 ? 12.209 -21.965 17.579 1.00 86.25 309 GLN A C 1
ATOM 2399 O O . GLN A 1 309 ? 13.388 -21.713 17.362 1.00 86.25 309 GLN A O 1
ATOM 2404 N N . ARG A 1 310 ? 11.708 -21.929 18.816 1.00 86.88 310 ARG A N 1
ATOM 2405 C CA . ARG A 1 310 ? 12.493 -21.538 19.990 1.00 86.88 310 ARG A CA 1
ATOM 2406 C C . ARG A 1 310 ? 13.730 -22.418 20.179 1.00 86.88 310 ARG A C 1
ATOM 2408 O O . ARG A 1 310 ? 14.798 -21.918 20.528 1.00 86.88 310 ARG A O 1
ATOM 2415 N N . THR A 1 311 ? 13.609 -23.732 19.984 1.00 90.31 311 THR A N 1
ATOM 2416 C CA . THR A 1 311 ? 14.756 -24.648 20.032 1.00 90.31 311 THR A CA 1
ATOM 2417 C C . THR A 1 311 ? 15.753 -24.350 18.912 1.00 90.31 311 THR A C 1
ATOM 2419 O O . THR A 1 311 ? 16.956 -24.380 19.176 1.00 90.31 311 THR A O 1
ATOM 2422 N N . ALA A 1 312 ? 15.284 -24.019 17.706 1.00 89.25 312 ALA A N 1
ATOM 2423 C CA . ALA A 1 312 ? 16.139 -23.615 16.593 1.00 89.25 312 ALA A CA 1
ATOM 2424 C C . ALA A 1 312 ? 16.876 -22.293 16.877 1.00 89.25 312 ALA A C 1
ATOM 2426 O O . ALA A 1 312 ? 18.094 -22.252 16.719 1.00 89.25 312 ALA A O 1
ATOM 2427 N N . ASP A 1 313 ? 16.188 -21.267 17.391 1.00 87.06 313 ASP A N 1
ATOM 2428 C CA . ASP A 1 313 ? 16.779 -19.971 17.763 1.00 87.06 313 ASP A CA 1
ATOM 2429 C C . ASP A 1 313 ? 17.882 -20.147 18.825 1.00 87.06 313 ASP A C 1
ATOM 2431 O O . ASP A 1 313 ? 18.979 -19.597 18.717 1.00 87.06 313 ASP A O 1
ATOM 2435 N N . ILE A 1 314 ? 17.617 -20.963 19.855 1.00 89.19 314 ILE A N 1
ATOM 2436 C CA . ILE A 1 314 ? 18.596 -21.276 20.907 1.00 89.19 314 ILE A CA 1
ATOM 2437 C C . ILE A 1 314 ? 19.794 -22.031 20.326 1.00 89.19 314 ILE A C 1
ATOM 2439 O O . ILE A 1 314 ? 20.931 -21.725 20.684 1.00 89.19 314 ILE A O 1
ATOM 2443 N N . ALA A 1 315 ? 19.561 -23.012 19.450 1.00 90.88 315 ALA A N 1
ATOM 2444 C CA . ALA A 1 315 ? 20.631 -23.778 18.818 1.00 90.88 315 ALA A CA 1
ATOM 2445 C C . ALA A 1 315 ? 21.497 -22.898 17.904 1.00 90.88 315 ALA A C 1
ATOM 2447 O O . ALA A 1 315 ? 22.720 -23.025 17.935 1.00 90.88 315 ALA A O 1
ATOM 2448 N N . PHE A 1 316 ? 20.884 -21.979 17.155 1.00 86.62 316 PHE A N 1
ATOM 2449 C CA . PHE A 1 316 ? 21.581 -20.995 16.329 1.00 86.62 316 PHE A CA 1
ATOM 2450 C C . PHE A 1 316 ? 22.464 -20.080 17.184 1.00 86.62 316 PHE A C 1
ATOM 2452 O O . PHE A 1 316 ? 23.675 -20.015 16.973 1.00 86.62 316 PHE A O 1
ATOM 2459 N N . ASN A 1 317 ? 21.889 -19.454 18.216 1.00 88.31 317 ASN A N 1
ATOM 2460 C CA . ASN A 1 317 ? 22.631 -18.583 19.129 1.00 88.31 317 ASN A CA 1
ATOM 2461 C C . ASN A 1 317 ? 23.759 -19.338 19.849 1.00 88.31 317 ASN A C 1
ATOM 2463 O O . ASN A 1 317 ? 24.856 -18.809 20.017 1.00 88.31 317 ASN A O 1
ATOM 2467 N N . ALA A 1 318 ? 23.522 -20.588 20.257 1.00 89.25 318 ALA A N 1
ATOM 2468 C CA . ALA A 1 318 ? 24.550 -21.425 20.865 1.00 89.25 318 ALA A CA 1
ATOM 2469 C C . ALA A 1 318 ? 25.691 -21.730 19.883 1.00 89.25 318 ALA A C 1
ATOM 2471 O O . ALA A 1 318 ? 26.852 -21.608 20.266 1.00 89.25 318 ALA A O 1
ATOM 2472 N N . ALA A 1 319 ? 25.381 -22.074 18.628 1.00 86.31 319 ALA A N 1
ATOM 2473 C CA . ALA A 1 319 ? 26.386 -22.318 17.596 1.00 86.31 319 ALA A CA 1
ATOM 2474 C C . ALA A 1 319 ? 27.265 -21.077 17.377 1.00 86.31 319 ALA A C 1
ATOM 2476 O O . ALA A 1 319 ? 28.492 -21.186 17.435 1.00 86.31 319 ALA A O 1
ATOM 2477 N N . LEU A 1 320 ? 26.636 -19.904 17.250 1.00 82.94 320 LEU A N 1
ATOM 2478 C CA . LEU A 1 320 ? 27.313 -18.621 17.072 1.00 82.94 320 LEU A CA 1
ATOM 2479 C C . LEU A 1 320 ? 28.233 -18.263 18.253 1.00 82.94 320 LEU A C 1
ATOM 2481 O O . LEU A 1 320 ? 29.319 -17.726 18.058 1.00 82.94 320 LEU A O 1
ATOM 2485 N N . LEU A 1 321 ? 27.830 -18.597 19.484 1.00 82.38 321 LEU A N 1
ATOM 2486 C CA . LEU A 1 321 ?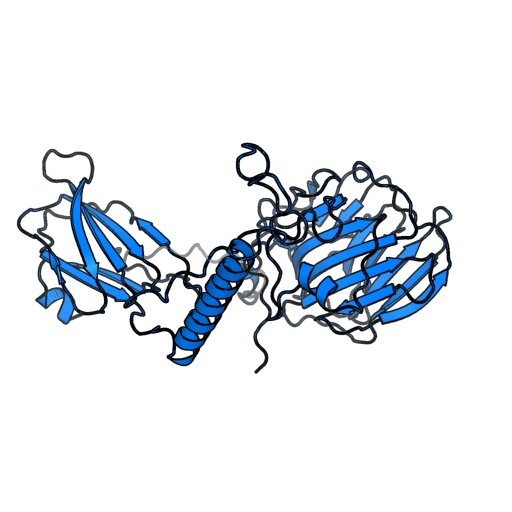 28.641 -18.372 20.687 1.00 82.38 321 LEU A CA 1
ATOM 2487 C C . LEU A 1 321 ? 29.793 -19.378 20.847 1.00 82.38 321 LEU A C 1
ATOM 2489 O O . LEU A 1 321 ? 30.768 -19.083 21.539 1.00 82.38 321 LEU A O 1
ATOM 2493 N N . THR A 1 322 ? 29.688 -20.573 20.257 1.00 84.88 322 THR A N 1
ATOM 2494 C CA . THR A 1 322 ? 30.711 -21.628 20.385 1.00 84.88 322 THR A CA 1
ATOM 2495 C C . THR A 1 322 ? 31.817 -21.568 19.337 1.00 84.88 322 THR A C 1
ATOM 2497 O O . THR A 1 322 ? 32.891 -22.119 19.589 1.00 84.88 322 THR A O 1
ATOM 2500 N N . ASP A 1 323 ? 31.599 -20.902 18.199 1.00 78.62 323 ASP A N 1
ATOM 2501 C CA . ASP A 1 323 ? 32.642 -20.668 17.200 1.00 78.62 323 ASP A CA 1
ATOM 2502 C C . ASP A 1 323 ? 33.248 -19.258 17.365 1.00 78.62 323 ASP A C 1
ATOM 2504 O O . ASP A 1 323 ? 32.708 -18.269 16.876 1.00 78.62 323 ASP A O 1
ATOM 2508 N N . PRO A 1 324 ? 34.415 -19.112 18.018 1.00 62.88 324 PRO A N 1
ATOM 2509 C CA . PRO A 1 324 ? 35.054 -17.808 18.193 1.00 62.88 324 PRO A CA 1
ATOM 2510 C C . PRO A 1 324 ? 35.492 -17.143 16.875 1.00 62.88 324 PRO A C 1
ATOM 2512 O O . PRO A 1 324 ? 35.958 -16.006 16.911 1.00 62.88 324 PRO A O 1
ATOM 2515 N N . LYS A 1 325 ? 35.387 -17.824 15.722 1.00 68.19 325 LYS A N 1
ATOM 2516 C CA . LYS A 1 325 ? 35.630 -17.238 14.395 1.00 68.19 325 LYS A CA 1
ATOM 2517 C C . LYS A 1 325 ? 34.361 -16.726 13.710 1.00 68.19 325 LYS A C 1
ATOM 2519 O O . LYS A 1 325 ? 34.500 -15.998 12.731 1.00 68.19 325 LYS A O 1
ATOM 2524 N N . SER A 1 326 ? 33.166 -17.099 14.178 1.00 64.25 326 SER A N 1
ATOM 2525 C CA . SER A 1 326 ? 31.898 -16.671 13.570 1.00 64.25 326 SER A CA 1
ATOM 2526 C C . SER A 1 326 ? 31.423 -15.303 14.052 1.00 64.25 326 SER A C 1
ATOM 2528 O O . SER A 1 326 ? 30.585 -14.695 13.401 1.00 64.25 326 SER A O 1
ATOM 2530 N N . LEU A 1 327 ? 31.964 -14.800 15.165 1.00 65.38 327 LEU A N 1
ATOM 2531 C CA . LEU A 1 327 ? 31.699 -13.448 15.655 1.00 65.38 327 LEU A CA 1
ATOM 2532 C C . LEU A 1 327 ? 32.732 -12.486 15.057 1.00 65.38 327 LEU A C 1
ATOM 2534 O O . LEU A 1 327 ? 33.917 -12.531 15.403 1.00 65.38 327 LEU A O 1
ATOM 2538 N N . ALA A 1 328 ? 32.302 -11.626 14.135 1.00 59.31 328 ALA A N 1
ATOM 2539 C CA . ALA A 1 328 ? 33.186 -10.711 13.427 1.00 59.31 328 ALA A CA 1
ATOM 2540 C C . ALA A 1 328 ? 33.497 -9.469 14.284 1.00 59.31 328 ALA A C 1
ATOM 2542 O O . ALA A 1 328 ? 33.012 -8.370 14.041 1.00 59.31 328 ALA A O 1
ATOM 2543 N N . GLY A 1 329 ? 34.364 -9.614 15.289 1.00 61.41 329 GLY A N 1
ATOM 2544 C CA . GLY A 1 329 ? 34.868 -8.469 16.050 1.00 61.41 329 GLY A CA 1
ATOM 2545 C C . GLY A 1 329 ? 35.592 -8.847 17.343 1.00 61.41 329 GLY A C 1
ATOM 2546 O O . GLY A 1 329 ? 35.374 -9.924 17.893 1.00 61.41 329 GLY A O 1
ATOM 2547 N N . PRO A 1 330 ? 36.480 -7.982 17.870 1.00 55.12 330 PRO A N 1
ATOM 2548 C CA . PRO A 1 330 ? 37.071 -8.204 19.182 1.00 55.12 330 PRO A CA 1
ATOM 2549 C C . PRO A 1 330 ? 35.979 -8.136 20.262 1.00 55.12 330 PRO A C 1
ATOM 2551 O O . PRO A 1 330 ? 35.324 -7.102 20.419 1.00 55.12 330 PRO A O 1
ATOM 2554 N N . MET A 1 331 ? 35.817 -9.217 21.035 1.00 49.00 331 MET A N 1
ATOM 2555 C CA . MET A 1 331 ? 35.062 -9.209 22.295 1.00 49.00 331 MET A CA 1
ATOM 2556 C C . MET A 1 331 ? 35.482 -7.974 23.115 1.00 49.00 331 MET A C 1
ATOM 2558 O O . MET A 1 331 ? 36.653 -7.864 23.478 1.00 49.00 331 MET A O 1
ATOM 2562 N N . ASN A 1 332 ? 34.528 -7.075 23.405 1.00 51.62 332 ASN A N 1
ATOM 2563 C CA . ASN A 1 332 ? 34.645 -5.825 24.190 1.00 51.62 332 ASN A CA 1
ATOM 2564 C C . ASN A 1 332 ? 34.799 -4.484 23.437 1.00 51.62 332 ASN A C 1
ATOM 2566 O O . ASN A 1 332 ? 35.168 -3.495 24.075 1.00 51.62 332 ASN A O 1
ATOM 2570 N N . ASN A 1 333 ? 34.477 -4.367 22.143 1.00 53.03 333 ASN A N 1
ATOM 2571 C CA . ASN A 1 333 ? 34.331 -3.030 21.543 1.00 53.03 333 ASN A CA 1
ATOM 2572 C C . ASN A 1 333 ? 32.903 -2.481 21.741 1.00 53.03 333 ASN A C 1
ATOM 2574 O O . ASN A 1 333 ? 31.952 -2.960 21.130 1.00 53.03 333 ASN A O 1
ATOM 2578 N N . HIS A 1 334 ? 32.763 -1.456 22.588 1.00 47.78 334 HIS A N 1
ATOM 2579 C CA . HIS A 1 334 ? 31.493 -0.873 23.053 1.00 47.78 334 HIS A CA 1
ATOM 2580 C C . HIS A 1 334 ? 30.548 -0.341 21.952 1.00 47.78 334 HIS A C 1
ATOM 2582 O O . HIS A 1 334 ? 29.408 -0.004 22.261 1.00 47.78 334 HIS A O 1
ATOM 2588 N N . ALA A 1 335 ? 31.001 -0.250 20.697 1.00 49.97 335 ALA A N 1
ATOM 2589 C CA . ALA A 1 335 ? 30.255 0.349 19.588 1.00 49.97 335 ALA A CA 1
ATOM 2590 C C . ALA A 1 335 ? 29.762 -0.646 18.513 1.00 49.97 335 ALA A C 1
ATOM 2592 O O . ALA A 1 335 ? 29.034 -0.229 17.620 1.00 49.97 335 ALA A O 1
ATOM 2593 N N . MET A 1 336 ? 30.134 -1.934 18.573 1.00 48.28 336 MET A N 1
ATOM 2594 C CA . MET A 1 336 ? 29.898 -2.894 17.471 1.00 48.28 336 MET A CA 1
ATOM 2595 C C . MET A 1 336 ? 28.718 -3.864 17.683 1.00 48.28 336 MET A C 1
ATOM 2597 O O . MET A 1 336 ? 28.400 -4.612 16.775 1.00 48.28 336 MET A O 1
ATOM 2601 N N . ASN A 1 337 ? 28.022 -3.834 18.827 1.00 50.19 337 ASN A N 1
ATOM 2602 C CA . ASN A 1 337 ? 26.896 -4.749 19.108 1.00 50.19 337 ASN A CA 1
ATOM 2603 C C . ASN A 1 337 ? 25.511 -4.231 18.661 1.00 50.19 337 ASN A C 1
ATOM 2605 O O . ASN A 1 337 ? 24.500 -4.827 19.024 1.00 50.19 337 ASN A O 1
ATOM 2609 N N . ASN A 1 338 ? 25.444 -3.123 17.917 1.00 53.00 338 ASN A N 1
ATOM 2610 C CA . ASN A 1 338 ? 24.167 -2.539 17.480 1.00 53.00 338 ASN A CA 1
ATOM 2611 C C . ASN A 1 338 ? 23.818 -2.833 16.014 1.00 53.00 338 ASN A C 1
ATOM 2613 O O . ASN A 1 338 ? 22.708 -2.516 15.599 1.00 53.00 338 ASN A O 1
ATOM 2617 N N . LEU A 1 339 ? 24.748 -3.380 15.227 1.00 56.19 339 LEU A N 1
ATOM 2618 C CA . LEU A 1 339 ? 24.562 -3.625 13.799 1.00 56.19 339 LEU A CA 1
ATOM 2619 C C . LEU A 1 339 ? 25.059 -5.031 13.471 1.00 56.19 339 LEU A C 1
ATOM 2621 O O . LEU A 1 339 ? 26.207 -5.357 13.753 1.00 56.19 339 LEU A O 1
ATOM 2625 N N . GLU A 1 340 ? 24.182 -5.842 12.890 1.00 61.94 340 GLU A N 1
ATOM 2626 C CA . GLU A 1 340 ? 24.499 -7.169 12.366 1.00 61.94 340 GLU A CA 1
ATOM 2627 C C . GLU A 1 340 ? 25.494 -7.047 11.201 1.00 61.94 340 GLU A C 1
ATOM 2629 O O . GLU A 1 340 ? 25.259 -6.306 10.243 1.00 61.94 340 GLU A O 1
ATOM 2634 N N . LEU A 1 341 ? 26.616 -7.764 11.270 1.00 59.12 341 LEU A N 1
ATOM 2635 C CA . LEU A 1 341 ? 27.622 -7.821 10.214 1.00 59.12 341 LEU A CA 1
ATOM 2636 C C . LEU A 1 341 ? 27.773 -9.271 9.746 1.00 59.12 341 LEU A C 1
ATOM 2638 O O . LEU A 1 341 ? 28.320 -10.119 10.439 1.00 59.12 341 LEU A O 1
ATOM 2642 N N . ASN A 1 342 ? 27.347 -9.556 8.514 1.00 64.38 342 ASN A N 1
ATOM 2643 C CA . ASN A 1 342 ? 27.441 -10.891 7.903 1.00 64.38 342 ASN A CA 1
ATOM 2644 C C . ASN A 1 342 ? 26.677 -12.004 8.656 1.00 64.38 342 ASN A C 1
ATOM 2646 O O . ASN A 1 342 ? 27.113 -13.155 8.635 1.00 64.38 342 ASN A O 1
ATOM 2650 N N . GLY A 1 343 ? 25.543 -11.691 9.290 1.00 63.28 343 GLY A N 1
ATOM 2651 C CA . GLY A 1 343 ? 24.706 -12.705 9.944 1.00 63.28 343 GLY A CA 1
ATOM 2652 C C . GLY A 1 343 ? 25.148 -13.096 11.356 1.00 63.28 343 GLY A C 1
ATOM 2653 O O . GLY A 1 343 ? 24.745 -14.147 11.847 1.00 63.28 343 GLY A O 1
ATOM 2654 N N . ASP A 1 344 ? 25.994 -12.290 12.003 1.00 66.62 344 ASP A N 1
ATOM 2655 C CA . ASP A 1 344 ? 26.482 -12.513 13.371 1.00 66.62 344 ASP A CA 1
ATOM 2656 C C . ASP A 1 344 ? 25.561 -11.935 14.464 1.00 66.62 344 ASP A C 1
ATOM 2658 O O . ASP A 1 344 ? 25.927 -11.866 15.641 1.00 66.62 344 ASP A O 1
ATOM 2662 N N . GLY A 1 345 ? 24.347 -11.535 14.086 1.00 75.06 345 GLY A N 1
ATOM 2663 C CA . GLY A 1 345 ? 23.321 -11.087 15.013 1.00 75.06 345 GLY A CA 1
ATOM 2664 C C . GLY A 1 345 ? 22.794 -12.251 15.848 1.00 75.06 345 GLY A C 1
ATOM 2665 O O . GLY A 1 345 ? 22.399 -13.291 15.321 1.00 75.06 345 GLY A O 1
ATOM 2666 N N . LEU A 1 346 ? 22.738 -12.074 17.170 1.00 79.50 346 LEU A N 1
ATOM 2667 C CA . LEU A 1 346 ? 21.958 -12.979 18.010 1.00 79.50 346 LEU A CA 1
ATOM 2668 C C . LEU A 1 346 ? 20.480 -12.814 17.660 1.00 79.50 346 LEU A C 1
ATOM 2670 O O . LEU A 1 346 ? 19.933 -11.713 17.735 1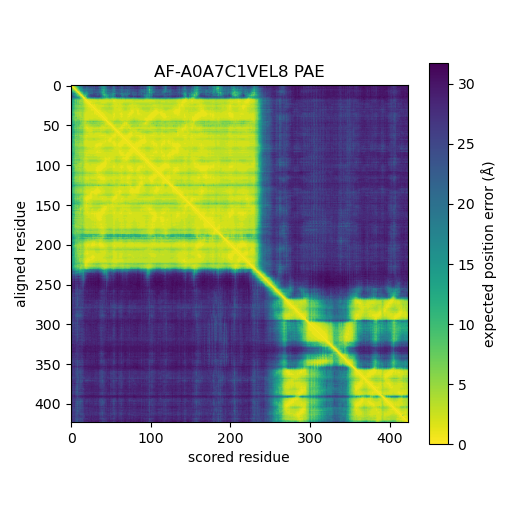.00 79.50 346 LEU A O 1
ATOM 2674 N N . ILE A 1 347 ? 19.824 -13.921 17.332 1.00 83.00 347 ILE A N 1
ATOM 2675 C CA . ILE A 1 347 ? 18.388 -13.925 17.075 1.00 83.00 347 ILE A CA 1
ATOM 2676 C C . ILE A 1 347 ? 17.670 -13.744 18.414 1.00 83.00 347 ILE A C 1
ATOM 2678 O O . ILE A 1 347 ? 18.016 -14.378 19.420 1.00 83.00 347 ILE A O 1
ATOM 2682 N N . ILE A 1 348 ? 16.653 -12.883 18.438 1.00 81.06 348 ILE A N 1
ATOM 2683 C CA . ILE A 1 348 ? 15.758 -12.760 19.589 1.00 81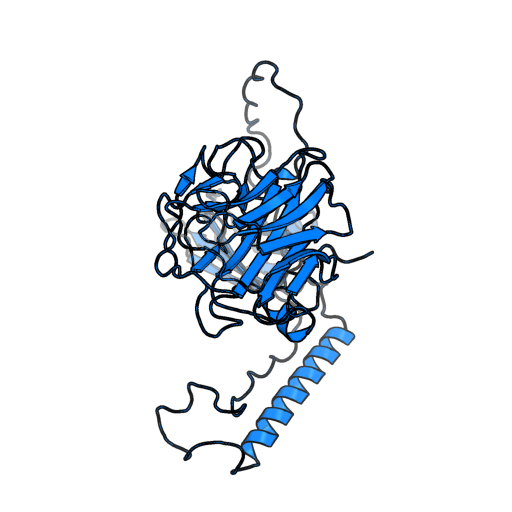.06 348 ILE A CA 1
ATOM 2684 C C . ILE A 1 348 ? 15.013 -14.086 19.734 1.00 81.06 348 ILE A C 1
ATOM 2686 O O . ILE A 1 348 ? 14.209 -14.451 18.884 1.00 81.06 348 ILE A O 1
ATOM 2690 N N . VAL A 1 349 ? 15.291 -14.813 20.815 1.00 80.81 349 VAL A N 1
ATOM 2691 C CA . VAL A 1 349 ? 14.664 -16.114 21.067 1.00 80.81 349 VAL A CA 1
ATOM 2692 C C . VAL A 1 349 ? 13.162 -15.926 21.240 1.00 80.81 349 VAL A C 1
ATOM 2694 O O . VAL A 1 349 ? 12.731 -15.208 22.149 1.00 80.81 349 VAL A O 1
ATOM 2697 N N . THR A 1 350 ? 12.381 -16.629 20.419 1.00 75.94 350 THR A N 1
ATOM 2698 C CA . THR A 1 350 ? 10.922 -16.661 20.543 1.00 75.94 350 THR A CA 1
ATOM 2699 C C . THR A 1 350 ? 10.540 -17.042 21.983 1.00 75.94 350 THR A C 1
ATOM 2701 O O . THR A 1 350 ? 11.019 -18.068 22.493 1.00 75.94 350 THR A O 1
ATOM 2704 N N . PRO A 1 351 ? 9.729 -16.233 22.697 1.00 68.38 351 PRO A N 1
ATOM 2705 C CA . PRO A 1 351 ? 9.360 -16.534 24.073 1.00 68.38 351 PRO A CA 1
ATOM 2706 C C . PRO A 1 351 ? 8.649 -17.888 24.140 1.00 68.38 351 PRO A C 1
ATOM 2708 O O . PRO A 1 351 ? 7.948 -18.288 23.212 1.00 68.38 351 PRO A O 1
ATOM 2711 N N . ALA A 1 352 ? 8.851 -18.618 25.241 1.00 66.94 352 ALA A N 1
ATOM 2712 C CA . ALA A 1 352 ? 8.153 -19.883 25.448 1.00 66.94 352 ALA A CA 1
ATOM 2713 C C . ALA A 1 352 ? 6.633 -19.662 25.323 1.00 66.94 352 ALA A C 1
ATOM 2715 O O . ALA A 1 352 ? 6.162 -18.617 25.786 1.00 66.94 352 ALA A O 1
ATOM 2716 N N . PRO A 1 353 ? 5.881 -20.610 24.726 1.00 66.25 353 PRO A N 1
ATOM 2717 C CA . PRO A 1 353 ? 4.446 -20.453 24.547 1.00 66.25 353 PRO A CA 1
ATOM 2718 C C . PRO A 1 353 ? 3.806 -20.106 25.891 1.00 66.25 353 PRO A C 1
ATOM 2720 O O . PRO A 1 353 ? 4.024 -20.774 26.910 1.00 66.25 353 PRO A O 1
ATOM 2723 N N . GLY A 1 354 ? 3.122 -18.962 25.885 1.00 60.28 354 GLY A N 1
ATOM 2724 C CA . GLY A 1 354 ? 2.565 -18.330 27.064 1.00 60.28 354 GLY A CA 1
ATOM 2725 C C . GLY A 1 354 ? 1.505 -19.212 27.702 1.00 60.28 354 GLY A C 1
ATOM 2726 O O . GLY A 1 354 ? 0.742 -19.898 27.032 1.00 60.28 354 GLY A O 1
ATOM 2727 N N . GLN A 1 355 ? 1.509 -19.187 29.028 1.00 56.78 355 GLN A N 1
ATOM 2728 C CA . GLN A 1 355 ? 0.583 -19.864 29.922 1.00 56.78 355 GLN A CA 1
ATOM 2729 C C . GLN A 1 355 ? -0.884 -19.593 29.567 1.00 56.78 355 GLN A C 1
ATOM 2731 O O . GLN A 1 355 ? -1.167 -18.671 28.809 1.00 56.78 355 GLN A O 1
ATOM 2736 N N . ALA A 1 356 ? -1.791 -20.387 30.163 1.00 60.47 356 ALA A N 1
ATOM 2737 C CA . ALA A 1 356 ? -3.245 -20.217 30.082 1.00 60.47 356 ALA A CA 1
ATOM 2738 C C . ALA A 1 356 ? -3.605 -18.744 29.896 1.00 60.47 356 ALA A C 1
ATOM 2740 O O . ALA A 1 356 ? -3.225 -17.931 30.738 1.00 60.47 356 ALA A O 1
ATOM 2741 N N . GLU A 1 357 ? -4.244 -18.408 28.778 1.00 78.94 357 GLU A N 1
ATOM 2742 C CA . GLU A 1 357 ? -4.414 -17.011 28.415 1.00 78.94 357 GLU A CA 1
ATOM 2743 C C . GLU A 1 357 ? -5.174 -16.297 29.542 1.00 78.94 357 GLU A C 1
ATOM 2745 O O . GLU A 1 357 ? -6.204 -16.774 30.026 1.00 78.94 357 GLU A O 1
ATOM 2750 N N . THR A 1 358 ? -4.602 -15.206 30.054 1.00 88.38 358 THR A N 1
ATOM 2751 C CA . THR A 1 358 ? -5.158 -14.505 31.215 1.00 88.38 358 THR A CA 1
ATOM 2752 C C . THR A 1 358 ? -5.529 -13.074 30.884 1.00 88.38 358 THR A C 1
ATOM 2754 O O . THR A 1 358 ? -4.871 -12.419 30.076 1.00 88.38 358 THR A O 1
ATOM 2757 N N . VAL A 1 359 ? -6.537 -12.573 31.589 1.00 91.31 359 VAL A N 1
ATOM 2758 C CA . VAL A 1 359 ? -6.903 -11.159 31.621 1.00 91.31 359 VAL A CA 1
ATOM 2759 C C . VAL A 1 359 ? -6.670 -10.645 33.033 1.00 91.31 359 VAL A C 1
ATOM 2761 O O . VAL A 1 359 ? -7.146 -11.222 34.009 1.00 91.31 359 VAL A O 1
ATOM 2764 N N . THR A 1 360 ? -5.932 -9.553 33.166 1.00 95.44 360 THR A N 1
ATOM 2765 C CA . THR A 1 360 ? -5.833 -8.800 34.412 1.00 95.44 360 THR A CA 1
ATOM 2766 C C . THR A 1 360 ? -6.976 -7.801 34.466 1.00 95.44 360 THR A C 1
ATOM 2768 O O . THR A 1 360 ? -7.056 -6.892 33.647 1.00 95.44 360 THR A O 1
ATOM 2771 N N . PHE A 1 361 ? -7.850 -7.972 35.449 1.00 95.88 361 PHE A N 1
ATOM 2772 C CA . PHE A 1 361 ? -8.937 -7.068 35.781 1.00 95.88 361 PHE A CA 1
ATOM 2773 C C . PHE A 1 361 ? -8.520 -6.172 36.946 1.00 95.88 361 PHE A C 1
ATOM 2775 O O . PHE A 1 361 ? -8.124 -6.661 38.010 1.00 95.88 361 PHE A O 1
ATOM 2782 N N . LYS A 1 362 ? -8.669 -4.861 36.781 1.00 96.38 362 LYS A N 1
ATOM 2783 C CA . LYS A 1 362 ? -8.487 -3.874 37.844 1.00 96.38 362 LYS A CA 1
ATOM 2784 C C . LYS A 1 362 ? -9.741 -3.032 38.006 1.00 96.38 362 LYS A C 1
ATOM 2786 O O . LYS A 1 362 ? -10.256 -2.480 37.042 1.00 96.38 362 LYS A O 1
ATOM 2791 N N . LEU A 1 363 ? -10.182 -2.878 39.251 1.00 94.88 363 LEU A N 1
ATOM 2792 C CA . LEU A 1 363 ? -11.257 -1.963 39.622 1.00 94.88 363 LEU A CA 1
ATOM 2793 C C . LEU A 1 363 ? -10.661 -0.736 40.305 1.00 94.88 363 LEU A C 1
ATOM 2795 O O . LEU A 1 363 ? -10.038 -0.849 41.368 1.00 94.88 363 LEU A O 1
ATOM 2799 N N . TYR A 1 364 ? -10.918 0.435 39.742 1.00 95.50 364 TYR A N 1
ATOM 2800 C CA . TYR A 1 364 ? -10.670 1.722 40.372 1.00 95.50 364 TYR A CA 1
ATOM 2801 C C . TYR A 1 364 ? -11.982 2.255 40.943 1.00 95.50 364 TYR A C 1
ATOM 2803 O O . TYR A 1 364 ? -13.044 2.121 40.340 1.00 95.50 364 TYR A O 1
ATOM 2811 N N . GLY A 1 365 ? -11.925 2.853 42.131 1.00 94.44 365 GLY A N 1
ATOM 2812 C CA . GLY A 1 365 ? -13.123 3.339 42.807 1.00 94.44 365 GLY A CA 1
ATOM 2813 C C . GLY A 1 365 ? -12.859 4.538 43.706 1.00 94.44 365 GLY A C 1
ATOM 2814 O O . GLY A 1 365 ? -11.981 4.479 44.577 1.00 94.44 365 GLY A O 1
ATOM 2815 N N . ALA A 1 366 ? -13.662 5.591 43.540 1.00 95.62 366 ALA A N 1
ATOM 2816 C CA . ALA A 1 366 ? -13.653 6.784 44.387 1.00 95.62 366 ALA A CA 1
ATOM 2817 C C . ALA A 1 366 ? -14.694 6.662 45.509 1.00 95.62 366 ALA A C 1
ATOM 2819 O O . ALA A 1 366 ? -15.873 6.359 45.283 1.00 95.62 366 ALA A O 1
ATOM 2820 N N . ARG A 1 367 ? -14.264 6.898 46.745 1.00 94.31 367 ARG A N 1
ATOM 2821 C CA . ARG A 1 367 ? -15.113 6.921 47.942 1.00 94.31 367 ARG A CA 1
ATOM 2822 C C . ARG A 1 367 ? -15.633 8.331 48.212 1.00 94.31 367 ARG A C 1
ATOM 2824 O O . ARG A 1 367 ? -15.250 9.308 47.578 1.00 94.31 367 ARG A O 1
ATOM 2831 N N . ARG A 1 368 ? -16.512 8.461 49.210 1.00 92.25 368 ARG A N 1
ATOM 2832 C CA . ARG A 1 368 ? -16.958 9.776 49.690 1.00 92.25 368 ARG A CA 1
ATOM 2833 C C . ARG A 1 368 ? -15.748 10.603 50.144 1.00 92.25 368 ARG A C 1
ATOM 2835 O O . ARG A 1 368 ? -15.059 10.197 51.073 1.00 92.25 368 ARG A O 1
ATOM 2842 N N . GLY A 1 369 ? -15.565 11.769 49.529 1.00 92.94 369 GLY A N 1
ATOM 2843 C CA . GLY A 1 369 ? -14.460 12.687 49.818 1.00 92.94 369 GLY A CA 1
ATOM 2844 C C . GLY A 1 369 ? -13.240 12.510 48.911 1.00 92.94 369 GLY A C 1
ATOM 2845 O O . GLY A 1 369 ? -12.336 13.330 48.978 1.00 92.94 369 GLY A O 1
ATOM 2846 N N . GLU A 1 370 ? -13.224 11.491 48.052 1.00 94.75 370 GLU A N 1
ATOM 2847 C CA . GLU A 1 370 ? -12.216 11.340 47.001 1.00 94.75 370 GLU A CA 1
ATOM 2848 C C . GLU A 1 370 ? -12.772 11.919 45.696 1.00 94.75 370 GLU A C 1
ATOM 2850 O O . GLU A 1 370 ? -13.929 11.676 45.347 1.00 94.75 370 GLU A O 1
ATOM 2855 N N . THR A 1 371 ? -11.962 12.715 44.998 1.00 91.06 371 THR A N 1
ATOM 2856 C CA . THR A 1 371 ? -12.329 13.327 43.711 1.00 91.06 371 THR A CA 1
ATOM 2857 C C . THR A 1 371 ? -12.074 12.388 42.534 1.00 91.06 371 THR A C 1
ATOM 2859 O O . THR A 1 371 ? -12.873 12.366 41.597 1.00 91.06 371 THR A O 1
ATOM 2862 N N . GLU A 1 372 ? -11.024 11.569 42.642 1.00 92.75 372 GLU A N 1
ATOM 2863 C CA . GLU A 1 372 ? -10.533 10.661 41.602 1.00 92.75 372 GLU A CA 1
ATOM 2864 C C . GLU A 1 372 ? -10.682 9.189 42.000 1.00 92.75 372 GLU A C 1
ATOM 2866 O O . GLU A 1 372 ? -10.590 8.825 43.180 1.00 92.75 372 GLU A O 1
ATOM 2871 N N . ALA A 1 373 ? -10.889 8.325 41.006 1.00 92.88 373 ALA A N 1
ATOM 2872 C CA . ALA A 1 373 ? -10.897 6.885 41.206 1.00 92.88 373 ALA A CA 1
ATOM 2873 C C . ALA A 1 373 ? -9.461 6.368 41.407 1.00 92.88 373 ALA A C 1
ATOM 2875 O O . ALA A 1 373 ? -8.563 6.623 40.609 1.00 92.88 373 ALA A O 1
ATOM 2876 N N . VAL A 1 374 ? -9.236 5.611 42.483 1.00 95.25 374 VAL A N 1
ATOM 2877 C CA . VAL A 1 374 ? -7.936 4.982 42.779 1.00 95.25 374 VAL A CA 1
ATOM 2878 C C . VAL A 1 374 ? -8.067 3.466 42.753 1.00 95.25 374 VAL A C 1
ATOM 2880 O O . VAL A 1 374 ? -9.146 2.947 43.044 1.00 95.25 374 VAL A O 1
ATOM 2883 N N . LEU A 1 375 ? -6.984 2.751 42.441 1.00 95.62 375 LEU A N 1
ATOM 2884 C CA . LEU A 1 375 ? -6.987 1.289 42.346 1.00 95.62 375 LEU A CA 1
ATOM 2885 C C . LEU A 1 375 ? -7.454 0.660 43.667 1.00 95.62 375 LEU A C 1
ATOM 2887 O O . LEU A 1 375 ? -6.910 0.946 44.739 1.00 95.62 375 LEU A O 1
ATOM 2891 N N . ARG A 1 376 ? -8.486 -0.183 43.598 1.00 94.50 376 ARG A N 1
ATOM 2892 C CA . ARG A 1 376 ? -9.088 -0.863 44.756 1.00 94.50 376 ARG A CA 1
ATOM 2893 C C . ARG A 1 376 ? -8.926 -2.364 44.720 1.00 94.50 376 ARG A C 1
ATOM 2895 O O . ARG A 1 376 ? -8.814 -2.965 45.784 1.00 94.50 376 ARG A O 1
ATOM 2902 N N . HIS A 1 377 ? -8.943 -2.949 43.532 1.00 94.94 377 HIS A N 1
ATOM 2903 C CA . HIS A 1 377 ? -8.831 -4.385 43.357 1.00 94.94 377 HIS A CA 1
ATOM 2904 C C . HIS A 1 377 ? -8.081 -4.690 42.064 1.00 94.94 377 HIS A C 1
ATOM 2906 O O . HIS A 1 377 ? -8.219 -3.951 41.093 1.00 94.94 377 HIS A O 1
ATOM 2912 N N . SER A 1 378 ? -7.291 -5.760 42.074 1.00 95.62 378 SER A N 1
ATOM 2913 C CA . SER A 1 378 ? -6.550 -6.262 40.920 1.00 95.62 378 SER A CA 1
ATOM 2914 C C . SER A 1 378 ? -6.522 -7.780 41.002 1.00 95.62 378 SER A C 1
ATOM 2916 O O . SER A 1 378 ? -6.100 -8.324 42.022 1.00 95.62 378 SER A O 1
ATOM 2918 N N . ILE A 1 379 ? -6.952 -8.454 39.944 1.00 95.56 379 ILE A N 1
ATOM 2919 C CA . ILE A 1 379 ? -6.965 -9.914 39.861 1.00 95.56 379 ILE A CA 1
ATOM 2920 C C . ILE A 1 379 ? -6.677 -10.358 38.434 1.00 95.56 379 ILE A C 1
ATOM 2922 O O . ILE A 1 379 ? -7.071 -9.700 37.478 1.00 95.56 379 ILE A O 1
ATOM 2926 N N . THR A 1 380 ? -6.001 -11.489 38.297 1.00 94.56 380 THR A N 1
ATOM 2927 C CA . THR A 1 380 ? -5.764 -12.138 37.010 1.00 94.56 380 THR A CA 1
ATOM 2928 C C . THR A 1 380 ? -6.713 -13.324 36.883 1.00 94.56 380 THR A C 1
ATOM 2930 O O . THR A 1 380 ? -6.754 -14.184 37.765 1.00 94.56 380 THR A O 1
ATOM 2933 N N . VAL A 1 381 ? -7.498 -13.354 35.808 1.00 93.94 381 VAL A N 1
ATOM 2934 C CA . VAL A 1 381 ? -8.504 -14.384 35.530 1.00 93.94 381 VAL A CA 1
ATOM 2935 C C . VAL A 1 381 ? -8.148 -15.162 34.271 1.00 93.94 381 VAL A C 1
ATOM 2937 O O . VAL A 1 381 ? -7.583 -14.612 33.332 1.00 93.94 381 VAL A O 1
ATOM 2940 N N . SER A 1 382 ? -8.492 -16.446 34.265 1.00 91.50 382 SER A N 1
ATOM 2941 C CA . SER A 1 382 ? -8.226 -17.390 33.170 1.00 91.50 382 SER A CA 1
ATOM 2942 C C . SER A 1 382 ? -9.470 -18.198 32.778 1.00 91.50 382 SER A C 1
ATOM 2944 O O . SER A 1 382 ? -9.376 -19.291 32.225 1.00 91.50 382 SER A O 1
ATOM 2946 N N . SER A 1 383 ? -10.661 -17.725 33.157 1.00 92.44 383 SER A N 1
ATOM 2947 C CA . SER A 1 383 ? -11.925 -18.389 32.838 1.00 92.44 383 SER A CA 1
ATOM 2948 C C . SER A 1 383 ? -13.095 -17.414 32.918 1.00 92.44 383 SER A C 1
ATOM 2950 O O . SER A 1 383 ? -13.045 -16.466 33.699 1.00 92.44 383 SER A O 1
ATOM 2952 N N . ASN A 1 384 ? -14.197 -17.748 32.242 1.00 92.94 384 ASN A N 1
ATOM 2953 C CA . ASN A 1 384 ? -15.458 -16.991 32.282 1.00 92.94 384 ASN A CA 1
ATOM 2954 C C . ASN A 1 384 ? -16.237 -17.120 33.609 1.00 92.94 384 ASN A C 1
ATOM 2956 O O . ASN A 1 384 ? -17.385 -16.688 33.716 1.00 92.94 384 ASN A O 1
ATOM 2960 N N . LYS A 1 385 ? -15.662 -17.759 34.638 1.00 94.25 385 LYS A N 1
ATOM 2961 C CA . LYS A 1 385 ? -16.326 -17.907 35.938 1.00 94.25 385 LYS A CA 1
ATOM 2962 C C . LYS A 1 385 ? -16.265 -16.585 36.713 1.00 94.25 385 LYS A C 1
ATOM 2964 O O . LYS A 1 385 ? -15.187 -15.999 36.807 1.00 94.25 385 LYS A O 1
ATOM 2969 N N . PRO A 1 386 ? -17.370 -16.153 37.348 1.00 96.06 386 PRO A N 1
ATOM 2970 C CA . PRO A 1 386 ? -17.341 -14.994 38.229 1.00 96.06 386 PRO A CA 1
ATOM 2971 C C . PRO A 1 386 ? -16.334 -15.162 39.373 1.00 96.06 386 PRO A C 1
ATOM 2973 O O . PRO A 1 386 ? -16.198 -16.246 39.949 1.00 96.06 386 PRO A O 1
ATOM 2976 N N . PHE A 1 387 ? -15.684 -14.069 39.752 1.00 95.50 387 PHE A N 1
ATOM 2977 C CA . PHE A 1 387 ? -14.716 -14.000 40.843 1.00 95.50 387 PHE A CA 1
ATOM 2978 C C . PHE A 1 387 ? -15.173 -13.016 41.923 1.00 95.50 387 PHE A C 1
ATOM 2980 O O . PHE A 1 387 ? -16.003 -12.136 41.694 1.00 95.50 387 PHE A O 1
ATOM 2987 N N . ARG A 1 388 ? -14.642 -13.182 43.138 1.00 95.50 388 ARG A N 1
ATOM 2988 C CA . ARG A 1 388 ? -14.904 -12.273 44.261 1.00 95.50 388 ARG A CA 1
ATOM 2989 C C . ARG A 1 388 ? -13.889 -11.138 44.266 1.00 95.50 388 ARG A C 1
ATOM 2991 O O . ARG A 1 388 ? -12.703 -11.376 44.081 1.00 95.50 388 ARG A O 1
ATOM 2998 N N . MET A 1 389 ? -14.374 -9.938 44.548 1.00 93.69 389 MET A N 1
ATOM 2999 C CA . MET A 1 389 ? -13.566 -8.756 44.823 1.00 93.69 389 MET A CA 1
ATOM 3000 C C . MET A 1 389 ? -13.594 -8.437 46.319 1.00 93.69 389 MET A C 1
ATOM 3002 O O . MET A 1 389 ? -14.509 -8.858 47.033 1.00 93.69 389 MET A O 1
ATOM 3006 N N . ASP A 1 390 ? -12.643 -7.631 46.790 1.00 83.44 390 ASP A N 1
ATOM 3007 C CA . ASP A 1 390 ? -12.604 -7.133 48.173 1.00 83.44 390 ASP A CA 1
ATOM 3008 C C . ASP A 1 390 ? -13.692 -6.060 48.407 1.00 83.44 390 ASP A C 1
ATOM 3010 O O . ASP A 1 390 ? -13.446 -4.863 48.580 1.00 83.44 390 ASP A O 1
ATOM 3014 N N . GLY A 1 391 ? -14.951 -6.500 48.358 1.00 68.56 391 GLY A N 1
ATOM 3015 C CA . GLY A 1 391 ? -16.153 -5.676 48.233 1.00 68.56 391 GLY A CA 1
ATOM 3016 C C . GLY A 1 391 ? -16.702 -5.100 49.529 1.00 68.56 391 GLY A C 1
ATOM 3017 O O . GLY A 1 391 ? -17.901 -5.178 49.783 1.00 68.56 391 GLY A O 1
ATOM 3018 N N . VAL A 1 392 ? -15.858 -4.503 50.369 1.00 65.38 392 VAL A N 1
ATOM 3019 C CA . VAL A 1 392 ? -16.323 -4.005 51.680 1.00 65.38 392 VAL A CA 1
ATOM 3020 C C . VAL A 1 392 ? -16.794 -2.544 51.627 1.00 65.38 392 VAL A C 1
ATOM 3022 O O . VAL A 1 392 ? -17.401 -2.049 52.574 1.00 65.38 392 VAL A O 1
ATOM 3025 N N . LYS A 1 393 ? -16.534 -1.804 50.541 1.00 86.50 393 LYS A N 1
ATOM 3026 C CA . LYS A 1 393 ? -16.691 -0.338 50.533 1.00 86.50 393 LYS A CA 1
ATOM 3027 C C . LYS A 1 393 ? -17.546 0.152 49.370 1.00 86.50 393 LYS A C 1
ATOM 3029 O O . LYS A 1 393 ? -17.451 -0.367 48.267 1.00 86.50 393 LYS A O 1
ATOM 3034 N N . LYS A 1 394 ? -18.359 1.177 49.651 1.00 92.81 394 LYS A N 1
ATOM 3035 C CA . LYS A 1 394 ? -19.227 1.832 48.669 1.00 92.81 394 LYS A CA 1
ATOM 3036 C C . LYS A 1 394 ? -18.438 2.836 47.839 1.00 92.81 394 LYS A C 1
ATOM 3038 O O . LYS A 1 394 ? -17.751 3.688 48.414 1.00 92.81 394 LYS A O 1
ATOM 3043 N N . TYR A 1 395 ? -18.602 2.775 46.526 1.00 93.75 395 TYR A N 1
ATOM 3044 C CA . TYR A 1 395 ? -17.975 3.693 45.580 1.00 93.75 395 TYR A CA 1
ATOM 3045 C C . TYR A 1 395 ? -19.024 4.583 44.913 1.00 93.75 395 TYR A C 1
ATOM 3047 O O . TYR A 1 395 ? -20.165 4.167 44.739 1.00 93.75 395 TYR A O 1
ATOM 3055 N N . ARG A 1 396 ? -18.645 5.830 44.613 1.00 93.62 396 ARG A N 1
ATOM 3056 C CA . ARG A 1 396 ? -19.470 6.808 43.877 1.00 93.62 396 ARG A CA 1
ATOM 3057 C C . ARG A 1 396 ? -19.024 6.973 42.433 1.00 93.62 396 ARG A C 1
ATOM 3059 O O . ARG A 1 396 ? -19.844 7.309 41.593 1.00 93.62 396 ARG A O 1
ATOM 3066 N N . LYS A 1 397 ? -17.736 6.746 42.174 1.00 94.44 397 LYS A N 1
ATOM 3067 C CA . LYS A 1 397 ? -17.177 6.644 40.830 1.00 94.44 397 LYS A CA 1
ATOM 3068 C C . LYS A 1 397 ? -16.455 5.322 40.692 1.00 94.44 397 LYS A C 1
ATOM 3070 O O . LYS A 1 397 ? -15.760 4.936 41.638 1.00 94.44 397 LYS A O 1
ATOM 3075 N N . VAL A 1 398 ? -16.625 4.656 39.559 1.00 94.00 398 VAL A N 1
ATOM 3076 C CA . VAL A 1 398 ? -15.937 3.404 39.238 1.00 94.00 398 VAL A CA 1
ATOM 3077 C C . VAL A 1 398 ? -15.367 3.440 37.830 1.00 94.00 398 VAL A C 1
ATOM 3079 O O . VAL A 1 398 ? -15.984 3.987 36.919 1.00 94.00 398 VAL A O 1
ATOM 3082 N N . GLU A 1 399 ? -14.193 2.840 37.676 1.00 94.88 399 GLU A N 1
ATOM 3083 C CA . GLU A 1 399 ? -13.554 2.571 36.388 1.00 94.88 399 GLU A CA 1
ATOM 3084 C C . GLU A 1 399 ? -12.993 1.150 36.409 1.00 94.88 399 GLU A C 1
ATOM 3086 O O . GLU A 1 399 ? -12.553 0.657 37.454 1.00 94.88 399 GLU A O 1
ATOM 3091 N N . ILE A 1 400 ? -12.988 0.504 35.251 1.00 94.81 400 ILE A N 1
ATOM 3092 C CA . ILE A 1 400 ? -12.422 -0.827 35.052 1.00 94.81 400 ILE A CA 1
ATOM 3093 C C . ILE A 1 400 ? -11.242 -0.691 34.094 1.00 94.81 400 ILE A C 1
ATOM 3095 O O . ILE A 1 400 ? -11.366 -0.069 33.045 1.00 94.81 400 ILE A O 1
ATOM 3099 N N . GLU A 1 401 ? -10.101 -1.271 34.444 1.00 94.88 401 GLU A N 1
ATOM 3100 C CA . GLU A 1 401 ? -8.960 -1.424 33.540 1.00 94.88 401 GLU A CA 1
ATOM 3101 C C . GLU A 1 401 ? -8.734 -2.910 33.288 1.00 94.88 401 GLU A C 1
ATOM 3103 O O . GLU A 1 401 ? -8.729 -3.716 34.222 1.00 94.88 401 GLU A O 1
ATOM 3108 N N . LEU A 1 402 ? -8.558 -3.259 32.020 1.00 94.75 402 LEU A N 1
ATOM 3109 C CA . LEU A 1 402 ? -8.303 -4.609 31.553 1.00 94.75 402 LEU A CA 1
ATOM 3110 C C . LEU A 1 402 ? -6.966 -4.631 30.823 1.00 94.75 402 LEU A C 1
ATOM 3112 O O . LEU A 1 402 ? -6.686 -3.756 30.005 1.00 94.75 402 LEU A O 1
ATOM 3116 N N . SER A 1 403 ? -6.162 -5.655 31.073 1.00 89.38 403 SER A N 1
ATOM 3117 C CA . SER A 1 403 ? -4.999 -5.943 30.238 1.00 89.38 403 SER A CA 1
ATOM 3118 C C . SER A 1 403 ? -4.832 -7.436 30.021 1.00 89.38 403 SER A C 1
ATOM 3120 O O . SER A 1 403 ? -5.090 -8.234 30.920 1.00 89.38 403 SER A O 1
ATOM 3122 N N . GLY A 1 404 ? -4.415 -7.839 28.828 1.00 88.38 404 GLY A N 1
ATOM 3123 C CA . GLY A 1 404 ? -4.309 -9.251 28.479 1.00 88.38 404 GLY A CA 1
ATOM 3124 C C . GLY A 1 404 ? -3.983 -9.460 27.010 1.00 88.38 404 GLY A C 1
ATOM 3125 O O . GLY A 1 404 ? -3.654 -8.511 26.305 1.00 88.38 404 GLY A O 1
ATOM 3126 N N . MET A 1 405 ? -4.062 -10.716 26.577 1.00 75.62 405 MET A N 1
ATOM 3127 C CA . MET A 1 405 ? -3.898 -11.139 25.176 1.00 75.62 405 MET A CA 1
ATOM 3128 C C . MET A 1 405 ? -5.136 -11.893 24.656 1.00 75.62 405 MET A C 1
ATOM 3130 O O . MET A 1 405 ? -5.099 -12.464 23.574 1.00 75.62 405 MET A O 1
ATOM 3134 N N . VAL A 1 406 ? -6.220 -11.919 25.443 1.00 82.56 406 VAL A N 1
ATOM 3135 C CA . VAL A 1 406 ? -7.469 -12.623 25.121 1.00 82.56 406 VAL A CA 1
ATOM 3136 C C . VAL A 1 406 ? -8.495 -11.639 24.588 1.00 82.56 406 VAL A C 1
ATOM 3138 O O . VAL A 1 406 ? -8.709 -10.590 25.191 1.00 82.56 406 VAL A O 1
ATOM 3141 N N . THR A 1 407 ? -9.214 -12.005 23.533 1.00 84.62 407 THR A N 1
ATOM 3142 C CA . THR A 1 407 ? -10.376 -11.233 23.087 1.00 84.62 407 THR A CA 1
ATOM 3143 C C . THR A 1 407 ? -11.458 -11.219 24.170 1.00 84.62 407 THR A C 1
ATOM 3145 O O . THR A 1 407 ? -12.116 -12.232 24.424 1.00 84.62 407 THR A O 1
ATOM 3148 N N . VAL A 1 408 ? -11.641 -10.064 24.814 1.00 88.00 408 VAL A N 1
ATOM 3149 C CA . VAL A 1 408 ? -12.706 -9.816 25.796 1.00 88.00 408 VAL A CA 1
ATOM 3150 C C . VAL A 1 408 ? -13.965 -9.362 25.070 1.00 88.00 408 VAL A C 1
ATOM 3152 O O . VAL A 1 408 ? -13.916 -8.466 24.237 1.00 88.00 408 VAL A O 1
ATOM 3155 N N . ARG A 1 409 ? -15.095 -9.982 25.406 1.00 88.00 409 ARG A N 1
ATOM 3156 C CA . ARG A 1 409 ? -16.435 -9.624 24.931 1.00 88.00 409 ARG A CA 1
ATOM 3157 C C . ARG A 1 409 ? -17.162 -8.741 25.937 1.00 88.00 409 ARG A C 1
ATOM 3159 O O . ARG A 1 409 ? -17.750 -7.742 25.551 1.00 88.00 409 ARG A O 1
ATOM 3166 N N . GLU A 1 410 ? -17.089 -9.089 27.221 1.00 90.81 410 GLU A N 1
ATOM 3167 C CA . GLU A 1 410 ? -17.813 -8.386 28.283 1.00 90.81 410 GLU A CA 1
ATOM 3168 C C . GLU A 1 410 ? -17.008 -8.357 29.588 1.00 90.81 410 GLU A C 1
ATOM 3170 O O . GLU A 1 410 ? -16.251 -9.280 29.906 1.00 90.81 410 GLU A O 1
ATOM 3175 N N . ALA A 1 411 ? -17.173 -7.280 30.356 1.00 93.00 411 ALA A N 1
ATOM 3176 C CA . ALA A 1 411 ? -16.595 -7.126 31.682 1.00 93.00 411 ALA A CA 1
ATOM 3177 C C . ALA A 1 411 ? -17.626 -6.531 32.643 1.00 93.00 411 ALA A C 1
ATOM 3179 O O . ALA A 1 411 ? -17.965 -5.352 32.561 1.00 93.00 411 ALA A O 1
ATOM 3180 N N . ASP A 1 412 ? -18.066 -7.337 33.603 1.00 92.75 412 ASP A N 1
ATOM 3181 C CA . ASP A 1 412 ? -19.054 -6.949 34.599 1.00 92.75 412 ASP A CA 1
ATOM 3182 C C . ASP A 1 412 ? -18.436 -6.737 35.980 1.00 92.75 412 ASP A C 1
ATOM 3184 O O . ASP A 1 412 ? -17.564 -7.487 36.436 1.00 92.75 412 ASP A O 1
ATOM 3188 N N . ALA A 1 413 ? -19.005 -5.783 36.716 1.00 92.38 413 ALA A N 1
ATOM 3189 C CA . ALA A 1 413 ? -18.829 -5.636 38.152 1.00 92.38 413 ALA A CA 1
ATOM 3190 C C . ALA A 1 413 ? -20.201 -5.558 38.834 1.00 92.38 413 ALA A C 1
ATOM 3192 O O . ALA A 1 413 ? -21.037 -4.729 38.484 1.00 92.38 413 ALA A O 1
ATOM 3193 N N . ALA A 1 414 ? -20.420 -6.383 39.858 1.00 91.88 414 ALA A N 1
ATOM 3194 C CA . ALA A 1 414 ? -21.701 -6.506 40.548 1.00 91.88 414 ALA A CA 1
ATOM 3195 C C . ALA A 1 414 ? -21.567 -6.502 42.073 1.00 91.88 414 ALA A C 1
ATOM 3197 O O . ALA A 1 414 ? -20.481 -6.628 42.656 1.00 91.88 414 ALA A O 1
ATOM 3198 N N . THR A 1 415 ? -22.713 -6.394 42.747 1.00 92.12 415 THR A N 1
ATOM 3199 C CA . THR A 1 415 ? -22.771 -6.389 44.214 1.00 92.12 415 THR A CA 1
ATOM 3200 C C . THR A 1 415 ? -22.625 -7.778 44.822 1.00 92.12 415 THR A C 1
ATOM 3202 O O . THR A 1 415 ? -22.282 -7.891 46.000 1.00 92.12 415 THR A O 1
ATOM 3205 N N . SER A 1 416 ? -22.836 -8.841 44.037 1.00 91.62 416 SER A N 1
ATOM 3206 C CA . SER A 1 416 ? -22.670 -10.229 44.470 1.00 91.62 416 SER A CA 1
ATOM 3207 C C . SER A 1 416 ? -22.397 -11.182 43.301 1.00 91.62 416 SER A C 1
ATOM 3209 O O . SER A 1 416 ? -22.795 -10.928 42.170 1.00 91.62 416 SER A O 1
ATOM 3211 N N . VAL A 1 417 ? -21.778 -12.333 43.585 1.00 90.50 417 VAL A N 1
ATOM 3212 C CA . VAL A 1 417 ? -21.543 -13.392 42.581 1.00 90.50 417 VAL A CA 1
ATOM 3213 C C . VAL A 1 417 ? -22.858 -13.952 42.020 1.00 90.50 417 VAL A C 1
ATOM 3215 O O . VAL A 1 417 ? -22.928 -14.294 40.846 1.00 90.50 417 VAL A O 1
ATOM 3218 N N . GLY A 1 418 ? -23.912 -14.029 42.840 1.00 88.81 418 GLY A N 1
ATOM 3219 C CA . GLY A 1 418 ? -25.207 -14.574 42.416 1.00 88.81 418 GLY A CA 1
ATOM 3220 C C . GLY A 1 418 ? -25.957 -13.692 41.415 1.00 88.81 418 GLY A C 1
ATOM 3221 O O . GLY A 1 418 ? -26.835 -14.188 40.717 1.00 88.81 418 GLY A O 1
ATOM 3222 N N . GLU A 1 419 ? -25.617 -12.404 41.338 1.00 88.75 419 GLU A N 1
ATOM 3223 C CA . GLU A 1 419 ? -26.115 -11.480 40.312 1.00 88.75 419 GLU A CA 1
ATOM 3224 C C . GLU A 1 419 ? -25.491 -11.805 38.945 1.00 88.75 419 GLU A C 1
ATOM 3226 O O . GLU A 1 419 ? -26.203 -11.915 37.953 1.00 88.75 419 GLU A O 1
ATOM 3231 N N . LEU A 1 420 ? -24.184 -12.092 38.929 1.00 88.38 420 LEU A N 1
ATOM 3232 C CA . LEU A 1 420 ? -23.403 -12.411 37.725 1.00 88.38 420 LEU A CA 1
ATOM 3233 C C . LEU A 1 420 ? -23.611 -13.827 37.186 1.00 88.38 420 LEU A C 1
ATOM 3235 O O . LEU A 1 420 ? -23.227 -14.112 36.064 1.00 88.38 420 LEU A O 1
ATOM 3239 N N . GLN A 1 421 ? -24.158 -14.741 37.989 1.00 85.94 421 GLN A N 1
ATOM 3240 C CA . GLN A 1 421 ? -24.480 -16.102 37.539 1.00 85.94 421 GLN A CA 1
ATOM 3241 C C . GLN A 1 421 ? -25.827 -16.196 36.814 1.00 85.94 421 GLN A C 1
ATOM 3243 O O . GLN A 1 421 ? -26.122 -17.230 36.221 1.00 85.94 421 GLN A O 1
ATOM 3248 N N . LYS A 1 422 ? -26.676 -15.172 36.946 1.00 78.75 422 LYS A N 1
ATOM 3249 C CA . LYS A 1 422 ? -28.015 -15.131 36.339 1.00 78.75 422 LYS A CA 1
ATOM 3250 C C . LYS A 1 422 ? -28.037 -14.412 34.992 1.00 78.75 422 LYS A C 1
ATOM 3252 O O . LYS A 1 422 ? -29.032 -14.542 34.286 1.00 78.75 422 LYS A O 1
ATOM 3257 N N . ARG A 1 423 ? -26.989 -13.638 34.717 1.00 66.75 423 ARG A N 1
ATOM 3258 C CA . ARG A 1 423 ? -26.653 -13.086 33.409 1.00 66.75 423 ARG A CA 1
ATOM 3259 C C . ARG A 1 423 ? -25.770 -14.101 32.699 1.00 66.75 423 ARG A C 1
ATOM 3261 O O . ARG A 1 423 ? -26.168 -14.503 31.593 1.00 66.75 423 ARG A O 1
#

Sequence (423 aa):
MAAVLQATEFDAIVSPTNQHLRRGADYTGNVDSKKLIVSFWFKLTGLDGFFIQVIGSQGNTIIIDRKSNNKWHVELRNEAGAIIFESDTTSTFTSDNVWRSFLFSCDLDISFRHHLLIDEIDVENNTTFTDDTIDFTRSDQSICADLADSNFYHGCISNLYYNPGEYLNFSIESNRRFFIDANGNAVPDVGSNPTGSAPLVYLNRIFSEFQNNSGSGGDLIVQDGPFVDCLIADEPDGPTAGTPPPLPIINPGADESTIEQWEAGSSKLSYLWRSKSFEVNPASFSAGKIEADFAAVQTQSEIDAINAQRTADIAFNAALLTDPKSLAGPMNNHAMNNLELNGDGLIIVTPAPGQAETVTFKLYGARRGETEAVLRHSITVSSNKPFRMDGVKKYRKVEIELSGMVTVREADAATSVGELQKR

Nearest PDB structures (foldseek):
  8wv5-assembly1_J  TM=6.754E-01  e=5.524E-06  Homo sapiens
  1q56-assembly1_A  TM=5.917E-01  e=1.085E-03  Gallus gallus
  7fcn-assembly4_D  TM=5.442E-01  e=1.220E-02  Photorhabdus akhurstii
  7oa8-assembly1_A  TM=4.528E-01  e=1.102E-01  Streptococcus sanguinis
  7z4f-assembly1_G  TM=4.986E-01  e=2.398E+00  Escherichia phage vB_EcoP_SU10

Radius of gyration: 27.87 Å; Cα contacts (8 Å, |Δi|>4): 941; chains: 1; bounding box: 73×49×79 Å

pLDDT: mean 83.36, std 18.5, range [29.72, 98.62]

Mean predicted aligned error: 17.54 Å

Solvent-accessible surface area (backbone atoms only — not comparable to full-atom values): 23545 Å² total; per-residue (Å²): 132,80,81,81,41,52,79,86,79,26,38,23,18,29,40,95,82,57,22,31,36,34,48,84,28,51,51,50,89,61,52,62,27,43,22,28,32,39,35,30,35,40,23,33,69,47,67,69,60,38,57,27,18,49,37,24,33,55,89,60,21,38,38,35,32,30,39,45,79,23,23,46,34,41,41,35,11,26,85,89,66,48,80,30,34,32,32,36,38,72,60,68,62,65,53,72,68,50,57,39,43,42,39,38,23,31,33,36,90,40,99,77,45,61,45,37,26,48,71,89,38,79,32,63,42,73,80,42,82,42,77,54,55,31,40,63,75,27,72,25,37,25,36,25,17,38,91,80,76,79,26,46,27,43,28,33,44,28,52,37,36,38,25,70,61,37,68,57,68,62,91,41,63,78,59,42,49,52,56,33,38,100,85,54,26,62,41,83,80,43,63,32,53,91,78,79,48,61,28,40,37,27,30,62,33,41,23,92,46,35,44,52,38,77,20,61,17,57,59,43,42,75,35,83,57,85,50,44,56,51,80,69,66,74,61,75,81,74,81,78,93,66,82,84,72,77,77,80,74,80,71,96,78,70,76,96,82,69,79,91,81,75,89,71,74,89,67,74,58,77,49,80,47,67,54,72,80,42,82,46,76,76,41,35,53,22,12,36,34,42,41,48,52,56,77,74,62,70,48,71,67,54,47,50,49,52,50,52,51,26,51,48,36,49,51,50,44,49,52,52,71,69,36,84,80,60,46,88,64,71,91,84,55,94,79,61,88,83,60,71,60,94,78,53,53,76,65,82,59,58,73,74,81,75,68,82,54,40,38,38,45,30,38,23,40,9,40,93,92,49,94,59,65,41,86,73,44,75,49,77,41,64,53,64,63,66,43,80,48,92,36,85,56,53,24,40,31,40,31,47,34,43,34,34,47,52,54,62,73,46,79,49,76,32,66,36,57,74,63,66,73,74,107